Protein AF-A0A530RID2-F1 (afdb_monomer_lite)

pLDDT: mean 95.96, std 4.15, range [56.59, 98.88]

Structure (mmCIF, N/CA/C/O backbone):
data_AF-A0A530RID2-F1
#
_entry.id   AF-A0A530RID2-F1
#
loop_
_atom_site.group_PDB
_atom_site.id
_atom_site.type_symbol
_atom_site.label_atom_id
_atom_site.label_alt_id
_atom_site.label_comp_id
_atom_site.label_asym_id
_atom_site.label_entity_id
_atom_site.label_seq_id
_atom_site.pdbx_PDB_ins_code
_atom_site.Cartn_x
_atom_site.Cartn_y
_atom_site.Cartn_z
_atom_site.occupancy
_atom_site.B_iso_or_equiv
_atom_site.auth_seq_id
_atom_site.auth_comp_id
_atom_site.auth_asym_id
_atom_site.auth_atom_id
_atom_site.pdbx_PDB_model_num
ATOM 1 N N . MET A 1 1 ? 20.160 -13.492 -30.974 1.00 66.31 1 MET A N 1
ATOM 2 C CA . MET A 1 1 ? 19.594 -14.849 -31.200 1.00 66.31 1 MET A CA 1
ATOM 3 C C . MET A 1 1 ? 18.518 -15.283 -30.183 1.00 66.31 1 MET A C 1
ATOM 5 O O . MET A 1 1 ? 17.908 -16.328 -30.404 1.00 66.31 1 MET A O 1
ATOM 9 N N . ILE A 1 2 ? 18.220 -14.486 -29.144 1.00 89.12 2 ILE A N 1
ATOM 10 C CA . ILE A 1 2 ? 17.270 -14.797 -28.049 1.00 89.12 2 ILE A CA 1
ATOM 11 C C . ILE A 1 2 ? 15.986 -13.941 -28.092 1.00 89.12 2 ILE A C 1
ATOM 13 O O . ILE A 1 2 ? 15.503 -13.470 -27.070 1.00 89.12 2 ILE A O 1
ATOM 17 N N . ARG A 1 3 ? 15.465 -13.673 -29.292 1.00 94.38 3 ARG A N 1
ATOM 18 C CA . ARG A 1 3 ? 14.212 -12.927 -29.492 1.00 94.38 3 ARG A CA 1
ATOM 19 C C . ARG A 1 3 ? 13.135 -13.886 -29.992 1.00 94.38 3 ARG A C 1
ATOM 21 O O . ARG A 1 3 ? 13.456 -14.786 -30.769 1.00 94.38 3 ARG A O 1
ATOM 28 N N . MET A 1 4 ? 11.891 -13.646 -29.601 1.00 96.50 4 MET A N 1
ATOM 29 C CA . MET A 1 4 ? 10.695 -14.293 -30.139 1.00 96.50 4 MET A CA 1
ATOM 30 C C . MET A 1 4 ? 9.709 -13.241 -30.655 1.00 96.50 4 MET A C 1
ATOM 32 O O . MET A 1 4 ? 9.834 -12.057 -30.339 1.00 96.50 4 MET A O 1
ATOM 36 N N . GLN A 1 5 ? 8.743 -13.691 -31.449 1.00 97.50 5 GLN A N 1
ATOM 37 C CA . GLN A 1 5 ? 7.574 -12.906 -31.830 1.00 97.50 5 GLN A CA 1
ATOM 38 C C . GLN A 1 5 ? 6.354 -13.454 -31.089 1.00 97.50 5 GLN A C 1
ATOM 40 O O . GLN A 1 5 ? 6.178 -14.672 -31.033 1.00 97.50 5 GLN A O 1
ATOM 45 N N . VAL A 1 6 ? 5.542 -12.565 -30.528 1.00 97.75 6 VAL A N 1
ATOM 46 C CA . VAL A 1 6 ? 4.316 -12.889 -29.799 1.00 97.75 6 VAL A CA 1
ATOM 47 C C . VAL A 1 6 ? 3.167 -12.133 -30.449 1.00 97.75 6 VAL A C 1
ATOM 49 O O . VAL A 1 6 ? 3.126 -10.902 -30.415 1.00 97.75 6 VAL A O 1
ATOM 52 N N . GLU A 1 7 ? 2.230 -12.875 -31.031 1.00 96.94 7 GLU A N 1
ATOM 53 C CA . GLU A 1 7 ? 0.984 -12.303 -31.525 1.00 96.94 7 GLU A CA 1
ATOM 54 C C . GLU A 1 7 ? 0.029 -12.104 -30.345 1.00 96.94 7 GLU A C 1
ATOM 56 O O . GLU A 1 7 ? -0.244 -13.043 -29.603 1.00 96.94 7 GLU A O 1
ATOM 61 N N . SER A 1 8 ? -0.472 -10.883 -30.173 1.00 96.38 8 SER A N 1
ATOM 62 C CA . SER A 1 8 ? -1.440 -10.538 -29.132 1.00 96.38 8 SER A CA 1
ATOM 63 C C . SER A 1 8 ? -2.444 -9.540 -29.691 1.00 96.38 8 SER A C 1
ATOM 65 O O . SER A 1 8 ? -2.079 -8.426 -30.073 1.00 96.38 8 SER A O 1
ATOM 67 N N . HIS A 1 9 ? -3.724 -9.912 -29.704 1.00 93.12 9 HIS A N 1
ATOM 68 C CA . HIS A 1 9 ? -4.828 -9.050 -30.147 1.00 93.12 9 HIS A CA 1
ATOM 69 C C . HIS A 1 9 ? -4.588 -8.403 -31.538 1.00 93.12 9 HIS A C 1
ATOM 71 O O . HIS A 1 9 ? -4.855 -7.217 -31.755 1.00 93.12 9 HIS A O 1
ATOM 77 N N . GLY A 1 10 ? -4.044 -9.178 -32.486 1.00 90.88 10 GLY A N 1
ATOM 78 C CA . GLY A 1 10 ? -3.754 -8.735 -33.857 1.00 90.88 10 GLY A CA 1
ATOM 79 C C . GLY A 1 10 ? -2.515 -7.843 -34.008 1.00 90.88 10 GLY A C 1
ATOM 80 O O . GLY A 1 10 ? -2.280 -7.301 -35.087 1.00 90.88 10 GLY A O 1
ATOM 81 N N . ARG A 1 11 ? -1.719 -7.673 -32.946 1.00 94.31 11 ARG A N 1
ATOM 82 C CA . ARG A 1 11 ? -0.433 -6.964 -32.970 1.00 94.31 11 ARG A CA 1
ATOM 83 C C . ARG A 1 11 ? 0.700 -7.970 -32.814 1.00 94.31 11 ARG A C 1
ATOM 85 O O . ARG A 1 11 ? 0.614 -8.859 -31.971 1.00 94.31 11 ARG A O 1
ATOM 92 N N . GLN A 1 12 ? 1.760 -7.810 -33.603 1.00 96.69 12 GLN A N 1
ATOM 93 C CA . GLN A 1 12 ? 2.993 -8.571 -33.422 1.00 96.69 12 GLN A CA 1
ATOM 94 C C . GLN A 1 12 ? 3.948 -7.824 -32.501 1.00 96.69 12 GLN A C 1
ATOM 96 O O . GLN A 1 12 ? 4.256 -6.657 -32.745 1.00 96.69 12 GLN A O 1
ATOM 101 N N . LEU A 1 13 ? 4.407 -8.503 -31.454 1.00 97.88 13 LEU A N 1
ATOM 102 C CA . LEU A 1 13 ? 5.286 -7.946 -30.434 1.00 97.88 13 LEU A CA 1
ATOM 103 C C . LEU A 1 13 ? 6.594 -8.733 -30.390 1.00 97.88 13 LEU A C 1
ATOM 105 O O . LEU A 1 13 ? 6.603 -9.963 -30.408 1.00 97.88 13 LEU A O 1
ATOM 109 N N . THR A 1 14 ? 7.716 -8.028 -30.276 1.00 97.62 14 THR A N 1
ATOM 110 C CA . THR A 1 14 ? 9.016 -8.660 -30.032 1.00 97.62 14 THR A CA 1
ATOM 111 C C . THR A 1 14 ? 9.233 -8.836 -28.534 1.00 97.62 14 THR A C 1
ATOM 113 O O . THR A 1 14 ? 9.027 -7.905 -27.765 1.00 97.62 14 THR A O 1
ATOM 116 N N . ALA A 1 15 ? 9.683 -10.013 -28.108 1.00 97.62 15 ALA A N 1
ATOM 117 C CA . ALA A 1 15 ? 9.985 -10.299 -26.705 1.00 97.62 15 ALA A CA 1
ATOM 118 C C . ALA A 1 15 ? 11.289 -11.100 -26.567 1.00 97.62 15 ALA A C 1
ATOM 120 O O . ALA A 1 15 ? 11.759 -11.720 -27.526 1.00 97.62 15 ALA A O 1
ATOM 121 N N . ILE A 1 16 ? 11.887 -11.103 -25.372 1.00 97.06 16 ILE A N 1
ATOM 122 C CA . ILE A 1 16 ? 13.055 -11.947 -25.070 1.00 97.06 16 ILE A CA 1
ATOM 123 C C . ILE A 1 16 ? 12.621 -13.396 -24.830 1.00 97.06 16 ILE A C 1
ATOM 125 O O . ILE A 1 16 ? 11.732 -13.660 -24.021 1.00 97.06 16 ILE A O 1
ATOM 129 N N . ASP A 1 17 ? 13.302 -14.329 -25.496 1.00 96.56 17 ASP A N 1
ATOM 130 C CA . ASP A 1 17 ? 13.143 -15.775 -25.340 1.00 96.56 17 ASP A CA 1
ATOM 131 C C . ASP A 1 17 ? 14.116 -16.342 -24.303 1.00 96.56 17 ASP A C 1
ATOM 133 O O . ASP A 1 17 ? 15.202 -16.841 -24.617 1.00 96.56 17 ASP A O 1
ATOM 137 N N . MET A 1 18 ? 13.710 -16.244 -23.036 1.00 95.44 18 MET A N 1
ATOM 138 C CA . MET A 1 18 ? 14.495 -16.726 -21.898 1.00 95.44 18 MET A CA 1
ATOM 139 C C . MET A 1 18 ? 14.590 -18.254 -21.840 1.00 95.44 18 MET A C 1
ATOM 141 O O . MET A 1 18 ? 15.606 -18.783 -21.384 1.00 95.44 18 MET A O 1
ATOM 145 N N . ARG A 1 19 ? 13.575 -18.977 -22.335 1.00 94.38 19 ARG A N 1
ATOM 146 C CA . ARG A 1 19 ? 13.597 -20.447 -22.418 1.00 94.38 19 ARG A CA 1
ATOM 147 C C . ARG A 1 19 ? 14.654 -20.916 -23.399 1.00 94.38 19 ARG A C 1
ATOM 149 O O . ARG A 1 19 ? 15.429 -21.811 -23.075 1.00 94.38 19 ARG A O 1
ATOM 156 N N . LYS A 1 20 ? 14.745 -20.277 -24.564 1.00 93.75 20 LYS A N 1
ATOM 157 C CA . LYS A 1 20 ? 15.833 -20.531 -25.511 1.00 93.75 20 LYS A CA 1
ATOM 158 C C . LYS A 1 20 ? 17.197 -20.161 -24.930 1.00 93.75 20 LYS A C 1
ATOM 160 O O . LYS A 1 20 ? 18.178 -20.826 -25.247 1.00 93.75 20 LYS A O 1
ATOM 165 N N . ALA A 1 21 ? 17.262 -19.135 -24.081 1.00 91.25 21 ALA A N 1
ATOM 166 C CA . ALA A 1 21 ? 18.508 -18.686 -23.466 1.00 91.25 21 ALA A CA 1
ATOM 167 C C . ALA A 1 21 ? 19.035 -19.644 -22.373 1.00 91.25 21 ALA A C 1
ATOM 169 O O . ALA A 1 21 ? 20.217 -19.973 -22.379 1.00 91.25 21 ALA A O 1
ATOM 170 N N . LEU A 1 22 ? 18.184 -20.126 -21.453 1.00 93.00 22 LEU A N 1
ATOM 171 C CA . LEU A 1 22 ? 18.590 -20.997 -20.329 1.00 93.00 22 LEU A CA 1
ATOM 172 C C . LEU A 1 22 ? 18.280 -22.495 -20.518 1.00 93.00 22 LEU A C 1
ATOM 174 O O . LEU A 1 22 ? 18.710 -23.324 -19.707 1.00 93.00 22 LEU A O 1
ATOM 178 N N . GLY A 1 23 ? 17.540 -22.871 -21.562 1.00 92.25 23 GLY A N 1
ATOM 179 C CA . GLY A 1 23 ? 17.112 -24.246 -21.812 1.00 92.25 23 GLY A CA 1
ATOM 180 C C . GLY A 1 23 ? 16.254 -24.810 -20.675 1.00 92.25 23 GLY A C 1
ATOM 181 O O . GLY A 1 23 ? 15.478 -24.101 -20.036 1.00 92.25 23 GLY A O 1
ATOM 182 N N . SER A 1 24 ? 16.430 -26.097 -20.367 1.00 89.19 24 SER A N 1
ATOM 183 C CA . SER A 1 24 ? 15.666 -26.796 -19.319 1.00 89.19 24 SER A CA 1
ATOM 184 C C . SER A 1 24 ? 15.864 -26.235 -17.905 1.00 89.19 24 SER A C 1
ATOM 186 O O . SER A 1 24 ? 15.058 -26.505 -17.017 1.00 89.19 24 SER A O 1
ATOM 188 N N . LYS A 1 25 ? 16.917 -25.438 -17.673 1.00 92.69 25 LYS A N 1
ATOM 189 C CA . LYS A 1 25 ? 17.169 -24.790 -16.378 1.00 92.69 25 LYS A CA 1
ATOM 190 C C . LYS A 1 25 ? 16.179 -23.661 -16.085 1.00 92.69 25 LYS A C 1
ATOM 192 O O . LYS A 1 25 ? 15.970 -23.354 -14.915 1.00 92.69 25 LYS A O 1
ATOM 197 N N . PHE A 1 26 ? 15.581 -23.064 -17.119 1.00 95.56 26 PHE A N 1
ATOM 198 C CA . PHE A 1 26 ? 14.707 -21.898 -16.999 1.00 95.56 26 PHE A CA 1
ATOM 199 C C . PHE A 1 26 ? 13.538 -22.124 -16.031 1.00 95.56 26 PHE A C 1
ATOM 201 O O . PHE A 1 26 ? 13.317 -21.308 -15.143 1.00 95.56 26 PHE A O 1
ATOM 208 N N . GLU A 1 27 ? 12.835 -23.256 -16.137 1.00 94.81 27 GLU A N 1
ATOM 209 C CA . GLU A 1 27 ? 11.631 -23.504 -15.326 1.00 94.81 27 GLU A CA 1
ATOM 210 C C . GLU A 1 27 ? 11.929 -23.694 -13.830 1.00 94.81 27 GLU A C 1
ATOM 212 O O . GLU A 1 27 ? 11.035 -23.586 -12.995 1.00 94.81 27 GLU A O 1
ATOM 217 N N . ARG A 1 28 ? 13.197 -23.927 -13.467 1.00 96.44 28 ARG A N 1
ATOM 218 C CA . ARG A 1 28 ? 13.638 -23.987 -12.067 1.00 96.44 28 ARG A CA 1
ATOM 219 C C . ARG A 1 28 ? 13.955 -22.611 -11.486 1.00 96.44 28 ARG A C 1
ATOM 221 O O . ARG A 1 28 ? 14.192 -22.523 -10.287 1.00 96.44 28 ARG A O 1
ATOM 228 N N . LEU A 1 29 ? 14.017 -21.562 -12.301 1.00 97.50 29 LEU A N 1
ATOM 229 C CA . LEU A 1 29 ? 14.333 -20.215 -11.841 1.00 97.50 29 LEU A CA 1
ATOM 230 C C . LEU A 1 29 ? 13.098 -19.586 -11.169 1.00 97.50 29 LEU A C 1
ATOM 232 O O . LEU A 1 29 ? 12.010 -19.672 -11.753 1.00 97.50 29 LEU A O 1
ATOM 236 N N . PRO A 1 30 ? 13.235 -18.954 -9.985 1.00 98.44 30 PRO A N 1
ATOM 237 C CA . PRO A 1 30 ? 12.182 -18.122 -9.407 1.00 98.44 30 PRO A CA 1
ATOM 238 C C . PRO A 1 30 ? 11.683 -17.091 -10.412 1.00 98.44 30 PRO A C 1
ATOM 240 O O . PRO A 1 30 ? 12.482 -16.526 -11.165 1.00 98.44 30 PRO A O 1
ATOM 243 N N . PHE A 1 31 ? 10.382 -16.828 -10.428 1.00 98.62 31 PHE A N 1
ATOM 244 C CA . PHE A 1 31 ? 9.774 -15.885 -11.367 1.00 98.62 31 PHE A CA 1
ATOM 245 C C . PHE A 1 31 ? 10.379 -14.485 -11.263 1.00 98.62 31 PHE A C 1
ATOM 247 O O . PHE A 1 31 ? 10.638 -13.854 -12.287 1.00 98.62 31 PHE A O 1
ATOM 254 N N . VAL A 1 32 ? 10.702 -14.026 -10.055 1.00 98.31 32 VAL A N 1
ATOM 255 C CA . VAL A 1 32 ? 11.358 -12.734 -9.849 1.00 98.31 32 VAL A CA 1
ATOM 256 C C . VAL A 1 32 ? 12.733 -12.670 -10.524 1.00 98.31 32 VAL A C 1
ATOM 258 O O . VAL A 1 32 ? 13.089 -11.659 -11.128 1.00 98.31 32 VAL A O 1
ATOM 261 N N . LEU A 1 33 ? 13.482 -13.777 -10.528 1.00 98.44 33 LEU A N 1
ATOM 262 C CA . LEU A 1 33 ? 14.752 -13.864 -11.249 1.00 98.44 33 LEU A CA 1
ATOM 263 C C . LEU A 1 33 ? 14.553 -14.026 -12.760 1.00 98.44 33 LEU A C 1
ATOM 265 O O . LEU A 1 33 ? 15.425 -13.604 -13.515 1.00 98.44 33 LEU A O 1
ATOM 269 N N . ARG A 1 34 ? 13.416 -14.564 -13.227 1.00 98.38 34 ARG A N 1
ATOM 270 C CA . ARG A 1 34 ? 13.047 -14.527 -14.656 1.00 98.38 34 ARG A CA 1
ATOM 271 C C . ARG A 1 34 ? 12.847 -13.080 -15.116 1.00 98.38 34 ARG A C 1
ATOM 273 O O . ARG A 1 34 ? 13.359 -12.710 -16.164 1.00 98.38 34 ARG A O 1
ATOM 280 N N . VAL A 1 35 ? 12.189 -12.237 -14.316 1.00 98.62 35 VAL A N 1
ATOM 281 C CA . VAL A 1 35 ? 12.037 -10.802 -14.631 1.00 98.62 35 VAL A CA 1
ATOM 282 C C . VAL A 1 35 ? 13.397 -10.092 -14.672 1.00 98.62 35 VAL A C 1
ATOM 284 O O . VAL A 1 35 ? 13.669 -9.346 -15.611 1.00 98.62 35 VAL A O 1
ATOM 287 N N . LEU A 1 36 ? 14.291 -10.358 -13.711 1.00 98.25 36 LEU A N 1
ATOM 288 C CA . LEU A 1 36 ? 15.649 -9.793 -13.734 1.00 98.25 36 LEU A CA 1
ATOM 289 C C . LEU A 1 36 ? 16.476 -10.292 -14.928 1.00 98.25 36 LEU A C 1
ATOM 291 O O . LEU A 1 36 ? 17.233 -9.514 -15.511 1.00 98.25 36 LEU A O 1
ATOM 295 N N . LEU A 1 37 ? 16.326 -11.562 -15.311 1.00 97.75 37 LEU A N 1
ATOM 296 C CA . LEU A 1 37 ? 16.981 -12.134 -16.485 1.00 97.75 37 LEU A CA 1
ATOM 297 C C . LEU A 1 37 ? 16.497 -11.463 -17.774 1.00 97.75 37 LEU A C 1
ATOM 299 O O . LEU A 1 37 ? 17.330 -11.071 -18.587 1.00 97.75 37 LEU A O 1
ATOM 303 N N . GLU A 1 38 ? 15.181 -11.293 -17.949 1.00 98.00 38 GLU A N 1
ATOM 304 C CA . GLU A 1 38 ? 14.601 -10.545 -19.075 1.00 98.00 38 GLU A CA 1
ATOM 305 C C . GLU A 1 38 ? 15.222 -9.152 -19.163 1.00 98.00 38 GLU A C 1
ATOM 307 O O . GLU A 1 38 ? 15.749 -8.774 -20.212 1.00 98.00 38 GLU A O 1
ATOM 312 N N . ASN A 1 39 ? 15.219 -8.434 -18.036 1.00 97.62 39 ASN A N 1
ATOM 313 C CA . ASN A 1 39 ? 15.701 -7.066 -17.959 1.00 97.62 39 ASN A CA 1
ATOM 314 C C . ASN A 1 39 ? 17.173 -6.973 -18.380 1.00 97.62 39 ASN A C 1
ATOM 316 O O . ASN A 1 39 ? 17.536 -6.117 -19.186 1.00 97.62 39 ASN A O 1
ATOM 320 N N . ASN A 1 40 ? 18.009 -7.889 -17.891 1.00 97.25 40 ASN A N 1
ATOM 321 C CA . ASN A 1 40 ? 19.435 -7.909 -18.192 1.00 97.25 40 ASN A CA 1
ATOM 322 C C . ASN A 1 40 ? 19.718 -8.297 -19.648 1.00 97.25 40 ASN A C 1
ATOM 324 O O . ASN A 1 40 ? 20.469 -7.597 -20.326 1.00 97.25 40 ASN A O 1
ATOM 328 N N . LEU A 1 41 ? 19.083 -9.356 -20.158 1.00 96.44 41 LEU A N 1
ATOM 329 C CA . LEU A 1 41 ? 19.266 -9.810 -21.542 1.00 96.44 41 LEU A CA 1
ATOM 330 C C . LEU A 1 41 ? 18.794 -8.772 -22.568 1.00 96.44 41 LEU A C 1
ATOM 332 O O . LEU A 1 41 ? 19.369 -8.670 -23.653 1.00 96.44 41 LEU A O 1
ATOM 336 N N . ARG A 1 42 ? 17.755 -7.996 -22.241 1.00 95.31 42 ARG A N 1
ATOM 337 C CA . ARG A 1 42 ? 17.240 -6.931 -23.109 1.00 95.31 42 ARG A CA 1
ATOM 338 C C . ARG A 1 42 ? 18.156 -5.707 -23.169 1.00 95.31 42 ARG A C 1
ATOM 340 O O . ARG A 1 42 ? 18.212 -5.064 -24.216 1.00 95.31 42 ARG A O 1
ATOM 347 N N . HIS A 1 43 ? 18.841 -5.369 -22.077 1.00 94.81 43 HIS A N 1
ATOM 348 C CA . HIS A 1 43 ? 19.684 -4.169 -22.000 1.00 94.81 43 HIS A CA 1
ATOM 349 C C . HIS A 1 43 ? 21.166 -4.431 -22.287 1.00 94.81 43 HIS A C 1
ATOM 351 O O . HIS A 1 43 ? 21.878 -3.497 -22.637 1.00 94.81 43 HIS A O 1
ATOM 357 N N . GLN A 1 44 ? 21.630 -5.679 -22.181 1.00 93.12 44 GLN A N 1
ATOM 358 C CA . GLN A 1 44 ? 23.043 -6.037 -22.337 1.00 93.12 44 GLN A CA 1
ATOM 359 C C . GLN A 1 44 ? 23.226 -7.203 -23.325 1.00 93.12 44 GLN A C 1
ATOM 361 O O . GLN A 1 44 ? 23.666 -8.289 -22.936 1.00 93.12 44 GLN A O 1
ATOM 366 N N . PRO A 1 45 ? 22.885 -7.018 -24.616 1.00 89.38 45 PRO A N 1
ATOM 367 C CA . PRO A 1 45 ? 22.979 -8.089 -25.609 1.00 89.38 45 PRO A CA 1
ATOM 368 C C . PRO A 1 45 ? 24.403 -8.651 -25.749 1.00 89.38 45 PRO A C 1
ATOM 370 O O . PRO A 1 45 ? 24.557 -9.854 -25.973 1.00 89.38 45 PRO A O 1
ATOM 373 N N . ASP A 1 46 ? 25.422 -7.814 -25.544 1.00 93.19 46 ASP A N 1
ATOM 374 C CA . ASP A 1 46 ? 26.837 -8.181 -25.665 1.00 93.19 46 ASP A CA 1
ATOM 375 C C . ASP A 1 46 ? 27.365 -8.984 -24.460 1.00 93.19 46 ASP A C 1
ATOM 377 O O . ASP A 1 46 ? 28.397 -9.641 -24.566 1.00 93.19 46 ASP A O 1
ATOM 381 N N . GLU A 1 47 ? 26.636 -9.016 -23.335 1.00 93.62 47 GLU A N 1
ATOM 382 C CA . GLU A 1 47 ? 27.007 -9.773 -22.125 1.00 93.62 47 GLU A CA 1
ATOM 383 C C . GLU A 1 47 ? 26.172 -11.049 -21.918 1.00 93.62 47 GLU A C 1
ATOM 385 O O . GLU A 1 47 ? 26.197 -11.656 -20.846 1.00 93.62 47 GLU A O 1
ATOM 390 N N . THR A 1 48 ? 25.429 -11.487 -22.941 1.00 93.81 48 THR A N 1
ATOM 391 C CA . THR A 1 48 ? 24.476 -12.607 -22.837 1.00 93.81 48 THR A CA 1
ATOM 392 C C . THR A 1 48 ? 25.087 -13.861 -22.191 1.00 93.81 48 THR A C 1
ATOM 394 O O . THR A 1 48 ? 24.481 -14.438 -21.292 1.00 93.81 48 THR A O 1
ATOM 397 N N . GLU A 1 49 ? 26.279 -14.293 -22.613 1.00 94.44 49 GLU A N 1
ATOM 398 C CA . GLU A 1 49 ? 26.911 -15.519 -22.095 1.00 94.44 49 GLU A CA 1
ATOM 399 C C . GLU A 1 49 ? 27.260 -15.407 -20.603 1.00 94.44 49 GLU A C 1
ATOM 401 O O . GLU A 1 49 ? 26.874 -16.271 -19.811 1.00 94.44 49 GLU A O 1
ATOM 406 N N . ARG A 1 50 ? 27.886 -14.291 -20.204 1.00 95.25 50 ARG A N 1
ATOM 407 C CA . ARG A 1 50 ? 28.211 -13.980 -18.804 1.00 95.25 50 ARG A CA 1
ATOM 408 C C . ARG A 1 50 ? 26.954 -13.948 -17.936 1.00 95.25 50 ARG A C 1
ATOM 410 O O . ARG A 1 50 ? 26.935 -14.531 -16.854 1.00 95.25 50 ARG A O 1
ATOM 417 N N . LEU A 1 51 ? 25.893 -13.289 -18.405 1.00 95.31 51 LEU A N 1
ATOM 418 C CA . LEU A 1 51 ? 24.622 -13.213 -17.684 1.00 95.31 51 LEU A CA 1
ATOM 419 C C . LEU A 1 51 ? 24.030 -14.612 -17.470 1.00 95.31 51 LEU A C 1
ATOM 421 O O . LEU A 1 51 ? 23.692 -14.978 -16.346 1.00 95.31 51 LEU A O 1
ATOM 425 N N . LEU A 1 52 ? 23.959 -15.440 -18.514 1.00 95.62 52 LEU A N 1
ATOM 426 C CA . LEU A 1 52 ? 23.420 -16.799 -18.401 1.00 95.62 52 LEU A CA 1
ATOM 427 C C . LEU A 1 52 ? 24.242 -17.687 -17.458 1.00 95.62 52 LEU A C 1
ATOM 429 O O . LEU A 1 52 ? 23.668 -18.544 -16.773 1.00 95.62 52 LEU A O 1
ATOM 433 N N . GLU A 1 53 ? 25.557 -17.475 -17.380 1.00 95.44 53 GLU A N 1
ATOM 434 C CA . GLU A 1 53 ? 26.420 -18.139 -16.404 1.00 95.44 53 GLU A CA 1
ATOM 435 C C . GLU A 1 53 ? 26.095 -17.711 -14.966 1.00 95.44 53 GLU A C 1
ATOM 437 O O . GLU A 1 53 ? 25.910 -18.585 -14.114 1.00 95.44 53 GLU A O 1
ATOM 442 N N . ILE A 1 54 ? 25.918 -16.408 -14.708 1.00 96.25 54 ILE A N 1
ATOM 443 C CA . ILE A 1 54 ? 25.536 -15.871 -13.388 1.00 96.25 54 ILE A CA 1
ATOM 444 C C . ILE A 1 54 ? 24.222 -16.499 -12.898 1.00 96.25 54 ILE A C 1
ATOM 446 O O . ILE A 1 54 ? 24.166 -17.048 -11.794 1.00 96.25 54 ILE A O 1
ATOM 450 N N . PHE A 1 55 ? 23.169 -16.487 -13.723 1.00 96.81 55 PHE A N 1
ATOM 451 C CA . PHE A 1 55 ? 21.873 -17.072 -13.351 1.00 96.81 55 PHE A CA 1
ATOM 452 C C . PHE A 1 55 ? 21.943 -18.605 -13.226 1.00 96.81 55 PHE A C 1
ATOM 454 O O . PHE A 1 55 ? 21.339 -19.191 -12.324 1.00 96.81 55 PHE A O 1
ATOM 461 N N . SER A 1 56 ? 22.732 -19.277 -14.072 1.00 95.69 56 SER A N 1
ATOM 462 C CA . SER A 1 56 ? 22.987 -20.719 -13.946 1.00 95.69 56 SER A CA 1
ATOM 463 C C . SER A 1 56 ? 23.739 -21.072 -12.662 1.00 95.69 56 SER A C 1
ATOM 465 O O . SER A 1 56 ? 23.501 -22.132 -12.080 1.00 95.69 56 SER A O 1
ATOM 467 N N . GLN A 1 57 ? 24.663 -20.220 -12.218 1.00 95.19 57 GLN A N 1
ATOM 468 C CA . GLN A 1 57 ? 25.382 -20.395 -10.963 1.00 95.19 57 GLN A CA 1
ATOM 469 C C . GLN A 1 57 ? 24.451 -20.194 -9.769 1.00 95.19 57 GLN A C 1
ATOM 471 O O . GLN A 1 57 ? 24.436 -21.053 -8.886 1.00 95.19 57 GLN A O 1
ATOM 476 N N . TRP A 1 58 ? 23.619 -19.150 -9.786 1.00 97.44 58 TRP A N 1
ATOM 477 C CA . TRP A 1 58 ? 22.595 -18.943 -8.762 1.00 97.44 58 TRP A CA 1
ATOM 478 C C . TRP A 1 58 ? 21.672 -20.166 -8.648 1.00 97.44 58 TRP A C 1
ATOM 480 O O . TRP A 1 58 ? 21.448 -20.678 -7.555 1.00 97.44 58 TRP A O 1
ATOM 490 N N . LEU A 1 59 ? 21.239 -20.747 -9.773 1.00 96.19 59 LEU A N 1
ATOM 491 C CA . LEU A 1 59 ? 20.440 -21.982 -9.794 1.00 96.19 59 LEU A CA 1
ATOM 492 C C . LEU A 1 59 ? 21.143 -23.217 -9.211 1.00 96.19 59 LEU A C 1
ATOM 494 O O . LEU A 1 59 ? 20.464 -24.172 -8.832 1.00 96.19 59 LEU A O 1
ATOM 498 N N . ARG A 1 60 ? 22.479 -23.238 -9.158 1.00 94.44 60 ARG A N 1
ATOM 499 C CA . ARG A 1 60 ? 23.241 -24.321 -8.515 1.00 94.44 60 ARG A CA 1
ATOM 500 C C . ARG A 1 60 ? 23.417 -24.082 -7.021 1.00 94.44 60 ARG A C 1
ATOM 502 O O . ARG A 1 60 ? 23.287 -25.029 -6.255 1.00 94.44 60 ARG A O 1
ATOM 509 N N . LEU A 1 61 ? 23.721 -22.845 -6.628 1.00 95.25 61 LEU A N 1
ATOM 510 C CA . LEU A 1 61 ? 24.153 -22.509 -5.267 1.00 95.25 61 LEU A CA 1
ATOM 511 C C . LEU A 1 61 ? 23.010 -21.995 -4.388 1.00 95.25 61 LEU A C 1
ATOM 513 O O . LEU A 1 61 ? 22.920 -22.362 -3.230 1.00 95.25 61 LEU A O 1
ATOM 517 N N . GLY A 1 62 ? 22.041 -21.280 -4.960 1.00 94.19 62 GLY A N 1
ATOM 518 C CA . GLY A 1 62 ? 20.936 -20.635 -4.228 1.00 94.19 62 GLY A CA 1
ATOM 519 C C . GLY A 1 62 ? 21.273 -19.209 -3.808 1.00 94.19 62 GLY A C 1
ATOM 520 O O . GLY A 1 62 ? 20.442 -18.515 -3.246 1.00 94.19 62 GLY A O 1
ATOM 521 N N . GLU A 1 63 ? 22.477 -18.760 -4.127 1.00 93.19 63 GLU A N 1
ATOM 522 C CA . GLU A 1 63 ? 23.000 -17.438 -3.841 1.00 93.19 63 GLU A CA 1
ATOM 523 C C . GLU A 1 63 ? 24.014 -17.066 -4.926 1.00 93.19 63 GLU A C 1
ATOM 525 O O . GLU A 1 63 ? 24.488 -17.924 -5.682 1.00 93.19 63 GLU A O 1
ATOM 530 N N . SER A 1 64 ? 24.361 -15.784 -5.010 1.00 93.25 64 SER A N 1
ATOM 531 C CA . SER A 1 64 ? 25.505 -15.334 -5.796 1.00 93.25 64 SER A CA 1
ATOM 532 C C . SER A 1 64 ? 26.033 -13.987 -5.283 1.00 93.25 64 SER A C 1
ATOM 534 O O . SER A 1 64 ? 25.336 -13.223 -4.610 1.00 93.25 64 SER A O 1
ATOM 536 N N . GLN A 1 65 ? 27.318 -13.746 -5.541 1.00 92.69 65 GLN A N 1
ATOM 537 C CA . GLN A 1 65 ? 28.014 -12.487 -5.247 1.00 92.69 65 GLN A CA 1
ATOM 538 C C . GLN A 1 65 ? 28.074 -11.567 -6.471 1.00 92.69 65 GLN A C 1
ATOM 540 O O . GLN A 1 65 ? 28.620 -10.473 -6.387 1.00 92.69 65 GLN A O 1
ATOM 545 N N . ALA A 1 66 ? 27.564 -12.019 -7.619 1.00 95.25 66 ALA A N 1
ATOM 546 C CA . ALA A 1 66 ? 27.590 -11.237 -8.840 1.00 95.25 66 ALA A CA 1
ATOM 547 C C . ALA A 1 66 ? 26.666 -10.022 -8.724 1.00 95.25 66 ALA A C 1
ATOM 549 O O . ALA A 1 66 ? 25.537 -10.126 -8.234 1.00 95.25 66 ALA A O 1
ATOM 550 N N . GLU A 1 67 ? 27.145 -8.895 -9.236 1.00 95.56 67 GLU A N 1
ATOM 551 C CA . GLU A 1 67 ? 26.348 -7.692 -9.429 1.00 95.56 67 GLU A CA 1
ATOM 552 C C . GLU A 1 67 ? 25.835 -7.627 -10.865 1.00 95.56 67 GLU A C 1
ATOM 554 O O . GLU A 1 67 ? 26.553 -7.949 -11.817 1.00 95.56 67 GLU A O 1
ATOM 559 N N . ILE A 1 68 ? 24.579 -7.219 -11.003 1.00 96.06 68 ILE A N 1
ATOM 560 C CA . ILE A 1 68 ? 23.886 -7.017 -12.269 1.00 96.06 68 ILE A CA 1
ATOM 561 C C . ILE A 1 68 ? 23.226 -5.632 -12.261 1.00 96.06 68 ILE A C 1
ATOM 563 O O . ILE A 1 68 ? 22.701 -5.212 -11.226 1.00 96.06 68 ILE A O 1
ATOM 567 N N . PRO A 1 69 ? 23.225 -4.906 -13.387 1.00 97.00 69 PRO A N 1
ATOM 568 C CA . PRO A 1 69 ? 22.437 -3.694 -13.501 1.00 97.00 69 PRO A CA 1
ATOM 569 C C . PRO A 1 69 ? 20.952 -4.043 -13.657 1.00 97.00 69 PRO A C 1
ATOM 571 O O . PRO A 1 69 ? 20.569 -4.984 -14.358 1.00 97.00 69 PRO A O 1
ATOM 574 N N . PHE A 1 70 ? 20.096 -3.246 -13.036 1.00 97.56 70 PHE A N 1
ATOM 575 C CA . PHE A 1 70 ? 18.653 -3.285 -13.203 1.00 97.56 70 PHE A CA 1
ATOM 576 C C . PHE A 1 70 ? 18.160 -1.954 -13.759 1.00 97.56 70 PHE A C 1
ATOM 578 O O . PHE A 1 70 ? 18.374 -0.898 -13.166 1.00 97.56 70 PHE A O 1
ATOM 585 N N . HIS A 1 71 ? 17.482 -2.019 -14.901 1.00 97.25 71 HIS A N 1
ATOM 586 C CA . HIS A 1 71 ? 16.927 -0.860 -15.590 1.00 97.25 71 HIS A CA 1
ATOM 587 C C . HIS A 1 71 ? 15.403 -0.849 -15.393 1.00 97.25 71 HIS A C 1
ATOM 589 O O . HIS A 1 71 ? 14.703 -1.567 -16.118 1.00 97.25 71 HIS A O 1
ATOM 595 N N . PRO A 1 72 ? 14.860 -0.112 -14.407 1.00 96.81 72 PRO A N 1
ATOM 596 C CA . PRO A 1 72 ? 13.414 -0.022 -14.225 1.00 96.81 72 PRO A CA 1
ATOM 597 C C . PRO A 1 72 ? 12.754 0.686 -15.415 1.00 96.81 72 PRO A C 1
ATOM 599 O O . PRO A 1 72 ? 13.328 1.607 -15.994 1.00 96.81 72 PRO A O 1
ATOM 602 N N . GLY A 1 73 ? 11.531 0.279 -15.763 1.00 95.94 73 GLY A N 1
ATOM 603 C CA . GLY A 1 73 ? 10.772 0.907 -16.851 1.00 95.94 73 GLY A CA 1
ATOM 604 C C . GLY A 1 73 ? 10.177 2.269 -16.479 1.00 95.94 73 GLY A C 1
ATOM 605 O O . GLY A 1 73 ? 9.940 3.106 -17.350 1.00 95.94 73 GLY A O 1
ATOM 606 N N . ARG A 1 74 ? 9.933 2.504 -15.185 1.00 97.44 74 ARG A N 1
ATOM 607 C CA . ARG A 1 74 ? 9.349 3.747 -14.659 1.00 97.44 74 ARG A CA 1
ATOM 608 C C . ARG A 1 74 ? 9.738 4.006 -13.205 1.00 97.44 74 ARG A C 1
ATOM 610 O O . ARG A 1 74 ? 10.216 3.111 -12.508 1.00 97.44 74 ARG A O 1
ATOM 617 N N . LEU A 1 75 ? 9.487 5.230 -12.754 1.00 97.75 75 LEU A N 1
ATOM 618 C CA . LEU A 1 75 ? 9.731 5.701 -11.395 1.00 97.75 75 LEU A CA 1
ATOM 619 C C . LEU A 1 75 ? 8.426 6.212 -10.771 1.00 97.75 75 LEU A C 1
ATOM 621 O O . LEU A 1 75 ? 7.654 6.913 -11.425 1.00 97.75 75 LEU A O 1
ATOM 625 N N . LEU A 1 76 ? 8.193 5.881 -9.500 1.00 97.94 76 LEU A N 1
ATOM 626 C CA . LEU A 1 76 ? 7.046 6.366 -8.730 1.00 97.94 76 LEU A CA 1
ATOM 627 C C . LEU A 1 76 ? 7.507 7.122 -7.478 1.00 97.94 76 LEU A C 1
ATOM 629 O O . LEU A 1 76 ? 8.294 6.609 -6.690 1.00 97.94 76 LEU A O 1
ATOM 633 N N . MET A 1 77 ? 6.988 8.322 -7.253 1.00 97.19 77 MET A N 1
ATOM 634 C CA . MET A 1 77 ? 7.342 9.152 -6.101 1.00 97.19 77 MET A CA 1
ATOM 635 C C . MET A 1 77 ? 6.098 9.668 -5.378 1.00 97.19 77 MET A C 1
ATOM 637 O O . MET A 1 77 ? 4.983 9.607 -5.898 1.00 97.19 77 MET A O 1
ATOM 641 N N . HIS A 1 78 ? 6.299 10.217 -4.184 1.00 95.50 78 HIS A N 1
ATOM 642 C CA . HIS A 1 78 ? 5.282 10.972 -3.455 1.00 95.50 78 HIS A CA 1
ATOM 643 C C . HIS A 1 78 ? 5.798 12.360 -3.074 1.00 95.50 78 HIS A C 1
ATOM 645 O O . HIS A 1 78 ? 6.999 12.625 -3.101 1.00 95.50 78 HIS A O 1
ATOM 651 N N . ASP A 1 79 ? 4.897 13.262 -2.709 1.00 94.56 79 ASP A N 1
ATOM 652 C CA . ASP A 1 79 ? 5.170 14.689 -2.537 1.00 94.56 79 ASP A CA 1
ATOM 653 C C . ASP A 1 79 ? 6.233 15.036 -1.484 1.00 94.56 79 ASP A C 1
ATOM 655 O O . ASP A 1 79 ? 6.870 16.082 -1.590 1.00 94.56 79 ASP A O 1
ATOM 659 N N . THR A 1 80 ? 6.454 14.214 -0.457 1.00 92.31 80 THR A N 1
ATOM 660 C CA . THR A 1 80 ? 7.481 14.512 0.562 1.00 92.31 80 THR A CA 1
ATOM 661 C C . THR A 1 80 ? 8.891 14.115 0.132 1.00 92.31 80 THR A C 1
ATOM 663 O O . THR A 1 80 ? 9.840 14.785 0.523 1.00 92.31 80 THR A O 1
ATOM 666 N N . THR A 1 81 ? 9.047 13.082 -0.699 1.00 92.94 81 THR A N 1
ATOM 667 C CA . THR A 1 81 ? 10.354 12.675 -1.252 1.00 92.94 81 THR A CA 1
ATOM 668 C C . THR A 1 81 ? 10.632 13.289 -2.621 1.00 92.94 81 THR A C 1
ATOM 670 O O . THR A 1 81 ? 11.787 13.429 -3.004 1.00 92.94 81 THR A O 1
ATOM 673 N N . CYS A 1 82 ? 9.595 13.709 -3.346 1.00 94.31 82 CYS A N 1
ATOM 674 C CA . CYS A 1 82 ? 9.728 14.375 -4.636 1.00 94.31 82 CYS A CA 1
ATOM 675 C C . CYS A 1 82 ? 10.208 15.824 -4.508 1.00 94.31 82 CYS A C 1
ATOM 677 O O . CYS A 1 82 ? 11.019 16.253 -5.317 1.00 94.31 82 CYS A O 1
ATOM 679 N N . VAL A 1 83 ? 9.755 16.577 -3.498 1.00 95.06 83 VAL A N 1
ATOM 680 C CA . VAL A 1 83 ? 10.181 17.976 -3.302 1.00 95.06 83 VAL A CA 1
ATOM 681 C C . VAL A 1 83 ? 11.708 18.142 -3.255 1.00 95.06 83 VAL A C 1
ATOM 683 O O . VAL A 1 83 ? 12.200 18.927 -4.062 1.00 95.06 83 VAL A O 1
ATOM 686 N N . PRO A 1 84 ? 12.475 17.421 -2.409 1.00 94.44 84 PRO A N 1
ATOM 687 C CA . PRO A 1 84 ? 13.934 17.552 -2.411 1.00 94.44 84 PRO A CA 1
ATOM 688 C C . PRO A 1 84 ? 14.559 17.150 -3.755 1.00 94.44 84 PRO A C 1
ATOM 690 O O . PRO A 1 84 ? 15.374 17.898 -4.280 1.00 94.44 84 PRO A O 1
ATOM 693 N N . ALA A 1 85 ? 14.089 16.071 -4.388 1.00 93.62 85 ALA A N 1
ATOM 694 C CA . ALA A 1 85 ? 14.579 15.681 -5.711 1.00 93.62 85 ALA A CA 1
ATOM 695 C C . ALA A 1 85 ? 14.326 16.763 -6.779 1.00 93.62 85 ALA A C 1
ATOM 697 O O . ALA A 1 85 ? 15.161 17.020 -7.641 1.00 93.62 85 ALA A O 1
ATOM 698 N N . LEU A 1 86 ? 13.177 17.445 -6.734 1.00 94.69 86 LEU A N 1
ATOM 699 C CA . LEU A 1 86 ? 12.884 18.558 -7.641 1.00 94.69 86 LEU A CA 1
ATOM 700 C C . LEU A 1 86 ? 13.757 19.786 -7.367 1.00 94.69 86 LEU A C 1
ATOM 702 O O . LEU A 1 86 ? 14.083 20.500 -8.315 1.00 94.69 86 LEU A O 1
ATOM 706 N N . VAL A 1 87 ? 14.129 20.028 -6.106 1.00 95.69 87 VAL A N 1
ATOM 707 C CA . VAL A 1 87 ? 15.099 21.068 -5.731 1.00 95.69 87 VAL A CA 1
ATOM 708 C C . VAL A 1 87 ? 16.467 20.747 -6.332 1.00 95.69 87 VAL A C 1
ATOM 710 O O . VAL A 1 87 ? 17.040 21.609 -6.997 1.00 95.69 87 VAL A O 1
ATOM 713 N N . ASP A 1 88 ? 16.936 19.505 -6.205 1.00 94.75 88 ASP A N 1
ATOM 714 C CA . ASP A 1 88 ? 18.212 19.063 -6.781 1.00 94.75 88 ASP A CA 1
ATOM 715 C C . ASP A 1 88 ? 18.210 19.200 -8.312 1.00 94.75 88 ASP A C 1
ATOM 717 O O . ASP A 1 88 ? 19.147 19.738 -8.906 1.00 94.75 88 ASP A O 1
ATOM 721 N N . ILE A 1 89 ? 17.112 18.822 -8.973 1.00 93.62 89 ILE A N 1
ATOM 722 C CA . ILE A 1 89 ? 16.952 18.983 -10.427 1.00 93.62 89 ILE A CA 1
ATOM 723 C C . ILE A 1 89 ? 16.928 20.458 -10.840 1.00 93.62 89 ILE A C 1
ATOM 725 O O . ILE A 1 89 ? 17.534 20.821 -11.852 1.00 93.62 89 ILE A O 1
ATOM 729 N N . ALA A 1 90 ? 16.243 21.319 -10.086 1.00 95.62 90 ALA A N 1
ATOM 730 C CA . ALA A 1 90 ? 16.231 22.754 -10.348 1.00 95.62 90 ALA A CA 1
ATOM 731 C C . ALA A 1 90 ? 17.641 23.356 -10.221 1.00 95.62 90 ALA A C 1
ATOM 733 O O . ALA A 1 90 ? 18.070 24.080 -11.119 1.00 95.62 90 ALA A O 1
ATOM 734 N N . ALA A 1 91 ? 18.390 22.983 -9.181 1.00 96.50 91 ALA A N 1
ATOM 735 C CA . ALA A 1 91 ? 19.766 23.430 -8.974 1.00 96.50 91 ALA A CA 1
ATOM 736 C C . ALA A 1 91 ? 20.722 22.914 -10.067 1.00 96.50 91 ALA A C 1
ATOM 738 O O . ALA A 1 91 ? 21.534 23.673 -10.595 1.00 96.50 91 ALA A O 1
ATOM 739 N N . MET A 1 92 ? 20.595 21.648 -10.484 1.00 95.25 92 MET A N 1
ATOM 740 C CA . MET A 1 92 ? 21.377 21.103 -11.603 1.00 95.25 92 MET A CA 1
ATOM 741 C C . MET A 1 92 ? 21.105 21.850 -12.914 1.00 95.25 92 MET A C 1
ATOM 743 O O . MET A 1 92 ? 22.022 22.084 -13.703 1.00 95.25 92 MET A O 1
ATOM 747 N N . ARG A 1 93 ? 19.855 22.263 -13.154 1.00 96.38 93 ARG A N 1
ATOM 748 C CA . ARG A 1 93 ? 19.505 23.098 -14.310 1.00 96.38 93 ARG A CA 1
ATOM 749 C C . ARG A 1 93 ? 20.144 24.479 -14.240 1.00 96.38 93 ARG A C 1
ATOM 751 O O . ARG A 1 93 ? 20.612 24.970 -15.266 1.00 96.38 93 ARG A O 1
ATOM 758 N N . ASP A 1 94 ? 20.205 25.088 -13.064 1.00 97.38 94 ASP A N 1
ATOM 759 C CA . ASP A 1 94 ? 20.904 26.362 -12.897 1.00 97.38 94 ASP A CA 1
ATOM 760 C C . ASP A 1 94 ? 22.393 26.222 -13.207 1.00 97.38 94 ASP A C 1
ATOM 762 O O . ASP A 1 94 ? 22.908 26.993 -14.015 1.00 97.38 94 ASP A O 1
ATOM 766 N N . ALA A 1 95 ? 23.045 25.176 -12.693 1.00 97.38 95 ALA A N 1
ATOM 767 C CA . ALA A 1 95 ? 24.452 24.898 -12.974 1.00 97.38 95 ALA A CA 1
ATOM 768 C C . ALA A 1 95 ? 24.729 24.698 -14.479 1.00 97.38 95 ALA A C 1
ATOM 770 O O . ALA A 1 95 ? 25.719 25.210 -15.005 1.00 97.38 95 ALA A O 1
ATOM 771 N N . ILE A 1 96 ? 23.842 24.002 -15.205 1.00 97.06 96 ILE A N 1
ATOM 772 C CA . ILE A 1 96 ? 23.942 23.859 -16.669 1.00 97.06 96 ILE A CA 1
ATOM 773 C C . ILE A 1 96 ? 23.855 25.227 -17.355 1.00 97.06 96 ILE A C 1
ATOM 775 O O . ILE A 1 96 ? 24.659 25.520 -18.240 1.00 97.06 96 ILE A O 1
ATOM 779 N N . ALA A 1 97 ? 22.901 26.067 -16.950 1.00 97.19 97 ALA A N 1
ATOM 780 C CA . ALA A 1 97 ? 22.714 27.391 -17.534 1.00 97.19 97 ALA A CA 1
ATOM 781 C C . ALA A 1 97 ? 23.891 28.336 -17.237 1.00 97.19 97 ALA A C 1
ATOM 783 O O . ALA A 1 97 ? 24.319 29.080 -18.118 1.00 97.19 97 ALA A O 1
ATOM 784 N N . GLU A 1 98 ? 24.442 28.292 -16.023 1.00 97.38 98 GLU A N 1
ATOM 785 C CA . GLU A 1 98 ? 25.633 29.051 -15.617 1.00 97.38 98 GLU A CA 1
ATOM 786 C C . GLU A 1 98 ? 26.879 28.637 -16.406 1.00 97.38 98 GLU A C 1
ATOM 788 O O . GLU A 1 98 ? 27.695 29.485 -16.767 1.00 97.38 98 GLU A O 1
ATOM 793 N N . ALA A 1 99 ? 26.987 27.353 -16.757 1.00 97.56 99 ALA A N 1
ATOM 794 C CA . ALA A 1 99 ? 28.014 26.837 -17.658 1.00 97.56 99 ALA A CA 1
ATOM 795 C C . ALA A 1 99 ? 27.755 27.160 -19.149 1.00 97.56 99 ALA A C 1
ATOM 797 O O . ALA A 1 99 ? 28.529 26.741 -20.011 1.00 97.56 99 ALA A O 1
ATOM 798 N N . GLY A 1 100 ? 26.684 27.894 -19.476 1.00 97.38 100 GLY A N 1
ATOM 799 C CA . GLY A 1 100 ? 26.315 28.277 -20.844 1.00 97.38 100 GLY A CA 1
ATOM 800 C C . GLY A 1 100 ? 25.569 27.199 -21.640 1.00 97.38 100 GLY A C 1
ATOM 801 O O . GLY A 1 100 ? 25.412 27.341 -22.853 1.00 97.38 100 GLY A O 1
ATOM 802 N N . GLY A 1 101 ? 25.125 26.121 -20.988 1.00 97.25 101 GLY A N 1
ATOM 803 C CA . GLY A 1 101 ? 24.316 25.061 -21.587 1.00 97.25 101 GLY A CA 1
ATOM 804 C C . GLY A 1 101 ? 22.811 25.346 -21.551 1.00 97.25 101 GLY A C 1
ATOM 805 O O . GLY A 1 101 ? 22.342 26.266 -20.882 1.00 97.25 101 GLY A O 1
ATOM 806 N N . ASP A 1 102 ? 22.034 24.523 -22.258 1.00 96.12 102 ASP A N 1
ATOM 807 C CA . ASP A 1 102 ? 20.570 24.578 -22.204 1.00 96.12 102 ASP A CA 1
ATOM 808 C C . ASP A 1 102 ? 20.034 23.730 -21.029 1.00 96.12 102 ASP A C 1
ATOM 810 O O . ASP A 1 102 ? 20.113 22.496 -21.085 1.00 96.12 102 ASP A O 1
ATOM 814 N N . PRO A 1 103 ? 19.452 24.344 -19.976 1.00 94.94 103 PRO A N 1
ATOM 815 C CA . PRO A 1 103 ? 18.898 23.612 -18.835 1.00 94.94 103 PRO A CA 1
ATOM 816 C C . PRO A 1 103 ? 17.751 22.666 -19.213 1.00 94.94 103 PRO A C 1
ATOM 818 O O . PRO A 1 103 ? 17.482 21.707 -18.489 1.00 94.94 103 PRO A O 1
ATOM 821 N N . ALA A 1 104 ? 17.060 22.904 -20.333 1.00 92.44 104 ALA A N 1
ATOM 822 C CA . ALA A 1 104 ? 15.955 22.056 -20.769 1.00 92.44 104 ALA A CA 1
ATOM 823 C C . ALA A 1 104 ? 16.410 20.652 -21.206 1.00 92.44 104 ALA A C 1
ATOM 825 O O . ALA A 1 104 ? 15.585 19.738 -21.239 1.00 92.44 104 ALA A O 1
ATOM 826 N N . LEU A 1 105 ? 17.706 20.460 -21.488 1.00 91.00 105 LEU A N 1
ATOM 827 C CA . LEU A 1 105 ? 18.276 19.157 -21.841 1.00 91.00 105 LEU A CA 1
ATOM 828 C C . LEU A 1 105 ? 18.311 18.176 -20.662 1.00 91.00 105 LEU A C 1
ATOM 830 O O . LEU A 1 105 ? 18.330 16.965 -20.883 1.00 91.00 105 LEU A O 1
ATOM 834 N N . LEU A 1 106 ? 18.294 18.670 -19.419 1.00 91.38 106 LEU A N 1
ATOM 835 C CA . LEU A 1 106 ? 18.164 17.814 -18.243 1.00 91.38 106 LEU A CA 1
ATOM 836 C C . LEU A 1 106 ? 16.691 17.435 -18.059 1.00 91.38 106 LEU A C 1
ATOM 838 O O . LEU A 1 106 ? 15.907 18.199 -17.487 1.00 91.38 106 LEU A O 1
ATOM 842 N N . ALA A 1 107 ? 16.311 16.267 -18.571 1.00 89.69 107 ALA A N 1
ATOM 843 C CA . ALA A 1 107 ? 14.959 15.725 -18.487 1.00 89.69 107 ALA A CA 1
ATOM 844 C C . ALA A 1 107 ? 14.977 14.221 -18.148 1.00 89.69 107 ALA A C 1
ATOM 846 O O . ALA A 1 107 ? 15.948 13.534 -18.486 1.00 89.69 107 ALA A O 1
ATOM 847 N N . PRO A 1 108 ? 13.916 13.703 -17.501 1.00 93.44 108 PRO A N 1
ATOM 848 C CA . PRO A 1 108 ? 13.769 12.277 -17.238 1.00 93.44 108 PRO A CA 1
ATOM 849 C C . PRO A 1 108 ? 13.894 11.409 -18.500 1.00 93.44 108 PRO A C 1
ATOM 851 O O . PRO A 1 108 ? 13.329 11.726 -19.547 1.00 93.44 108 PRO A O 1
ATOM 854 N N . ARG A 1 109 ? 14.604 10.282 -18.387 1.00 92.88 109 ARG A N 1
ATOM 855 C CA . ARG A 1 109 ? 14.706 9.234 -19.420 1.00 92.88 109 ARG A CA 1
ATOM 856 C C . ARG A 1 109 ? 13.699 8.100 -19.240 1.00 92.88 109 ARG A C 1
ATOM 858 O O . ARG A 1 109 ? 13.472 7.341 -20.178 1.00 92.88 109 ARG A O 1
ATOM 865 N N . VAL A 1 110 ? 13.095 7.999 -18.060 1.00 92.62 110 VAL A N 1
ATOM 866 C CA . VAL A 1 110 ? 11.990 7.085 -17.743 1.00 92.62 110 VAL A CA 1
ATOM 867 C C . VAL A 1 110 ? 10.757 7.894 -17.353 1.00 92.62 110 VAL A C 1
ATOM 869 O O . VAL A 1 110 ? 10.879 9.049 -16.939 1.00 92.62 110 VAL A O 1
ATOM 872 N N . SER A 1 111 ? 9.562 7.313 -17.475 1.00 94.62 111 SER A N 1
ATOM 873 C CA . SER A 1 111 ? 8.351 7.988 -16.999 1.00 94.62 111 SER A CA 1
ATOM 874 C C . SER A 1 111 ? 8.376 8.106 -15.477 1.00 94.62 111 SER A C 1
ATOM 876 O O . SER A 1 111 ? 8.616 7.109 -14.789 1.00 94.62 111 SER A O 1
ATOM 878 N N . VAL A 1 112 ? 8.089 9.301 -14.966 1.00 97.12 112 VAL A N 1
ATOM 879 C CA . VAL A 1 112 ? 8.033 9.590 -13.532 1.00 97.12 112 VAL A CA 1
ATOM 880 C C . VAL A 1 112 ? 6.617 10.001 -13.164 1.00 97.12 112 VAL A C 1
ATOM 882 O O . VAL A 1 112 ? 6.120 11.017 -13.648 1.00 97.12 112 VAL A O 1
ATOM 885 N N . ASP A 1 113 ? 5.982 9.244 -12.278 1.00 97.81 113 ASP A N 1
ATOM 886 C CA . ASP A 1 113 ? 4.704 9.614 -11.676 1.00 97.81 113 ASP A CA 1
ATOM 887 C C . ASP A 1 113 ? 4.926 10.032 -10.219 1.00 97.81 113 ASP A C 1
ATOM 889 O O . ASP A 1 113 ? 5.599 9.343 -9.456 1.00 97.81 113 ASP A O 1
ATOM 893 N N . VAL A 1 114 ? 4.347 11.161 -9.819 1.00 97.50 114 VAL A N 1
ATOM 894 C CA . VAL A 1 114 ? 4.421 11.705 -8.458 1.00 97.50 114 VAL A CA 1
ATOM 895 C C . VAL A 1 114 ? 3.011 11.812 -7.902 1.00 97.50 114 VAL A C 1
ATOM 897 O O . VAL A 1 114 ? 2.168 12.458 -8.516 1.00 97.50 114 VAL A O 1
ATOM 900 N N . SER A 1 115 ? 2.744 11.226 -6.740 1.00 96.88 115 SER A N 1
ATOM 901 C CA . SER A 1 115 ? 1.466 11.387 -6.039 1.00 96.88 115 SER A CA 1
ATOM 902 C C . SER A 1 115 ? 1.544 12.466 -4.965 1.00 96.88 115 SER A C 1
ATOM 904 O O . SER A 1 115 ? 2.527 12.529 -4.229 1.00 96.88 115 SER A O 1
ATOM 906 N N . VAL A 1 116 ? 0.497 13.282 -4.823 1.00 96.50 116 VAL A N 1
ATOM 907 C CA . VAL A 1 116 ? 0.342 14.184 -3.672 1.00 96.50 116 VAL A CA 1
ATOM 908 C C . VAL A 1 116 ? -0.627 13.570 -2.666 1.00 96.50 116 VAL A C 1
ATOM 910 O O . VAL A 1 116 ? -1.837 13.770 -2.742 1.00 96.50 116 VAL A O 1
ATOM 913 N N . ASP A 1 117 ? -0.084 12.785 -1.738 1.00 96.38 117 ASP A N 1
ATOM 914 C CA . ASP A 1 117 ? -0.846 11.946 -0.804 1.00 96.38 117 ASP A CA 1
ATOM 915 C C . ASP A 1 117 ? -0.300 11.949 0.637 1.00 96.38 117 ASP A C 1
ATOM 917 O O . ASP A 1 117 ? -0.986 11.479 1.549 1.00 96.38 117 ASP A O 1
ATOM 921 N N . HIS A 1 118 ? 0.888 12.512 0.883 1.00 96.31 118 HIS A N 1
ATOM 922 C CA . HIS A 1 118 ? 1.517 12.601 2.208 1.00 96.31 118 HIS A CA 1
ATOM 923 C C . HIS A 1 118 ? 1.284 13.944 2.917 1.00 96.31 118 HIS A C 1
ATOM 925 O O . HIS A 1 118 ? 1.772 14.142 4.031 1.00 96.31 118 HIS A O 1
ATOM 931 N N . SER A 1 119 ? 0.539 14.866 2.305 1.00 95.69 119 SER A N 1
ATOM 932 C CA . SER A 1 119 ? 0.324 16.222 2.829 1.00 95.69 119 SER A CA 1
ATOM 933 C C . SER A 1 119 ? -0.992 16.406 3.592 1.00 95.69 119 SER A C 1
ATOM 935 O O . SER A 1 119 ? -1.055 17.229 4.508 1.00 95.69 119 SER A O 1
ATOM 937 N N . ILE A 1 120 ? -2.037 15.644 3.256 1.00 96.31 120 ILE A N 1
ATOM 938 C CA . ILE A 1 120 ? -3.339 15.757 3.918 1.00 96.31 120 ILE A CA 1
ATOM 939 C C . ILE A 1 120 ? -3.289 15.233 5.360 1.00 96.31 120 ILE A C 1
ATOM 941 O O . ILE A 1 120 ? -2.773 14.145 5.640 1.00 96.31 120 ILE A O 1
ATOM 945 N N . GLY A 1 121 ? -3.851 16.018 6.281 1.00 97.00 121 GLY A N 1
ATOM 946 C CA . GLY A 1 121 ? -4.001 15.679 7.695 1.00 97.00 121 GLY A CA 1
ATOM 947 C C . GLY A 1 121 ? -5.459 15.533 8.114 1.00 97.00 121 GLY A C 1
ATOM 948 O O . GLY A 1 121 ? -6.359 16.114 7.514 1.00 97.00 121 GLY A O 1
ATOM 949 N N . VAL A 1 122 ? -5.698 14.742 9.162 1.00 98.25 122 VAL A N 1
ATOM 950 C CA . VAL A 1 122 ? -7.041 14.527 9.729 1.00 98.25 122 VAL A CA 1
ATOM 951 C C . VAL A 1 122 ? -7.355 15.603 10.779 1.00 98.25 122 VAL A C 1
ATOM 953 O O . VAL A 1 122 ? -7.501 15.320 11.973 1.00 98.25 122 VAL A O 1
ATOM 956 N N . ASP A 1 123 ? -7.411 16.865 10.343 1.00 97.50 123 ASP A N 1
ATOM 957 C CA . ASP A 1 123 ? -7.724 18.012 11.206 1.00 97.50 123 ASP A CA 1
ATOM 958 C C . ASP A 1 123 ? -9.197 18.006 11.663 1.00 97.50 123 ASP A C 1
ATOM 960 O O . ASP A 1 123 ? -9.500 18.350 12.805 1.00 97.50 123 ASP A O 1
ATOM 964 N N . ARG A 1 124 ? -10.111 17.562 10.793 1.00 97.56 124 ARG A N 1
ATOM 965 C CA . ARG A 1 124 ? -11.530 17.303 11.078 1.00 97.56 124 ARG A CA 1
ATOM 966 C C . ARG A 1 124 ? -11.872 15.847 10.770 1.00 97.56 124 ARG A C 1
ATOM 968 O O . ARG A 1 124 ? -11.332 15.255 9.835 1.00 97.56 124 ARG A O 1
ATOM 975 N N . PHE A 1 125 ? -12.761 15.271 11.571 1.00 97.38 125 PHE A N 1
ATOM 976 C CA . PHE A 1 125 ? -13.125 13.855 11.539 1.00 97.38 125 PHE A CA 1
ATOM 977 C C . PHE A 1 125 ? -14.567 13.661 12.018 1.00 97.38 125 PHE A C 1
ATOM 979 O O . PHE A 1 125 ? -15.156 14.587 12.571 1.00 97.38 125 PHE A O 1
ATOM 986 N N . GLY A 1 126 ? -15.143 12.473 11.810 1.00 94.75 126 GLY A N 1
ATOM 987 C CA . GLY A 1 126 ? -16.469 12.130 12.340 1.00 94.75 126 GLY A CA 1
ATOM 988 C C . GLY A 1 126 ? -17.665 12.865 11.717 1.00 94.75 126 GLY A C 1
ATOM 989 O O . GLY A 1 126 ? -18.801 12.556 12.067 1.00 94.75 126 GLY A O 1
ATOM 990 N N . THR A 1 127 ? -17.442 13.819 10.807 1.00 94.56 127 THR A N 1
ATOM 991 C CA . THR A 1 127 ? -18.486 14.670 10.219 1.00 94.56 127 THR A CA 1
ATOM 992 C C . THR A 1 127 ? -18.476 14.628 8.693 1.00 94.56 127 THR A C 1
ATOM 994 O O . THR A 1 127 ? -17.432 14.458 8.062 1.00 94.56 127 THR A O 1
ATOM 997 N N . ALA A 1 128 ? -19.641 14.866 8.084 1.00 91.94 128 ALA A N 1
ATOM 998 C CA . ALA A 1 128 ? -19.812 14.860 6.629 1.00 91.94 128 ALA A CA 1
ATOM 999 C C . ALA A 1 128 ? -18.990 15.943 5.895 1.00 91.94 128 ALA A C 1
ATOM 1001 O O . ALA A 1 128 ? -18.720 15.819 4.704 1.00 91.94 128 ALA A O 1
ATOM 1002 N N . ASP A 1 129 ? -18.582 17.016 6.580 1.00 95.00 129 ASP A N 1
ATOM 1003 C CA . ASP A 1 129 ? -17.784 18.102 6.001 1.00 95.00 129 ASP A CA 1
ATOM 1004 C C . ASP A 1 129 ? -16.264 17.945 6.212 1.00 95.00 129 ASP A C 1
ATOM 1006 O O . ASP A 1 129 ? -15.501 18.817 5.782 1.00 95.00 129 ASP A O 1
ATOM 1010 N N . ALA A 1 130 ? -15.816 16.846 6.836 1.00 97.31 130 ALA A N 1
ATOM 1011 C CA . ALA A 1 130 ? -14.412 16.589 7.160 1.00 97.31 130 ALA A CA 1
ATOM 1012 C C . ALA A 1 130 ? -13.492 16.629 5.930 1.00 97.31 130 ALA A C 1
ATOM 1014 O O . ALA A 1 130 ? -12.504 17.362 5.944 1.00 97.31 130 ALA A O 1
ATOM 1015 N N . LEU A 1 131 ? -13.842 15.925 4.845 1.00 95.88 131 LEU A N 1
ATOM 1016 C CA . LEU A 1 131 ? -13.069 15.925 3.595 1.00 95.88 131 LEU A CA 1
ATOM 1017 C C . LEU A 1 131 ? -12.812 17.345 3.074 1.00 95.88 131 LEU A C 1
ATOM 1019 O O . LEU A 1 131 ? -11.671 17.722 2.811 1.00 95.88 131 LEU A O 1
ATOM 1023 N N . ARG A 1 132 ? -13.873 18.152 2.950 1.00 94.25 132 ARG A N 1
ATOM 1024 C CA . ARG A 1 132 ? -13.779 19.523 2.428 1.00 94.25 132 ARG A CA 1
ATOM 1025 C C . ARG A 1 132 ? -12.871 20.387 3.300 1.00 94.25 132 ARG A C 1
ATOM 1027 O O . ARG A 1 132 ? -12.088 21.173 2.774 1.00 94.25 132 ARG A O 1
ATOM 1034 N N . PHE A 1 133 ? -12.992 20.252 4.620 1.00 96.31 133 PHE A N 1
ATOM 1035 C CA . PHE A 1 133 ? -12.173 20.998 5.569 1.00 96.31 133 PHE A CA 1
ATOM 1036 C C . PHE A 1 133 ? -10.692 20.612 5.470 1.00 96.31 133 PHE A C 1
ATOM 1038 O O . PHE A 1 133 ? -9.839 21.489 5.348 1.00 96.31 133 PHE A O 1
ATOM 1045 N N . ASN A 1 134 ? -10.392 19.312 5.471 1.00 97.44 134 ASN A N 1
ATOM 1046 C CA . ASN A 1 134 ? -9.018 18.810 5.463 1.00 97.44 134 ASN A CA 1
ATOM 1047 C C . ASN A 1 134 ? -8.288 19.151 4.157 1.00 97.44 134 ASN A C 1
ATOM 1049 O O . ASN A 1 134 ? -7.146 19.596 4.208 1.00 97.44 134 ASN A O 1
ATOM 1053 N N . VAL A 1 135 ? -8.954 19.039 3.000 1.00 93.81 135 VAL A N 1
ATOM 1054 C CA . VAL A 1 135 ? -8.378 19.431 1.697 1.00 93.81 135 VAL A CA 1
ATOM 1055 C C . VAL A 1 135 ? -8.083 20.933 1.643 1.00 93.81 135 VAL A C 1
ATOM 1057 O O . VAL A 1 135 ? -7.029 21.347 1.162 1.00 93.81 135 VAL A O 1
ATOM 1060 N N . ALA A 1 136 ? -8.981 21.775 2.165 1.00 92.31 136 ALA A N 1
ATOM 1061 C CA . ALA A 1 136 ? -8.730 23.215 2.229 1.00 92.31 136 ALA A CA 1
ATOM 1062 C C . ALA A 1 136 ? -7.513 23.536 3.115 1.00 92.31 136 ALA A C 1
ATOM 1064 O O . ALA A 1 136 ? -6.673 24.354 2.737 1.00 92.31 136 ALA A O 1
ATOM 1065 N N . LYS A 1 137 ? -7.390 22.854 4.261 1.00 95.19 137 LYS A N 1
ATOM 1066 C CA . LYS A 1 137 ? -6.266 23.030 5.188 1.00 95.19 137 LYS A CA 1
ATOM 1067 C C . LYS A 1 137 ? -4.942 22.523 4.614 1.00 95.19 137 LYS A C 1
ATOM 1069 O O . LYS A 1 137 ? -3.906 23.150 4.823 1.00 95.19 137 LYS A O 1
ATOM 1074 N N . GLU A 1 138 ? -4.968 21.413 3.882 1.00 95.19 138 GLU A N 1
ATOM 1075 C CA . GLU A 1 138 ? -3.813 20.880 3.159 1.00 95.19 138 GLU A CA 1
ATOM 1076 C C . GLU A 1 138 ? -3.257 21.914 2.173 1.00 95.19 138 GLU A C 1
ATOM 1078 O O . GLU A 1 138 ? -2.058 22.187 2.184 1.00 95.19 138 GLU A O 1
ATOM 1083 N N . LEU A 1 139 ? -4.119 22.527 1.363 1.00 91.19 139 LEU A N 1
ATOM 1084 C CA . LEU A 1 139 ? -3.702 23.522 0.376 1.00 91.19 139 LEU A CA 1
ATOM 1085 C C . LEU A 1 139 ? -3.191 24.812 1.008 1.00 91.19 139 LEU A C 1
ATOM 1087 O O . LEU A 1 139 ? -2.189 25.349 0.545 1.00 91.19 139 LEU A O 1
ATOM 1091 N N . GLU A 1 140 ? -3.843 25.284 2.073 1.00 91.69 140 GLU A N 1
ATOM 1092 C CA . GLU A 1 140 ? -3.375 26.436 2.854 1.00 91.69 140 GLU A CA 1
ATOM 1093 C C . GLU A 1 140 ? -1.938 26.220 3.347 1.00 91.69 140 GLU A C 1
ATOM 1095 O O . GLU A 1 140 ? -1.112 27.123 3.263 1.00 91.69 140 GLU A O 1
ATOM 1100 N N . ARG A 1 141 ? -1.629 25.010 3.830 1.00 94.62 141 ARG A N 1
ATOM 1101 C CA . ARG A 1 141 ? -0.306 24.677 4.366 1.00 94.62 141 ARG A CA 1
ATOM 1102 C C . ARG A 1 141 ? 0.732 24.449 3.267 1.00 94.62 141 ARG A C 1
ATOM 1104 O O . ARG A 1 141 ? 1.862 24.873 3.435 1.00 94.62 141 ARG A O 1
ATOM 1111 N N . ASN A 1 142 ? 0.380 23.803 2.155 1.00 95.31 142 ASN A N 1
ATOM 1112 C CA . ASN A 1 142 ? 1.365 23.227 1.226 1.00 95.31 142 ASN A CA 1
ATOM 1113 C C . ASN A 1 142 ? 1.486 23.943 -0.132 1.00 95.31 142 ASN A C 1
ATOM 1115 O O . ASN A 1 142 ? 2.150 23.427 -1.034 1.00 95.31 142 ASN A O 1
ATOM 1119 N N . ALA A 1 143 ? 0.876 25.120 -0.296 1.00 92.38 143 ALA A N 1
ATOM 1120 C CA . ALA A 1 143 ? 0.831 25.839 -1.572 1.00 92.38 143 ALA A CA 1
ATOM 1121 C C . ALA A 1 143 ? 2.212 26.046 -2.232 1.00 92.38 143 ALA A C 1
ATOM 1123 O O . ALA A 1 143 ? 2.334 25.888 -3.447 1.00 92.38 143 ALA A O 1
ATOM 1124 N N . GLU A 1 144 ? 3.258 26.349 -1.457 1.00 94.25 144 GLU A N 1
ATOM 1125 C CA . GLU A 1 144 ? 4.611 26.585 -1.984 1.00 94.25 144 GLU A CA 1
ATOM 1126 C C . GLU A 1 144 ? 5.268 25.306 -2.528 1.00 94.25 144 GLU A C 1
ATOM 1128 O O . GLU A 1 144 ? 5.733 25.279 -3.670 1.00 94.25 144 GLU A O 1
ATOM 1133 N N . ARG A 1 145 ? 5.186 24.195 -1.783 1.00 95.94 145 ARG A N 1
ATOM 1134 C CA . ARG A 1 145 ? 5.622 22.867 -2.256 1.00 95.94 145 ARG A CA 1
ATOM 1135 C C . ARG A 1 145 ? 4.883 22.461 -3.534 1.00 95.94 145 ARG A C 1
ATOM 1137 O O . ARG A 1 145 ? 5.467 21.906 -4.464 1.00 95.94 145 ARG A O 1
ATOM 1144 N N . TYR A 1 146 ? 3.587 22.758 -3.604 1.00 95.25 146 TYR A N 1
ATOM 1145 C CA . TYR A 1 146 ? 2.752 22.421 -4.757 1.00 95.25 146 TYR A CA 1
ATOM 1146 C C . TYR A 1 146 ? 3.087 23.268 -5.982 1.00 95.25 146 TYR A C 1
ATOM 1148 O O . TYR A 1 146 ? 3.075 22.756 -7.101 1.00 95.25 146 TYR A O 1
ATOM 1156 N N . ARG A 1 147 ? 3.461 24.535 -5.783 1.00 94.62 147 ARG A N 1
ATOM 1157 C CA . ARG A 1 147 ? 3.966 25.411 -6.843 1.00 94.62 147 ARG A CA 1
ATOM 1158 C C . ARG A 1 147 ? 5.233 24.847 -7.493 1.00 94.62 147 ARG A C 1
ATOM 1160 O O . ARG A 1 147 ? 5.315 24.858 -8.722 1.00 94.62 147 ARG A O 1
ATOM 1167 N N . LEU A 1 148 ? 6.175 24.315 -6.708 1.00 96.12 148 LEU A N 1
ATOM 1168 C CA . LEU A 1 148 ? 7.372 23.640 -7.233 1.00 96.12 148 LEU A CA 1
ATOM 1169 C C . LEU A 1 148 ? 7.002 22.401 -8.066 1.00 96.12 148 LEU A C 1
ATOM 1171 O O . LEU A 1 148 ? 7.443 22.259 -9.205 1.00 96.12 148 LEU A O 1
ATOM 1175 N N . MET A 1 149 ? 6.130 21.533 -7.549 1.00 96.00 149 MET A N 1
ATOM 1176 C CA . MET A 1 149 ? 5.678 20.336 -8.275 1.00 96.00 149 MET A CA 1
ATOM 1177 C C . MET A 1 149 ? 4.916 20.672 -9.571 1.00 96.00 149 MET A C 1
ATOM 1179 O O . MET A 1 149 ? 5.085 20.016 -10.606 1.00 96.00 149 MET A O 1
ATOM 1183 N N . LYS A 1 150 ? 4.102 21.732 -9.557 1.00 94.81 150 LYS A N 1
ATOM 1184 C CA . LYS A 1 150 ? 3.376 22.196 -10.745 1.00 94.81 150 LYS A CA 1
ATOM 1185 C C . LYS A 1 150 ? 4.321 22.783 -11.797 1.00 94.81 150 LYS A C 1
ATOM 1187 O O . LYS A 1 150 ? 4.155 22.491 -12.981 1.00 94.81 150 LYS A O 1
ATOM 1192 N N . TRP A 1 151 ? 5.350 23.525 -11.378 1.00 96.06 151 TRP A N 1
ATOM 1193 C CA . TRP A 1 151 ? 6.453 23.930 -12.258 1.00 96.06 151 TRP A CA 1
ATOM 1194 C C . TRP A 1 151 ? 7.135 22.717 -12.895 1.00 96.06 151 TRP A C 1
ATOM 1196 O O . TRP A 1 151 ? 7.266 22.671 -14.120 1.00 96.06 151 TRP A O 1
ATOM 1206 N N . ALA A 1 152 ? 7.491 21.711 -12.093 1.00 94.88 152 ALA A N 1
ATOM 1207 C CA . ALA A 1 152 ? 8.184 20.515 -12.559 1.00 94.88 152 ALA A CA 1
ATOM 1208 C C . ALA A 1 152 ? 7.407 19.781 -13.660 1.00 94.88 152 ALA A C 1
ATOM 1210 O O . ALA A 1 152 ? 7.988 19.435 -14.684 1.00 94.88 152 ALA A O 1
ATOM 1211 N N . THR A 1 153 ? 6.083 19.650 -13.519 1.00 92.06 153 THR A N 1
ATOM 1212 C CA . THR A 1 153 ? 5.218 19.025 -14.543 1.00 92.06 153 THR A CA 1
ATOM 1213 C C . THR A 1 153 ? 5.329 19.717 -15.910 1.00 92.06 153 THR A C 1
ATOM 1215 O O . THR A 1 153 ? 5.226 19.072 -16.952 1.00 92.06 153 THR A O 1
ATOM 1218 N N . LYS A 1 154 ? 5.550 21.040 -15.942 1.00 91.25 154 LYS A N 1
ATOM 1219 C CA . LYS A 1 154 ? 5.723 21.786 -17.199 1.00 91.25 154 LYS A CA 1
ATOM 1220 C C . LYS A 1 154 ? 7.174 21.791 -17.673 1.00 91.25 154 LYS A C 1
ATOM 1222 O O . LYS A 1 154 ? 7.426 21.786 -18.884 1.00 91.25 154 LYS A O 1
ATOM 1227 N N . ALA A 1 155 ? 8.115 21.884 -16.739 1.00 93.38 155 ALA A N 1
ATOM 1228 C CA . ALA A 1 155 ? 9.530 22.073 -17.021 1.00 93.38 155 ALA A CA 1
ATOM 1229 C C . ALA A 1 155 ? 10.251 20.762 -17.383 1.00 93.38 155 ALA A C 1
ATOM 1231 O O . ALA A 1 155 ? 11.258 20.825 -18.089 1.00 93.38 155 ALA A O 1
ATOM 1232 N N . LEU A 1 156 ? 9.753 19.607 -16.931 1.00 93.31 156 LEU A N 1
ATOM 1233 C CA . LEU A 1 156 ? 10.367 18.284 -17.088 1.00 93.31 156 LEU A CA 1
ATOM 1234 C C . LEU A 1 156 ? 9.445 17.354 -17.899 1.00 93.31 156 LEU A C 1
ATOM 1236 O O . LEU A 1 156 ? 8.555 16.717 -17.332 1.00 93.31 156 LEU A O 1
ATOM 1240 N N . PRO A 1 157 ? 9.637 17.247 -19.227 1.00 92.56 157 PRO A N 1
ATOM 1241 C CA . PRO A 1 157 ? 8.937 16.249 -20.030 1.00 92.56 157 PRO A CA 1
ATOM 1242 C C . PRO A 1 157 ? 9.158 14.839 -19.467 1.00 92.56 157 PRO A C 1
ATOM 1244 O O . PRO A 1 157 ? 10.281 14.478 -19.140 1.00 92.56 157 PRO A O 1
ATOM 1247 N N . GLY A 1 158 ? 8.091 14.047 -19.355 1.00 91.19 158 GLY A N 1
ATOM 1248 C CA . GLY A 1 158 ? 8.148 12.696 -18.778 1.00 91.19 158 GLY A CA 1
ATOM 1249 C C . GLY A 1 158 ? 7.840 12.620 -17.279 1.00 91.19 158 GLY A C 1
ATOM 1250 O O . GLY A 1 158 ? 7.603 11.518 -16.789 1.00 91.19 158 GLY A O 1
ATOM 1251 N N . LEU A 1 159 ? 7.759 13.758 -16.574 1.00 95.88 159 LEU A N 1
ATOM 1252 C CA . LEU A 1 159 ? 7.288 13.829 -15.188 1.00 95.88 159 LEU A CA 1
ATOM 1253 C C . LEU A 1 159 ? 5.814 14.250 -15.123 1.00 95.88 159 LEU A C 1
ATOM 1255 O O . LEU A 1 159 ? 5.409 15.258 -15.705 1.00 95.88 159 LEU A O 1
ATOM 1259 N N . ARG A 1 160 ? 5.009 13.492 -14.376 1.00 96.19 160 ARG A N 1
ATOM 1260 C CA . ARG A 1 160 ? 3.594 13.766 -14.116 1.00 96.19 160 ARG A CA 1
ATOM 1261 C C . ARG A 1 160 ? 3.339 13.844 -12.618 1.00 96.19 160 ARG A C 1
ATOM 1263 O O . ARG A 1 160 ? 3.642 12.906 -11.891 1.00 96.19 160 ARG A O 1
ATOM 1270 N N . VAL A 1 161 ? 2.705 14.927 -12.174 1.00 96.88 161 VAL A N 1
ATOM 1271 C CA . VAL A 1 161 ? 2.199 15.052 -10.802 1.00 96.88 161 VAL A CA 1
ATOM 1272 C C . VAL A 1 161 ? 0.695 14.796 -10.785 1.00 96.88 161 VAL A C 1
ATOM 1274 O O . VAL A 1 161 ? -0.069 15.484 -11.464 1.00 96.88 161 VAL A O 1
ATOM 1277 N N . HIS A 1 162 ? 0.277 13.813 -9.994 1.00 96.44 162 HIS A N 1
ATOM 1278 C CA . HIS A 1 162 ? -1.115 13.530 -9.666 1.00 96.44 162 HIS A CA 1
ATOM 1279 C C . HIS A 1 162 ? -1.531 14.441 -8.504 1.00 96.44 162 HIS A C 1
ATOM 1281 O O . HIS A 1 162 ? -0.946 14.347 -7.422 1.00 96.44 162 HIS A O 1
ATOM 1287 N N . PRO A 1 163 ? -2.487 15.365 -8.711 1.00 94.50 163 PRO A N 1
ATOM 1288 C CA . PRO A 1 163 ? -2.810 16.394 -7.726 1.00 94.50 163 PRO A CA 1
ATOM 1289 C C . PRO A 1 163 ? -3.424 15.826 -6.434 1.00 94.50 163 PRO A C 1
ATOM 1291 O O . PRO A 1 163 ? -3.877 14.676 -6.419 1.00 94.50 163 PRO A O 1
ATOM 1294 N N . PRO A 1 164 ? -3.506 16.640 -5.359 1.00 92.62 164 PRO A N 1
ATOM 1295 C CA . PRO A 1 164 ? -4.156 16.238 -4.115 1.00 92.62 164 PRO A CA 1
ATOM 1296 C C . PRO A 1 164 ? -5.558 15.674 -4.353 1.00 92.62 164 PRO A C 1
ATOM 1298 O O . PRO A 1 164 ? -6.339 16.236 -5.127 1.00 92.62 164 PRO A O 1
ATOM 1301 N N . GLY A 1 165 ? -5.893 14.584 -3.665 1.00 90.44 165 GLY A N 1
ATOM 1302 C CA . GLY A 1 165 ? -7.204 13.939 -3.766 1.00 90.44 165 GLY A CA 1
ATOM 1303 C C . GLY A 1 165 ? -7.323 12.855 -4.844 1.00 90.44 165 GLY A C 1
ATOM 1304 O O . GLY A 1 165 ? -8.361 12.201 -4.916 1.00 90.44 165 GLY A O 1
ATOM 1305 N N . THR A 1 166 ? -6.283 12.624 -5.652 1.00 92.31 166 THR A N 1
ATOM 1306 C CA . THR A 1 166 ? -6.266 11.562 -6.679 1.00 92.31 166 THR A CA 1
ATOM 1307 C C . THR A 1 166 ? -6.145 10.147 -6.121 1.00 92.31 166 THR A C 1
ATOM 1309 O O . THR A 1 166 ? -6.474 9.197 -6.825 1.00 92.31 166 THR A O 1
ATOM 1312 N N . GLY A 1 167 ? -5.732 9.993 -4.863 1.00 90.81 167 GLY A N 1
ATOM 1313 C CA . GLY A 1 167 ? -5.539 8.703 -4.206 1.00 90.81 167 GLY A CA 1
ATOM 1314 C C . GLY A 1 167 ? -4.129 8.550 -3.646 1.00 90.81 167 GLY A C 1
ATOM 1315 O O . GLY A 1 167 ? -3.289 9.434 -3.770 1.00 90.81 167 GLY A O 1
ATOM 1316 N N . ILE A 1 168 ? -3.875 7.409 -3.010 1.00 97.38 168 ILE A N 1
ATOM 1317 C CA . ILE A 1 168 ? -2.547 7.071 -2.473 1.00 97.38 168 ILE A CA 1
ATOM 1318 C C . ILE A 1 168 ? -1.682 6.496 -3.601 1.00 97.38 168 ILE A C 1
ATOM 1320 O O . ILE A 1 168 ? -2.183 5.685 -4.382 1.00 97.38 168 ILE A O 1
ATOM 1324 N N . MET A 1 169 ? -0.390 6.835 -3.654 1.00 97.69 169 MET A N 1
ATOM 1325 C CA . MET A 1 169 ? 0.542 6.503 -4.743 1.00 97.69 169 MET A CA 1
ATOM 1326 C C . MET A 1 169 ? 0.495 5.027 -5.158 1.00 97.69 169 MET A C 1
ATOM 1328 O O . MET A 1 169 ? 0.435 4.709 -6.344 1.00 97.69 169 MET A O 1
ATOM 1332 N N . HIS A 1 170 ? 0.458 4.113 -4.184 1.00 98.56 170 HIS A N 1
ATOM 1333 C CA . HIS A 1 170 ? 0.450 2.668 -4.429 1.00 98.56 170 HIS A CA 1
ATOM 1334 C C . HIS A 1 170 ? -0.884 2.194 -4.991 1.00 98.56 170 HIS A C 1
ATOM 1336 O O . HIS A 1 170 ? -0.914 1.297 -5.829 1.00 98.56 170 HIS A O 1
ATOM 1342 N N . THR A 1 171 ? -1.974 2.843 -4.587 1.00 98.06 171 THR A N 1
ATOM 1343 C CA . THR A 1 171 ? -3.313 2.598 -5.124 1.00 98.06 171 THR A CA 1
ATOM 1344 C C . THR A 1 171 ? -3.419 3.126 -6.545 1.00 98.06 171 THR A C 1
ATOM 1346 O O . THR A 1 171 ? -3.864 2.393 -7.414 1.00 98.06 171 THR A O 1
ATOM 1349 N N . ILE A 1 172 ? -2.941 4.345 -6.827 1.00 97.62 172 ILE A N 1
ATOM 1350 C CA . ILE A 1 172 ? -2.875 4.888 -8.196 1.00 97.62 172 ILE A CA 1
ATOM 1351 C C . ILE A 1 172 ? -2.024 3.966 -9.081 1.00 97.62 172 ILE A C 1
ATOM 1353 O O . ILE A 1 172 ? -2.399 3.650 -10.210 1.00 97.62 172 ILE A O 1
ATOM 1357 N N . ASN A 1 173 ? -0.900 3.470 -8.563 1.00 98.62 173 ASN A N 1
ATOM 1358 C CA . ASN A 1 173 ? -0.052 2.526 -9.277 1.00 98.62 173 ASN A CA 1
ATOM 1359 C C . ASN A 1 173 ? -0.802 1.226 -9.608 1.00 98.62 173 ASN A C 1
ATOM 1361 O O . ASN A 1 173 ? -0.883 0.829 -10.771 1.00 98.62 173 ASN A O 1
ATOM 1365 N N . LEU A 1 174 ? -1.400 0.601 -8.592 1.00 98.44 174 LEU A N 1
ATOM 1366 C CA . LEU A 1 174 ? -2.123 -0.659 -8.714 1.00 98.44 174 LEU A CA 1
ATOM 1367 C C . LEU A 1 174 ? -3.399 -0.521 -9.543 1.00 98.44 174 LEU A C 1
ATOM 1369 O O . LEU A 1 174 ? -3.742 -1.432 -10.285 1.00 98.44 174 LEU A O 1
ATOM 1373 N N . GLU A 1 175 ? -4.099 0.606 -9.463 1.00 98.12 175 GLU A N 1
ATOM 1374 C CA . GLU A 1 175 ? -5.404 0.843 -10.073 1.00 98.12 175 GLU A CA 1
ATOM 1375 C C . GLU A 1 175 ? -5.365 1.696 -11.339 1.00 98.12 175 GLU A C 1
ATOM 1377 O O . GLU A 1 175 ? -6.403 1.769 -11.976 1.00 98.12 175 GLU A O 1
ATOM 1382 N N . GLN A 1 176 ? -4.248 2.277 -11.777 1.00 96.69 176 GLN A N 1
ATOM 1383 C CA . GLN A 1 176 ? -4.213 3.029 -13.043 1.00 96.69 176 GLN A CA 1
ATOM 1384 C C . GLN A 1 176 ? -2.920 2.848 -13.841 1.00 96.69 176 GLN A C 1
ATOM 1386 O O . GLN A 1 176 ? -2.985 2.653 -15.054 1.00 96.69 176 GLN A O 1
ATOM 1391 N N . LEU A 1 177 ? -1.754 2.916 -13.192 1.00 97.62 177 LEU A N 1
ATOM 1392 C CA . LEU A 1 177 ? -0.477 3.047 -13.910 1.00 97.62 177 LEU A CA 1
ATOM 1393 C C . LEU A 1 177 ? 0.103 1.708 -14.373 1.00 97.62 177 LEU A C 1
ATOM 1395 O O . LEU A 1 177 ? 0.725 1.639 -15.430 1.00 97.62 177 LEU A O 1
ATOM 1399 N N . ALA A 1 178 ? -0.082 0.649 -13.585 1.00 98.38 178 ALA A N 1
ATOM 1400 C CA . ALA A 1 178 ? 0.523 -0.641 -13.871 1.00 98.38 178 ALA A CA 1
ATOM 1401 C C . ALA A 1 178 ? -0.040 -1.285 -15.140 1.00 98.38 178 ALA A C 1
ATOM 1403 O O . ALA A 1 178 ? -1.256 -1.409 -15.325 1.00 98.38 178 ALA A O 1
ATOM 1404 N N . THR A 1 179 ? 0.877 -1.754 -15.983 1.00 98.31 179 THR A N 1
ATOM 1405 C CA . THR A 1 179 ? 0.553 -2.460 -17.227 1.00 98.31 179 THR A CA 1
ATOM 1406 C C . THR A 1 179 ? 0.844 -3.953 -17.146 1.00 98.31 179 THR A C 1
ATOM 1408 O O . THR A 1 179 ? 0.295 -4.699 -17.951 1.00 98.31 179 THR A O 1
ATOM 1411 N N . VAL A 1 180 ? 1.650 -4.402 -16.172 1.00 98.75 180 VAL A N 1
ATOM 1412 C CA . VAL A 1 180 ? 2.171 -5.781 -16.020 1.00 98.75 180 VAL A CA 1
ATOM 1413 C C . VAL A 1 180 ? 3.095 -6.200 -17.170 1.00 98.75 180 VAL A C 1
ATOM 1415 O O . VAL A 1 180 ? 4.213 -6.641 -16.930 1.00 98.75 180 VAL A O 1
ATOM 1418 N N . VAL A 1 181 ? 2.671 -5.985 -18.415 1.00 98.62 181 VAL A N 1
ATOM 1419 C CA . VAL A 1 181 ? 3.488 -6.053 -19.626 1.00 98.62 181 VAL A CA 1
ATOM 1420 C C . VAL A 1 181 ? 3.370 -4.720 -20.370 1.00 98.62 181 VAL A C 1
ATOM 1422 O O . VAL A 1 181 ? 2.312 -4.384 -20.927 1.00 98.62 181 VAL A O 1
ATOM 1425 N N . ALA A 1 182 ? 4.466 -3.967 -20.386 1.00 97.62 182 ALA A N 1
ATOM 1426 C CA . ALA A 1 182 ? 4.605 -2.713 -21.110 1.00 97.62 182 ALA A CA 1
ATOM 1427 C C . ALA A 1 182 ? 4.956 -2.961 -22.586 1.00 97.62 182 ALA A C 1
ATOM 1429 O O . ALA A 1 182 ? 5.431 -4.035 -22.960 1.00 97.62 182 ALA A O 1
ATOM 1430 N N . VAL A 1 183 ? 4.702 -1.954 -23.425 1.00 97.00 183 VAL A N 1
ATOM 1431 C CA . VAL A 1 183 ? 5.164 -1.929 -24.818 1.00 97.00 183 VAL A CA 1
ATOM 1432 C C . VAL A 1 183 ? 6.134 -0.768 -24.975 1.00 97.00 183 VAL A C 1
ATOM 1434 O O . VAL A 1 183 ? 5.754 0.382 -24.764 1.00 97.00 183 VAL A O 1
ATOM 1437 N N . GLU A 1 184 ? 7.374 -1.075 -25.335 1.00 94.94 184 GLU A N 1
ATOM 1438 C CA . GLU A 1 184 ? 8.421 -0.100 -25.628 1.00 94.94 184 GLU A CA 1
ATOM 1439 C C . GLU A 1 184 ? 8.697 -0.072 -27.134 1.00 94.94 184 GLU A C 1
ATOM 1441 O O . GLU A 1 184 ? 8.820 -1.116 -27.769 1.00 94.94 184 GLU A O 1
ATOM 1446 N N . GLN A 1 185 ? 8.847 1.115 -27.714 1.00 93.00 185 GLN A N 1
ATOM 1447 C CA . GLN A 1 185 ? 9.300 1.264 -29.097 1.00 93.00 185 GLN A CA 1
ATOM 1448 C C . GLN A 1 185 ? 10.830 1.317 -29.136 1.00 93.00 185 GLN A C 1
ATOM 1450 O O . GLN A 1 185 ? 11.434 2.206 -28.537 1.00 93.00 185 GLN A O 1
ATOM 1455 N N . ARG A 1 186 ? 11.463 0.372 -29.842 1.00 90.44 186 ARG A N 1
ATOM 1456 C CA . ARG A 1 186 ? 12.921 0.332 -30.060 1.00 90.44 186 ARG A CA 1
ATOM 1457 C C . ARG A 1 186 ? 13.204 0.004 -31.519 1.00 90.44 186 ARG A C 1
ATOM 1459 O O . ARG A 1 186 ? 12.711 -1.004 -32.014 1.00 90.44 186 ARG A O 1
ATOM 1466 N N . ASP A 1 187 ? 13.975 0.844 -32.206 1.00 88.94 187 ASP A N 1
ATOM 1467 C CA . ASP A 1 187 ? 14.304 0.681 -33.633 1.00 88.94 187 ASP A CA 1
ATOM 1468 C C . ASP A 1 187 ? 13.066 0.477 -34.539 1.00 88.94 187 ASP A C 1
ATOM 1470 O O . ASP A 1 187 ? 13.086 -0.332 -35.465 1.00 88.94 187 ASP A O 1
ATOM 1474 N N . ASN A 1 188 ? 11.973 1.204 -34.262 1.00 91.50 188 ASN A N 1
ATOM 1475 C CA . ASN A 1 188 ? 10.653 1.066 -34.910 1.00 91.50 188 ASN A CA 1
ATOM 1476 C C . ASN A 1 188 ? 9.976 -0.307 -34.729 1.00 91.50 188 ASN A C 1
ATOM 1478 O O . ASN A 1 188 ? 9.100 -0.684 -35.511 1.00 91.50 188 ASN A O 1
ATOM 1482 N N . VAL A 1 189 ? 10.374 -1.063 -33.706 1.00 94.50 189 VAL A N 1
ATOM 1483 C CA . VAL A 1 189 ? 9.775 -2.344 -33.329 1.00 94.50 189 VAL A CA 1
ATOM 1484 C C . VAL A 1 189 ? 9.071 -2.195 -31.983 1.00 94.50 189 VAL A C 1
ATOM 1486 O O . VAL A 1 189 ? 9.647 -1.665 -31.032 1.00 94.50 189 VAL A O 1
ATOM 1489 N N . ASP A 1 190 ? 7.837 -2.698 -31.894 1.00 96.56 190 ASP A N 1
ATOM 1490 C CA . ASP A 1 190 ? 7.113 -2.844 -30.629 1.00 96.56 190 ASP A CA 1
ATOM 1491 C C . ASP A 1 190 ? 7.725 -4.007 -29.826 1.00 96.56 190 ASP A C 1
ATOM 1493 O O . ASP A 1 190 ? 7.665 -5.171 -30.236 1.00 96.56 190 ASP A O 1
ATOM 1497 N N . TRP A 1 191 ? 8.303 -3.696 -28.670 1.00 97.50 191 TRP A N 1
ATOM 1498 C CA . TRP A 1 191 ? 8.822 -4.665 -27.711 1.00 97.50 191 TRP A CA 1
ATOM 1499 C C . TRP A 1 191 ? 7.859 -4.844 -26.548 1.00 97.50 191 TRP A C 1
ATOM 1501 O O . TRP A 1 191 ? 7.538 -3.876 -25.868 1.00 97.50 191 TRP A O 1
ATOM 1511 N N . ALA A 1 192 ? 7.445 -6.079 -26.280 1.00 98.06 192 ALA A N 1
ATOM 1512 C CA . ALA A 1 192 ? 6.739 -6.421 -25.055 1.00 98.06 192 ALA A CA 1
ATOM 1513 C C . ALA A 1 192 ? 7.745 -6.754 -23.953 1.00 98.06 192 ALA A C 1
ATOM 1515 O O . ALA A 1 192 ? 8.603 -7.623 -24.127 1.00 98.06 192 ALA A O 1
ATOM 1516 N N . VAL A 1 193 ? 7.633 -6.058 -22.825 1.00 98.00 193 VAL A N 1
ATOM 1517 C CA . VAL A 1 193 ? 8.569 -6.175 -21.703 1.00 98.00 193 VAL A CA 1
ATOM 1518 C C . VAL A 1 193 ? 7.799 -6.237 -20.381 1.00 98.00 193 VAL A C 1
ATOM 1520 O O . VAL A 1 193 ? 6.736 -5.618 -20.279 1.00 98.00 193 VAL A O 1
ATOM 1523 N N . PRO A 1 194 ? 8.292 -6.947 -19.354 1.00 98.56 194 PRO A N 1
ATOM 1524 C CA . PRO A 1 194 ? 7.725 -6.874 -18.014 1.00 98.56 194 PRO A CA 1
ATOM 1525 C C . PRO A 1 194 ? 7.704 -5.427 -17.510 1.00 98.56 194 PRO A C 1
AT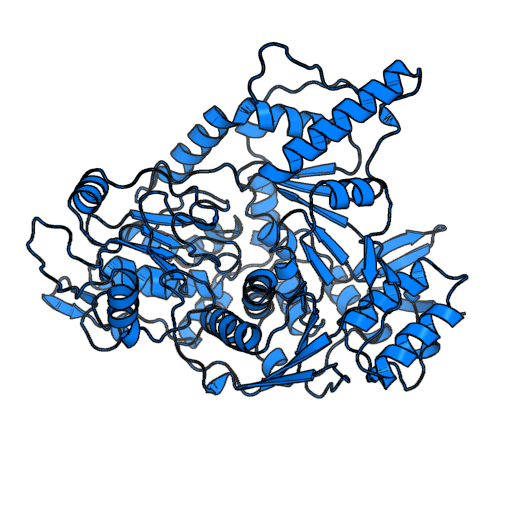OM 1527 O O . PRO A 1 194 ? 8.702 -4.712 -17.616 1.00 98.56 194 PRO A O 1
ATOM 1530 N N . ASP A 1 195 ? 6.571 -5.002 -16.955 1.00 98.62 195 ASP A N 1
ATOM 1531 C CA . ASP A 1 195 ? 6.479 -3.747 -16.209 1.00 98.62 195 ASP A CA 1
ATOM 1532 C C . ASP A 1 195 ? 7.305 -3.891 -14.926 1.00 98.62 195 ASP A C 1
ATOM 1534 O O . ASP A 1 195 ? 7.112 -4.825 -14.139 1.00 98.62 195 ASP A O 1
ATOM 1538 N N . THR A 1 196 ? 8.247 -2.976 -14.733 1.00 98.44 196 THR A N 1
ATOM 1539 C CA . THR A 1 196 ? 9.092 -2.911 -13.546 1.00 98.44 196 THR A CA 1
ATOM 1540 C C . THR A 1 196 ? 9.262 -1.463 -13.118 1.00 98.44 196 THR A C 1
ATOM 1542 O O . THR A 1 196 ? 9.338 -0.557 -13.955 1.00 98.44 196 THR A O 1
ATOM 1545 N N . LEU A 1 197 ? 9.337 -1.227 -11.810 1.00 98.06 197 LEU A N 1
ATOM 1546 C CA . LEU A 1 197 ? 9.592 0.113 -11.293 1.00 98.06 197 LEU A CA 1
ATOM 1547 C C . LEU A 1 197 ? 10.396 0.107 -10.003 1.00 98.06 197 LEU A C 1
ATOM 1549 O O . LEU A 1 197 ? 10.440 -0.876 -9.272 1.00 98.06 197 LEU A O 1
ATOM 1553 N N . ILE A 1 198 ? 10.962 1.262 -9.697 1.00 97.88 198 ILE A N 1
ATOM 1554 C CA . ILE A 1 198 ? 11.360 1.613 -8.338 1.00 97.88 198 ILE A CA 1
ATOM 1555 C C . ILE A 1 198 ? 10.504 2.785 -7.870 1.00 97.88 198 ILE A C 1
ATOM 1557 O O . ILE A 1 198 ? 9.913 3.501 -8.687 1.00 97.88 198 ILE A O 1
ATOM 1561 N N . GLY A 1 199 ? 10.433 2.995 -6.562 1.00 97.75 199 GLY A N 1
ATOM 1562 C CA . GLY A 1 199 ? 9.771 4.176 -6.035 1.00 97.75 199 GLY A CA 1
ATOM 1563 C C . GLY A 1 199 ? 10.403 4.718 -4.771 1.00 97.75 199 GLY A C 1
ATOM 1564 O O . GLY A 1 199 ? 11.072 3.993 -4.046 1.00 97.75 199 GLY A O 1
ATOM 1565 N N . THR A 1 200 ? 10.183 5.996 -4.485 1.00 97.06 200 THR A N 1
ATOM 1566 C CA . THR A 1 200 ? 10.748 6.657 -3.295 1.00 97.06 200 THR A CA 1
ATOM 1567 C C . THR A 1 200 ? 9.943 6.415 -2.015 1.00 97.06 200 THR A C 1
ATOM 1569 O O . THR A 1 200 ? 10.116 7.130 -1.034 1.00 97.06 200 THR A O 1
ATOM 1572 N N . ASP A 1 201 ? 9.085 5.390 -2.002 1.00 97.69 201 ASP A N 1
ATOM 1573 C CA . ASP A 1 201 ? 8.410 4.889 -0.804 1.00 97.69 201 ASP A CA 1
ATOM 1574 C C . ASP A 1 201 ? 8.716 3.405 -0.589 1.00 97.69 201 ASP A C 1
ATOM 1576 O O . ASP A 1 201 ? 8.735 2.603 -1.530 1.00 97.69 201 ASP A O 1
ATOM 1580 N N . SER A 1 202 ? 8.895 3.015 0.674 1.00 96.69 202 SER A N 1
ATOM 1581 C CA . SER A 1 202 ? 9.242 1.640 1.029 1.00 96.69 202 SER A CA 1
ATOM 1582 C C . SER A 1 202 ? 8.182 0.618 0.617 1.00 96.69 202 SER A C 1
ATOM 1584 O O . SER A 1 202 ? 8.549 -0.511 0.330 1.00 96.69 202 SER A O 1
ATOM 1586 N N . HIS A 1 203 ? 6.896 0.983 0.562 1.00 98.38 203 HIS A N 1
ATOM 1587 C CA . HIS A 1 203 ? 5.781 0.075 0.250 1.00 98.38 203 HIS A CA 1
ATOM 1588 C C . HIS A 1 203 ? 5.448 0.006 -1.245 1.00 98.38 203 HIS A C 1
ATOM 1590 O O . HIS A 1 203 ? 4.460 -0.625 -1.625 1.00 98.38 203 HIS A O 1
ATOM 1596 N N . THR A 1 204 ? 6.318 0.559 -2.102 1.00 98.69 204 THR A N 1
ATOM 1597 C CA . THR A 1 204 ? 6.310 0.306 -3.552 1.00 98.69 204 THR A CA 1
ATOM 1598 C C . THR A 1 204 ? 6.149 -1.188 -3.894 1.00 98.69 204 THR A C 1
ATOM 1600 O O . THR A 1 204 ? 5.460 -1.484 -4.876 1.00 98.69 204 THR A O 1
ATOM 1603 N N . PRO A 1 205 ? 6.646 -2.151 -3.078 1.00 98.69 205 PRO A N 1
ATOM 1604 C CA . PRO A 1 205 ? 6.369 -3.560 -3.277 1.00 98.69 205 PRO A CA 1
ATOM 1605 C C . PRO A 1 205 ? 4.898 -3.987 -3.357 1.00 98.69 205 PRO A C 1
ATOM 1607 O O . PRO A 1 205 ? 4.632 -5.089 -3.826 1.00 98.69 205 PRO A O 1
ATOM 1610 N N . MET A 1 206 ? 3.932 -3.156 -2.960 1.00 98.88 206 MET A N 1
ATOM 1611 C CA . MET A 1 206 ? 2.503 -3.464 -3.091 1.00 98.88 206 MET A CA 1
ATOM 1612 C C . MET A 1 206 ? 2.110 -3.923 -4.505 1.00 98.88 206 MET A C 1
ATOM 1614 O O . MET A 1 206 ? 1.284 -4.822 -4.661 1.00 98.88 206 MET A O 1
ATOM 1618 N N . ILE A 1 207 ? 2.731 -3.351 -5.540 1.00 98.88 207 ILE A N 1
ATOM 1619 C CA . ILE A 1 207 ? 2.427 -3.680 -6.938 1.00 98.88 207 ILE A CA 1
ATOM 1620 C C . ILE A 1 207 ? 2.867 -5.092 -7.349 1.00 98.88 207 ILE A C 1
ATOM 1622 O O . ILE A 1 207 ? 2.309 -5.670 -8.285 1.00 98.88 207 ILE A O 1
ATOM 1626 N N . ASN A 1 208 ? 3.794 -5.705 -6.608 1.00 98.88 208 ASN A N 1
ATOM 1627 C CA . ASN A 1 208 ? 4.212 -7.075 -6.883 1.00 98.88 208 ASN A CA 1
ATOM 1628 C C . ASN A 1 208 ? 3.086 -8.095 -6.663 1.00 98.88 208 ASN A C 1
ATOM 1630 O O . ASN A 1 208 ? 3.201 -9.220 -7.142 1.00 98.88 208 ASN A O 1
ATOM 1634 N N . GLY A 1 209 ? 1.991 -7.718 -5.987 1.00 98.75 209 GLY A N 1
ATOM 1635 C CA . GLY A 1 209 ? 0.800 -8.558 -5.834 1.00 98.75 209 GLY A CA 1
ATOM 1636 C C . GLY A 1 209 ? 0.132 -8.949 -7.160 1.00 98.75 209 GLY A C 1
ATOM 1637 O O . GLY A 1 209 ? -0.612 -9.928 -7.202 1.00 98.75 209 GLY A O 1
ATOM 1638 N N . ILE A 1 210 ? 0.421 -8.215 -8.242 1.00 98.75 210 ILE A N 1
ATOM 1639 C CA . ILE A 1 210 ? -0.076 -8.491 -9.597 1.00 98.75 210 ILE A CA 1
ATOM 1640 C C . ILE A 1 210 ? 1.047 -8.798 -10.606 1.00 98.75 210 ILE A C 1
ATOM 1642 O O . ILE A 1 210 ? 0.809 -8.759 -11.811 1.00 98.75 210 ILE A O 1
ATOM 1646 N N . GLY A 1 211 ? 2.258 -9.116 -10.135 1.00 98.56 211 GLY A N 1
ATOM 1647 C CA . GLY A 1 211 ? 3.371 -9.568 -10.981 1.00 98.56 211 GLY A CA 1
ATOM 1648 C C . GLY A 1 211 ? 4.242 -8.476 -11.607 1.00 98.56 211 GLY A C 1
ATOM 1649 O O . GLY A 1 211 ? 5.028 -8.773 -12.502 1.00 98.56 211 GLY A O 1
ATOM 1650 N N . VAL A 1 212 ? 4.141 -7.231 -11.136 1.00 98.88 212 VAL A N 1
ATOM 1651 C CA . VAL A 1 212 ? 5.049 -6.129 -11.509 1.00 98.88 212 VAL A CA 1
ATOM 1652 C C . VAL A 1 212 ? 6.201 -6.088 -10.514 1.00 98.88 212 VAL A C 1
ATOM 1654 O O . VAL A 1 212 ? 5.953 -5.854 -9.335 1.00 98.88 212 VAL A O 1
ATOM 1657 N N . LEU A 1 213 ? 7.444 -6.282 -10.964 1.00 98.75 213 LEU A N 1
ATOM 1658 C CA . LEU A 1 213 ? 8.595 -6.272 -10.057 1.00 98.75 213 LEU A CA 1
ATOM 1659 C C . LEU A 1 213 ? 8.938 -4.844 -9.613 1.00 98.75 213 LEU A C 1
ATOM 1661 O O . LEU A 1 213 ? 9.305 -4.008 -10.443 1.00 98.75 213 LEU A O 1
ATOM 1665 N N . ALA A 1 214 ? 8.862 -4.592 -8.305 1.00 98.44 214 ALA A N 1
ATOM 1666 C CA . ALA A 1 214 ? 9.196 -3.302 -7.725 1.00 98.44 214 ALA A CA 1
ATOM 1667 C C . ALA A 1 214 ? 9.634 -3.318 -6.259 1.00 98.44 214 ALA A C 1
ATOM 1669 O O . ALA A 1 214 ? 9.241 -4.194 -5.482 1.00 98.44 214 ALA A O 1
ATOM 1670 N N . TRP A 1 215 ? 10.393 -2.288 -5.878 1.00 98.12 215 TRP A N 1
ATOM 1671 C CA . TRP A 1 215 ? 10.782 -2.003 -4.496 1.00 98.12 215 TRP A CA 1
ATOM 1672 C C . TRP A 1 215 ? 11.035 -0.513 -4.243 1.00 98.12 215 TRP A C 1
ATOM 1674 O O . TRP A 1 215 ? 11.057 0.305 -5.166 1.00 98.12 215 TRP A O 1
ATOM 1684 N N . GLY A 1 216 ? 11.163 -0.172 -2.960 1.00 97.12 216 GLY A N 1
ATOM 1685 C CA . GLY A 1 216 ? 11.462 1.180 -2.505 1.00 97.12 216 GLY A CA 1
ATOM 1686 C C . GLY A 1 216 ? 12.959 1.495 -2.530 1.00 97.12 216 GLY A C 1
ATOM 1687 O O . GLY A 1 216 ? 13.767 0.651 -2.150 1.00 97.12 216 GLY A O 1
ATOM 1688 N N . VAL A 1 217 ? 13.312 2.717 -2.922 1.00 95.62 217 VAL A N 1
ATOM 1689 C CA . VAL A 1 217 ? 14.681 3.254 -2.977 1.00 95.62 217 VAL A CA 1
ATOM 1690 C C . VAL A 1 217 ? 14.762 4.630 -2.306 1.00 95.62 217 VAL A C 1
ATOM 1692 O O . VAL A 1 217 ? 13.741 5.255 -2.013 1.00 95.62 217 VAL A O 1
ATOM 1695 N N . GLY A 1 218 ? 15.979 5.121 -2.064 1.00 91.81 218 GLY A N 1
ATOM 1696 C CA . GLY A 1 218 ? 16.203 6.501 -1.617 1.00 91.81 218 GLY A CA 1
ATOM 1697 C C . GLY A 1 218 ? 16.041 7.531 -2.745 1.00 91.81 218 GLY A C 1
ATOM 1698 O O . GLY A 1 218 ? 16.086 7.182 -3.923 1.00 91.81 218 GLY A O 1
ATOM 1699 N N . GLY A 1 219 ? 15.902 8.815 -2.386 1.00 88.50 219 GLY A N 1
ATOM 1700 C CA . GLY A 1 219 ? 15.748 9.920 -3.350 1.00 88.50 219 GLY A CA 1
ATOM 1701 C C . GLY A 1 219 ? 16.895 10.015 -4.364 1.00 88.50 219 GLY A C 1
ATOM 1702 O O . GLY A 1 219 ? 16.645 9.995 -5.562 1.00 88.50 219 GLY A O 1
ATOM 1703 N N . LEU A 1 220 ? 18.146 9.966 -3.895 1.00 88.62 220 LEU A N 1
ATOM 1704 C CA . LEU A 1 220 ? 19.336 10.032 -4.759 1.00 88.62 220 LEU A CA 1
ATOM 1705 C C . LEU A 1 220 ? 19.412 8.879 -5.774 1.00 88.62 220 LEU A C 1
ATOM 1707 O O . LEU A 1 220 ? 19.805 9.065 -6.925 1.00 88.62 220 LEU A O 1
ATOM 1711 N N . GLU A 1 221 ? 19.028 7.671 -5.359 1.00 92.50 221 GLU A N 1
ATOM 1712 C CA . GLU A 1 221 ? 18.995 6.515 -6.257 1.00 92.50 221 GLU A CA 1
ATOM 1713 C C . GLU A 1 221 ? 17.891 6.690 -7.309 1.00 92.50 221 GLU A C 1
ATOM 1715 O O . GLU A 1 221 ? 18.146 6.519 -8.503 1.00 92.50 221 GLU A O 1
ATOM 1720 N N . ALA A 1 222 ? 16.702 7.136 -6.889 1.00 93.56 222 ALA A N 1
ATOM 1721 C CA . ALA A 1 222 ? 15.608 7.481 -7.792 1.00 93.56 222 ALA A CA 1
ATOM 1722 C C . ALA A 1 222 ? 15.989 8.577 -8.803 1.00 93.56 222 ALA A C 1
ATOM 1724 O O . ALA A 1 222 ? 15.636 8.460 -9.973 1.00 93.56 222 ALA A O 1
ATOM 1725 N N . GLU A 1 223 ? 16.733 9.605 -8.395 1.00 92.75 223 GLU A N 1
ATOM 1726 C CA . GLU A 1 223 ? 17.234 10.658 -9.288 1.00 92.75 223 GLU A CA 1
ATOM 1727 C C . GLU A 1 223 ? 18.219 10.119 -10.325 1.00 92.75 223 GLU A C 1
ATOM 1729 O O . GLU A 1 223 ? 18.099 10.425 -11.511 1.00 92.75 223 GLU A O 1
ATOM 1734 N N . SER A 1 224 ? 19.163 9.264 -9.923 1.00 93.19 224 SER A N 1
ATOM 1735 C CA . SER A 1 224 ? 20.103 8.667 -10.881 1.00 93.19 224 SER A CA 1
ATOM 1736 C C . SER A 1 224 ? 19.375 7.845 -11.953 1.00 93.19 224 SER A C 1
ATOM 1738 O O . SER A 1 224 ? 19.656 7.965 -13.150 1.00 93.19 224 SER A O 1
ATOM 1740 N N . VAL A 1 225 ? 18.360 7.086 -11.536 1.00 94.50 225 VAL A N 1
ATOM 1741 C CA . VAL A 1 225 ? 17.492 6.304 -12.419 1.00 94.50 225 VAL A CA 1
ATOM 1742 C C . VAL A 1 225 ? 16.622 7.194 -13.293 1.00 94.50 225 VAL A C 1
ATOM 1744 O O . VAL A 1 225 ? 16.446 6.901 -14.477 1.00 94.50 225 VAL A O 1
ATOM 1747 N N . MET A 1 226 ? 16.126 8.310 -12.754 1.00 93.75 226 MET A N 1
ATOM 1748 C CA . MET A 1 226 ? 15.379 9.307 -13.517 1.00 93.75 226 MET A CA 1
ATOM 1749 C C . MET A 1 226 ? 16.168 9.749 -14.753 1.00 93.75 226 MET A C 1
ATOM 1751 O O . MET A 1 226 ? 15.578 9.917 -15.818 1.00 93.75 226 MET A O 1
ATOM 1755 N N . PHE A 1 227 ? 17.495 9.851 -14.651 1.00 91.38 227 PHE A N 1
ATOM 1756 C CA . PHE A 1 227 ? 18.385 10.226 -15.753 1.00 91.38 227 PHE A CA 1
ATOM 1757 C C . PHE A 1 227 ? 18.998 9.043 -16.523 1.00 91.38 227 PHE A C 1
ATOM 1759 O O . PHE A 1 227 ? 19.861 9.239 -17.381 1.00 91.38 227 PHE A O 1
ATOM 1766 N N . GLY A 1 228 ? 18.486 7.828 -16.308 1.00 89.44 228 GLY A N 1
ATOM 1767 C CA . GLY A 1 228 ? 18.785 6.634 -17.100 1.00 89.44 228 GLY A CA 1
ATOM 1768 C C . GLY A 1 228 ? 19.952 5.787 -16.601 1.00 89.44 228 GLY A C 1
ATOM 1769 O O . GLY A 1 228 ? 20.411 4.921 -17.344 1.00 89.44 228 GLY A O 1
ATOM 1770 N N . MET A 1 229 ? 20.434 6.017 -15.378 1.00 94.44 229 MET A N 1
ATOM 1771 C CA . MET A 1 229 ? 21.388 5.108 -14.741 1.00 94.44 229 MET A CA 1
ATOM 1772 C C . MET A 1 229 ? 20.664 3.843 -14.251 1.00 94.44 229 MET A C 1
ATOM 1774 O O . MET A 1 229 ? 19.540 3.942 -13.756 1.00 94.44 229 MET A O 1
ATOM 1778 N N . PRO A 1 230 ? 21.266 2.648 -14.364 1.00 95.75 230 PRO A N 1
ATOM 1779 C CA . PRO A 1 230 ? 20.713 1.458 -13.733 1.00 95.75 230 PRO A CA 1
ATOM 1780 C C . PRO A 1 230 ? 20.899 1.486 -12.215 1.00 95.75 230 PRO A C 1
ATOM 1782 O O . PRO A 1 230 ? 21.853 2.067 -11.698 1.00 95.75 230 PRO A O 1
ATOM 1785 N N . VAL A 1 231 ? 20.041 0.749 -11.514 1.00 95.81 231 VAL A N 1
ATOM 1786 C CA . VAL A 1 231 ? 20.293 0.336 -10.131 1.00 95.81 231 VAL A CA 1
ATOM 1787 C C . VAL A 1 231 ? 21.250 -0.850 -10.153 1.00 95.81 231 VAL A C 1
ATOM 1789 O O . VAL A 1 231 ? 20.973 -1.854 -10.810 1.00 95.81 231 VAL A O 1
ATOM 1792 N N . MET A 1 232 ? 22.366 -0.766 -9.434 1.00 95.00 232 MET A N 1
ATOM 1793 C CA . MET A 1 232 ? 23.282 -1.899 -9.296 1.00 95.00 232 MET A CA 1
ATOM 1794 C C . MET A 1 232 ? 22.791 -2.825 -8.189 1.00 95.00 232 MET A C 1
ATOM 1796 O O . MET A 1 232 ? 22.651 -2.419 -7.038 1.00 95.00 232 MET A O 1
ATOM 1800 N N . LEU A 1 233 ? 22.523 -4.081 -8.541 1.00 94.06 233 LEU A N 1
ATOM 1801 C CA . LEU A 1 233 ? 22.012 -5.084 -7.617 1.00 94.06 233 LEU A CA 1
ATOM 1802 C C . LEU A 1 233 ? 22.983 -6.249 -7.533 1.00 94.06 233 LEU A C 1
ATOM 1804 O O . LEU A 1 233 ? 23.262 -6.904 -8.537 1.00 94.06 233 LEU A O 1
ATOM 1808 N N . ARG A 1 234 ? 23.402 -6.607 -6.321 1.00 94.12 234 ARG A N 1
ATOM 1809 C CA . ARG A 1 234 ? 23.837 -7.982 -6.080 1.00 94.12 234 ARG A CA 1
ATOM 1810 C C . ARG A 1 234 ? 22.633 -8.895 -6.295 1.00 94.12 234 ARG A C 1
ATOM 1812 O O . ARG A 1 234 ? 21.570 -8.644 -5.727 1.00 94.12 234 ARG A O 1
ATOM 1819 N N . ILE A 1 235 ? 22.789 -9.939 -7.110 1.00 94.50 235 ILE A N 1
ATOM 1820 C CA . ILE A 1 235 ? 21.681 -10.854 -7.397 1.00 94.50 235 ILE A CA 1
ATOM 1821 C C . ILE A 1 235 ? 21.138 -11.435 -6.075 1.00 94.50 235 ILE A C 1
ATOM 1823 O O . ILE A 1 235 ? 21.902 -12.011 -5.291 1.00 94.50 235 ILE A O 1
ATOM 1827 N N . PRO A 1 236 ? 19.843 -11.244 -5.780 1.00 93.50 236 PRO A N 1
ATOM 1828 C CA . PRO A 1 236 ? 19.328 -11.511 -4.448 1.00 93.50 236 PRO A CA 1
ATOM 1829 C C . PRO A 1 236 ? 19.199 -13.015 -4.196 1.00 93.50 236 PRO A C 1
ATOM 1831 O O . PRO A 1 236 ? 18.915 -13.807 -5.098 1.00 93.50 236 PRO A O 1
ATOM 1834 N N . GLU A 1 237 ? 19.360 -13.415 -2.938 1.00 97.81 237 GLU A N 1
ATOM 1835 C CA . GLU A 1 237 ? 18.746 -14.651 -2.451 1.00 97.81 237 GLU A CA 1
ATOM 1836 C C . GLU A 1 237 ? 17.219 -14.531 -2.566 1.00 97.81 237 GLU A C 1
ATOM 1838 O O . GLU A 1 237 ? 16.662 -13.447 -2.363 1.00 97.81 237 GLU A O 1
ATOM 1843 N N . VAL A 1 238 ? 16.536 -15.637 -2.865 1.00 98.56 238 VAL A N 1
ATOM 1844 C CA . VAL A 1 238 ? 15.076 -15.670 -3.008 1.00 98.56 238 VAL A CA 1
ATOM 1845 C C . VAL A 1 238 ? 14.503 -16.711 -2.063 1.00 98.56 238 VAL A C 1
ATOM 1847 O O . VAL A 1 238 ? 14.763 -17.902 -2.217 1.00 98.56 238 VAL A O 1
ATOM 1850 N N . ILE A 1 239 ? 13.706 -16.258 -1.101 1.00 98.69 239 ILE A N 1
ATOM 1851 C CA . ILE A 1 239 ? 12.996 -17.114 -0.151 1.00 98.69 239 ILE A CA 1
ATOM 1852 C C . ILE A 1 239 ? 11.620 -17.459 -0.718 1.00 98.69 239 ILE A C 1
ATOM 1854 O O . ILE A 1 239 ? 10.819 -16.566 -1.004 1.00 98.69 239 ILE A O 1
ATOM 1858 N N . GLY A 1 240 ? 11.347 -18.752 -0.872 1.00 98.69 240 GLY A N 1
ATOM 1859 C CA . GLY A 1 240 ? 10.059 -19.257 -1.330 1.00 98.69 240 GLY A CA 1
ATOM 1860 C C . GLY A 1 240 ? 9.059 -19.355 -0.182 1.00 98.69 240 GLY A C 1
ATOM 1861 O O . GLY A 1 240 ? 9.283 -20.070 0.793 1.00 98.69 240 GLY A O 1
ATOM 1862 N N . VAL A 1 241 ? 7.915 -18.686 -0.297 1.00 98.81 241 VAL A N 1
ATOM 1863 C CA . VAL A 1 241 ? 6.803 -18.836 0.649 1.00 98.81 241 VAL A CA 1
ATOM 1864 C C . VAL A 1 241 ? 5.716 -19.678 -0.002 1.00 98.81 241 VAL A C 1
ATOM 1866 O O . VAL A 1 241 ? 4.922 -19.192 -0.810 1.00 98.81 241 VAL A O 1
ATOM 1869 N N . ARG A 1 242 ? 5.680 -20.963 0.357 1.00 98.81 242 ARG A N 1
ATOM 1870 C CA . ARG A 1 242 ? 4.685 -21.909 -0.145 1.00 98.81 242 ARG A CA 1
ATOM 1871 C C . ARG A 1 242 ? 3.360 -21.694 0.577 1.00 98.81 242 ARG A C 1
ATOM 1873 O O . ARG A 1 242 ? 3.239 -21.982 1.768 1.00 98.81 242 ARG A O 1
ATOM 1880 N N . LEU A 1 243 ? 2.348 -21.234 -0.145 1.00 98.81 243 LEU A N 1
ATOM 1881 C CA . LEU A 1 243 ? 0.982 -21.116 0.354 1.00 98.81 243 LEU A CA 1
ATOM 1882 C C . LEU A 1 243 ? 0.194 -22.382 0.013 1.00 98.81 243 LEU A C 1
ATOM 1884 O O . LEU A 1 243 ? 0.157 -22.821 -1.140 1.00 98.81 243 LEU A O 1
ATOM 1888 N N . VAL A 1 244 ? -0.462 -22.964 1.015 1.00 98.62 244 VAL A N 1
ATOM 1889 C CA . VAL A 1 244 ? -1.354 -24.124 0.861 1.00 98.62 244 VAL A CA 1
ATOM 1890 C C . VAL A 1 244 ? -2.710 -23.856 1.508 1.00 98.62 244 VAL A C 1
ATOM 1892 O O . VAL A 1 244 ? -2.853 -22.948 2.324 1.00 98.62 244 VAL A O 1
ATOM 1895 N N . GLY A 1 245 ? -3.717 -24.647 1.140 1.00 98.06 245 GLY A N 1
ATOM 1896 C CA . GLY A 1 245 ? -5.078 -24.464 1.639 1.00 98.06 245 GLY A CA 1
ATOM 1897 C C . GLY A 1 245 ? -5.728 -23.182 1.111 1.00 98.06 245 GLY A C 1
ATOM 1898 O O . GLY A 1 245 ? -5.386 -22.688 0.037 1.00 98.06 245 GLY A O 1
ATOM 1899 N N . ARG A 1 246 ? -6.701 -22.661 1.862 1.00 97.56 246 ARG A N 1
ATOM 1900 C CA . ARG A 1 246 ? -7.401 -21.406 1.557 1.00 97.56 246 ARG A CA 1
ATOM 1901 C C . ARG A 1 246 ? -7.826 -20.694 2.836 1.00 97.56 246 ARG A C 1
ATOM 1903 O O . ARG A 1 246 ? -8.091 -21.366 3.838 1.00 97.56 246 ARG A O 1
ATOM 1910 N N . LEU A 1 247 ? -7.930 -19.366 2.778 1.00 95.94 247 LEU A N 1
ATOM 1911 C CA . LEU A 1 247 ? -8.457 -18.567 3.887 1.00 95.94 247 LEU A CA 1
ATOM 1912 C C . LEU A 1 247 ? -9.867 -19.049 4.255 1.00 95.94 247 LEU A C 1
ATOM 1914 O O . LEU A 1 247 ? -10.692 -19.302 3.373 1.00 95.94 247 LEU A O 1
ATOM 1918 N N . GLN A 1 248 ? -10.108 -19.232 5.554 1.00 93.31 248 GLN A N 1
ATOM 1919 C CA . GLN A 1 248 ? -11.399 -19.670 6.087 1.00 93.31 248 GLN A CA 1
ATOM 1920 C C . GLN A 1 248 ? -12.356 -18.489 6.270 1.00 93.31 248 GLN A C 1
ATOM 1922 O O . GLN A 1 248 ? -11.933 -17.333 6.311 1.00 93.31 248 GLN A O 1
ATOM 1927 N N . GLY A 1 249 ? -13.648 -18.796 6.422 1.00 87.81 249 GLY A N 1
ATOM 1928 C CA . GLY A 1 249 ? -14.675 -17.794 6.693 1.00 87.81 249 GLY A CA 1
ATOM 1929 C C . GLY A 1 249 ? -14.313 -16.925 7.900 1.00 87.81 249 GLY A C 1
ATOM 1930 O O . GLY A 1 249 ? -13.923 -17.430 8.951 1.00 87.81 249 GLY A O 1
ATOM 1931 N N . GLY A 1 250 ? -14.422 -15.610 7.722 1.00 87.94 250 GLY A N 1
ATOM 1932 C CA . GLY A 1 250 ? -14.093 -14.611 8.735 1.00 87.94 250 GLY A CA 1
ATOM 1933 C C . GLY A 1 250 ? -12.639 -14.126 8.727 1.00 87.94 250 GLY A C 1
ATOM 1934 O O . GLY A 1 250 ? -12.405 -13.035 9.237 1.00 87.94 250 GLY A O 1
ATOM 1935 N N . THR A 1 251 ? -11.702 -14.855 8.112 1.00 94.94 251 THR A N 1
ATOM 1936 C CA . THR A 1 251 ? -10.297 -14.437 7.952 1.00 94.94 251 THR A CA 1
ATOM 1937 C C . THR A 1 251 ? -10.122 -13.606 6.678 1.00 94.94 251 THR A C 1
ATOM 1939 O O . THR A 1 251 ? -10.639 -13.964 5.618 1.00 94.94 251 THR A O 1
ATOM 1942 N N . LEU A 1 252 ? -9.376 -12.506 6.764 1.00 96.50 252 LEU A N 1
ATOM 1943 C CA . LEU A 1 252 ? -9.175 -11.537 5.684 1.00 96.50 252 LEU A CA 1
ATOM 1944 C C . LEU A 1 252 ? -7.707 -11.476 5.232 1.00 96.50 252 LEU A C 1
ATOM 1946 O O . LEU A 1 252 ? -6.806 -11.989 5.897 1.00 96.50 252 LEU A O 1
ATOM 1950 N N . SER A 1 253 ? -7.441 -10.812 4.106 1.00 97.44 253 SER A N 1
ATOM 1951 C CA . SER A 1 253 ? -6.077 -10.612 3.593 1.00 97.44 253 SER A CA 1
ATOM 1952 C C . SER A 1 253 ? -5.169 -9.851 4.557 1.00 97.44 253 SER A C 1
ATOM 1954 O O . SER A 1 253 ? -3.972 -10.130 4.603 1.00 97.44 253 SER A O 1
ATOM 1956 N N . THR A 1 254 ? -5.720 -8.966 5.395 1.00 98.50 254 THR A N 1
ATOM 1957 C CA . THR A 1 254 ? -4.960 -8.329 6.479 1.00 98.50 254 THR A CA 1
ATOM 1958 C C . THR A 1 254 ? -4.385 -9.366 7.443 1.00 98.50 254 THR A C 1
ATOM 1960 O O . THR A 1 254 ? -3.216 -9.278 7.802 1.00 98.50 254 THR A O 1
ATOM 1963 N N . ASP A 1 255 ? -5.162 -10.386 7.820 1.00 98.31 255 ASP A N 1
ATOM 1964 C CA . ASP A 1 255 ? -4.710 -11.433 8.743 1.00 98.31 255 ASP A CA 1
ATOM 1965 C C . ASP A 1 255 ? -3.587 -12.270 8.124 1.00 98.31 255 ASP A C 1
ATOM 1967 O O . ASP A 1 255 ? -2.611 -12.609 8.794 1.00 98.31 255 ASP A O 1
ATOM 1971 N N . LEU A 1 256 ? -3.684 -12.551 6.819 1.00 98.62 256 LEU A N 1
ATOM 1972 C CA . LEU A 1 256 ? -2.603 -13.181 6.065 1.00 98.62 256 LEU A CA 1
ATOM 1973 C C . LEU A 1 256 ? -1.346 -12.308 6.049 1.00 98.62 256 LEU A C 1
ATOM 1975 O O . LEU A 1 256 ? -0.259 -12.818 6.309 1.00 98.62 256 LEU A O 1
ATOM 1979 N N . ALA A 1 257 ? -1.471 -11.009 5.782 1.00 98.75 257 ALA A N 1
ATOM 1980 C CA . ALA A 1 257 ? -0.330 -10.101 5.726 1.00 98.75 257 ALA A CA 1
ATOM 1981 C C . ALA A 1 257 ? 0.366 -9.963 7.092 1.00 98.75 257 ALA A C 1
ATOM 1983 O O . ALA A 1 257 ? 1.594 -10.054 7.167 1.00 98.75 257 ALA A O 1
ATOM 1984 N N . LEU A 1 258 ? -0.397 -9.862 8.187 1.00 98.81 258 LEU A N 1
ATOM 1985 C CA . LEU A 1 258 ? 0.150 -9.903 9.548 1.00 98.81 258 LEU A CA 1
ATOM 1986 C C . LEU A 1 258 ? 0.817 -11.253 9.839 1.00 98.81 258 LEU A C 1
ATOM 1988 O O . LEU A 1 258 ? 1.870 -11.309 10.481 1.00 98.81 258 LEU A O 1
ATOM 1992 N N . ALA A 1 259 ? 0.246 -12.353 9.336 1.00 98.69 259 ALA A N 1
ATOM 1993 C CA . ALA A 1 259 ? 0.807 -13.675 9.551 1.00 98.69 259 ALA A CA 1
ATOM 1994 C C . ALA A 1 259 ? 2.119 -13.927 8.813 1.00 98.69 259 ALA A C 1
ATOM 1996 O O . ALA A 1 259 ? 3.074 -14.442 9.398 1.00 98.69 259 ALA A O 1
ATOM 1997 N N . VAL A 1 260 ? 2.175 -13.509 7.555 1.00 98.69 260 VAL A N 1
ATOM 1998 C CA . VAL A 1 260 ? 3.392 -13.470 6.748 1.00 98.69 260 VAL A CA 1
ATOM 1999 C C . VAL A 1 260 ? 4.437 -12.586 7.424 1.00 98.69 260 VAL A C 1
ATOM 2001 O O . VAL A 1 260 ? 5.589 -12.999 7.540 1.00 98.69 260 VAL A O 1
ATOM 2004 N N . THR A 1 261 ? 4.028 -11.424 7.944 1.00 98.75 261 THR A N 1
ATOM 2005 C CA . THR A 1 261 ? 4.936 -10.476 8.598 1.00 98.75 261 THR A CA 1
ATOM 2006 C C . THR A 1 261 ? 5.628 -11.077 9.820 1.00 98.75 261 THR A C 1
ATOM 2008 O O . THR A 1 261 ? 6.856 -11.047 9.906 1.00 98.75 261 THR A O 1
ATOM 2011 N N . GLU A 1 262 ? 4.864 -11.682 10.734 1.00 98.62 262 GLU A N 1
ATOM 2012 C CA . GLU A 1 262 ? 5.404 -12.381 11.910 1.00 98.62 262 GLU A CA 1
ATOM 2013 C C . GLU A 1 262 ? 6.384 -13.495 11.499 1.00 98.62 262 GLU A C 1
ATOM 2015 O O . GLU A 1 262 ? 7.528 -13.535 11.964 1.00 98.62 262 GLU A O 1
ATOM 2020 N N . ARG A 1 263 ? 5.957 -14.386 10.592 1.00 98.50 263 ARG A N 1
ATOM 2021 C CA . ARG A 1 263 ? 6.733 -15.578 10.222 1.00 98.50 263 ARG A CA 1
ATOM 2022 C C . ARG A 1 263 ? 8.028 -15.224 9.501 1.00 98.50 263 ARG A C 1
ATOM 2024 O O . ARG A 1 263 ? 9.079 -15.743 9.866 1.00 98.50 263 ARG A O 1
ATOM 2031 N N . LEU A 1 264 ? 7.983 -14.321 8.521 1.00 98.44 264 LEU A N 1
ATOM 2032 C CA . LEU A 1 264 ? 9.172 -13.911 7.770 1.00 98.44 264 LEU A CA 1
ATOM 2033 C C . LEU A 1 264 ? 10.145 -13.086 8.618 1.00 98.44 264 LEU A C 1
ATOM 2035 O O . LEU A 1 264 ? 11.358 -13.191 8.424 1.00 98.44 264 LEU A O 1
ATOM 2039 N N . ARG A 1 265 ? 9.653 -12.322 9.605 1.00 97.31 265 ARG A N 1
ATOM 2040 C CA . ARG A 1 265 ? 10.542 -11.697 10.593 1.00 97.31 265 ARG A CA 1
ATOM 2041 C C . ARG A 1 265 ? 11.250 -12.696 11.474 1.00 97.31 265 ARG A C 1
ATOM 2043 O O . ARG A 1 265 ? 12.448 -12.533 11.683 1.00 97.31 265 ARG A O 1
ATOM 2050 N N . SER A 1 266 ? 10.548 -13.721 11.942 1.00 97.19 266 SER A N 1
ATOM 2051 C CA . SER A 1 266 ? 11.191 -14.802 12.685 1.00 97.19 266 SER A CA 1
ATOM 2052 C C . SER A 1 266 ? 12.176 -15.595 11.820 1.00 97.19 266 SER A C 1
ATOM 2054 O O . SER A 1 266 ? 13.161 -16.100 12.347 1.00 97.19 266 SER A O 1
ATOM 2056 N N . PHE A 1 267 ? 11.913 -15.710 10.516 1.00 97.38 267 PHE A N 1
ATOM 2057 C CA . PHE A 1 267 ? 12.752 -16.449 9.573 1.00 97.38 267 PHE A CA 1
ATOM 2058 C C . PHE A 1 267 ? 14.040 -15.698 9.190 1.00 97.38 267 PHE A C 1
ATOM 2060 O O . PHE A 1 267 ? 15.077 -16.319 8.992 1.00 97.38 267 PHE A O 1
ATOM 2067 N N . GLY A 1 268 ? 13.997 -14.362 9.119 1.00 96.44 268 GLY A N 1
ATOM 2068 C CA . GLY A 1 268 ? 15.172 -13.530 8.840 1.00 96.44 268 GLY A CA 1
ATOM 2069 C C . GLY A 1 268 ? 15.442 -13.323 7.347 1.00 96.44 268 GLY A C 1
ATOM 2070 O O . GLY A 1 268 ? 16.429 -13.809 6.801 1.00 96.44 268 GLY A O 1
ATOM 2071 N N . VAL A 1 269 ? 14.588 -12.540 6.684 1.00 96.62 269 VAL A N 1
ATOM 2072 C CA . VAL A 1 269 ? 14.675 -12.267 5.231 1.00 96.62 269 VAL A CA 1
ATOM 2073 C C . VAL A 1 269 ? 15.253 -10.892 4.871 1.00 96.62 269 VAL A C 1
ATOM 2075 O O . VAL A 1 269 ? 15.035 -10.392 3.770 1.00 96.62 269 VAL A O 1
ATOM 2078 N N . ALA A 1 270 ? 15.990 -10.268 5.794 1.00 93.88 270 ALA A N 1
ATOM 2079 C CA . ALA A 1 270 ? 16.585 -8.947 5.592 1.00 93.88 270 ALA A CA 1
ATOM 2080 C C . ALA A 1 270 ? 17.482 -8.907 4.341 1.00 93.88 270 ALA A C 1
ATOM 2082 O O . ALA A 1 270 ? 18.420 -9.692 4.231 1.00 93.88 270 ALA A O 1
ATOM 2083 N N . GLY A 1 271 ? 17.190 -7.993 3.409 1.00 88.31 271 GLY A N 1
ATOM 2084 C CA . GLY A 1 271 ? 17.954 -7.827 2.162 1.00 88.31 271 GLY A CA 1
ATOM 2085 C C . GLY A 1 271 ? 17.741 -8.932 1.119 1.00 88.31 271 GLY A C 1
ATOM 2086 O O . GLY A 1 271 ? 18.387 -8.911 0.073 1.00 88.31 271 GLY A O 1
ATOM 2087 N N . LYS A 1 272 ? 16.838 -9.885 1.379 1.00 96.69 272 LYS A N 1
ATOM 2088 C CA . LYS A 1 272 ? 16.477 -10.963 0.451 1.00 96.69 272 LYS A CA 1
ATOM 2089 C C . LYS A 1 272 ? 15.212 -10.606 -0.320 1.00 96.69 272 LYS A C 1
ATOM 2091 O O . LYS A 1 272 ? 14.441 -9.728 0.076 1.00 96.69 272 LYS A O 1
ATOM 2096 N N . PHE A 1 273 ? 14.983 -11.301 -1.424 1.00 98.50 273 PHE A N 1
ATOM 2097 C CA . PHE A 1 273 ? 13.699 -11.279 -2.115 1.00 98.50 273 PHE A CA 1
ATOM 2098 C C . PHE A 1 273 ? 12.811 -12.390 -1.557 1.00 98.50 273 PHE A C 1
ATOM 2100 O O . PHE A 1 273 ? 13.297 -13.450 -1.163 1.00 98.50 273 PHE A O 1
ATOM 2107 N N . VAL A 1 274 ? 11.504 -12.153 -1.529 1.00 98.88 274 VAL A N 1
ATOM 2108 C CA . VAL A 1 274 ? 10.501 -13.166 -1.194 1.00 98.88 274 VAL A CA 1
ATOM 2109 C C . VAL A 1 274 ? 9.635 -13.406 -2.421 1.00 98.88 274 VAL A C 1
ATOM 2111 O O . VAL A 1 274 ? 9.212 -12.454 -3.072 1.00 98.88 274 VAL A O 1
ATOM 2114 N N . GLU A 1 275 ? 9.354 -14.668 -2.732 1.00 98.88 275 GLU A N 1
ATOM 2115 C CA . GLU A 1 275 ? 8.423 -15.062 -3.790 1.00 98.88 275 GLU A CA 1
ATOM 2116 C C . GLU A 1 275 ? 7.375 -16.023 -3.227 1.00 98.88 275 GLU A C 1
ATOM 2118 O O . GLU A 1 275 ? 7.703 -17.010 -2.567 1.00 98.88 275 GLU A O 1
ATOM 2123 N N . PHE A 1 276 ? 6.101 -15.730 -3.478 1.00 98.88 276 PHE A N 1
ATOM 2124 C CA . PHE A 1 276 ? 4.983 -16.556 -3.036 1.00 98.88 276 PHE A CA 1
ATOM 2125 C C . PHE A 1 276 ? 4.604 -17.558 -4.126 1.00 98.88 276 PHE A C 1
ATOM 2127 O O . PHE A 1 276 ? 4.420 -17.187 -5.285 1.00 98.88 276 PHE A O 1
ATOM 2134 N N . PHE A 1 277 ? 4.448 -18.827 -3.747 1.00 98.75 277 PHE A N 1
ATOM 2135 C CA . PHE A 1 277 ? 4.149 -19.915 -4.680 1.00 98.75 277 PHE A CA 1
ATOM 2136 C C . PHE A 1 277 ? 3.263 -20.997 -4.051 1.00 98.75 277 PHE A C 1
ATOM 2138 O O . PHE A 1 277 ? 2.917 -20.944 -2.870 1.00 98.75 277 PHE A O 1
ATOM 2145 N N . GLY A 1 278 ? 2.897 -22.005 -4.843 1.00 98.38 278 GLY A N 1
ATOM 2146 C CA . GLY A 1 278 ? 2.049 -23.115 -4.418 1.00 98.38 278 GLY A CA 1
ATOM 2147 C C . GLY A 1 278 ? 0.546 -22.857 -4.587 1.00 98.38 278 GLY A C 1
ATOM 2148 O O . GLY A 1 278 ? 0.118 -21.750 -4.923 1.00 98.38 278 GLY A O 1
ATOM 2149 N N . PRO A 1 279 ? -0.286 -23.885 -4.346 1.00 98.25 279 PRO A N 1
ATOM 2150 C CA . PRO A 1 279 ? -1.697 -23.878 -4.731 1.00 98.25 279 PRO A CA 1
ATOM 2151 C C . PRO A 1 279 ? -2.541 -22.835 -3.990 1.00 98.25 279 PRO A C 1
ATOM 2153 O O . PRO A 1 279 ? -3.566 -22.392 -4.506 1.00 98.25 279 PRO A O 1
ATOM 2156 N N . GLY A 1 280 ? -2.117 -22.409 -2.796 1.00 98.38 280 GLY A N 1
ATOM 2157 C CA . GLY A 1 280 ? -2.796 -21.365 -2.033 1.00 98.38 280 GLY A CA 1
ATOM 2158 C C . GLY A 1 280 ? -2.777 -20.004 -2.735 1.00 98.38 280 GLY A C 1
ATOM 2159 O O . GLY A 1 280 ? -3.737 -19.249 -2.589 1.00 98.38 280 GLY A O 1
ATOM 2160 N N . VAL A 1 281 ? -1.757 -19.707 -3.554 1.00 98.50 281 VAL A N 1
ATOM 2161 C CA . VAL A 1 281 ? -1.653 -18.443 -4.312 1.00 98.50 281 VAL A CA 1
ATOM 2162 C C . VAL A 1 281 ? -2.844 -18.256 -5.251 1.00 98.50 281 VAL A C 1
ATOM 2164 O O . VAL A 1 281 ? -3.434 -17.175 -5.301 1.00 98.50 281 VAL A O 1
ATOM 2167 N N . SER A 1 282 ? -3.261 -19.316 -5.946 1.00 97.81 282 SER A N 1
ATOM 2168 C CA . SER A 1 282 ? -4.389 -19.274 -6.885 1.00 97.81 282 SER A CA 1
ATOM 2169 C C . SER A 1 282 ? -5.743 -19.049 -6.200 1.00 97.81 282 SER A C 1
ATOM 2171 O O . SER A 1 282 ? -6.725 -18.750 -6.877 1.00 97.81 282 SER A O 1
ATOM 2173 N N . THR A 1 283 ? -5.809 -19.167 -4.867 1.00 97.69 283 THR A N 1
ATOM 2174 C CA . THR A 1 283 ? -7.020 -18.883 -4.077 1.00 97.69 283 THR A CA 1
ATOM 2175 C C . THR A 1 283 ? -7.151 -17.420 -3.651 1.00 97.69 283 THR A C 1
ATOM 2177 O O . THR A 1 283 ? -8.217 -17.032 -3.178 1.00 97.69 283 THR A O 1
ATOM 2180 N N . LEU A 1 284 ? -6.088 -16.625 -3.817 1.00 98.31 284 LEU A N 1
ATOM 2181 C CA . LEU A 1 284 ? -6.015 -15.218 -3.429 1.00 98.31 284 LEU A CA 1
ATOM 2182 C C . LEU A 1 284 ? -6.263 -14.317 -4.640 1.00 98.31 284 LEU A C 1
ATOM 2184 O O . LEU A 1 284 ? -5.651 -14.514 -5.694 1.00 98.31 284 LEU A O 1
ATOM 2188 N N . SER A 1 285 ? -7.108 -13.302 -4.475 1.00 97.94 285 SER A N 1
ATOM 2189 C CA . SER A 1 285 ? -7.319 -12.265 -5.488 1.00 97.94 285 SER A CA 1
ATOM 2190 C C . SER A 1 285 ? -6.082 -11.369 -5.647 1.00 97.94 285 SER A C 1
ATOM 2192 O O . SER A 1 285 ? -5.203 -11.341 -4.785 1.00 97.94 285 SER A O 1
ATOM 2194 N N . GLY A 1 286 ? -6.015 -10.584 -6.730 1.00 98.19 286 GLY A N 1
ATOM 2195 C CA . GLY A 1 286 ? -4.956 -9.576 -6.894 1.00 98.19 286 GLY A CA 1
ATOM 2196 C C . GLY A 1 286 ? -4.911 -8.558 -5.744 1.00 98.19 286 GLY A C 1
ATOM 2197 O O . GLY A 1 286 ? -3.827 -8.159 -5.326 1.00 98.19 286 GLY A O 1
ATOM 2198 N N . GLY A 1 287 ? -6.076 -8.210 -5.179 1.00 97.75 287 GLY A N 1
ATOM 2199 C CA . GLY A 1 287 ? -6.184 -7.357 -3.992 1.00 97.75 287 GLY A CA 1
ATOM 2200 C C . GLY A 1 287 ? -5.547 -8.003 -2.763 1.00 97.75 287 GLY A C 1
ATOM 2201 O O . GLY A 1 287 ? -4.654 -7.408 -2.164 1.00 97.75 287 GLY A O 1
ATOM 2202 N N . ASP A 1 288 ? -5.911 -9.255 -2.458 1.00 98.50 288 ASP A N 1
ATOM 2203 C CA . ASP A 1 288 ? -5.356 -10.002 -1.318 1.00 98.50 288 ASP A CA 1
ATOM 2204 C C . ASP A 1 288 ? -3.824 -10.075 -1.375 1.00 98.50 288 ASP A C 1
ATOM 2206 O O . ASP A 1 288 ? -3.132 -9.855 -0.379 1.00 98.50 288 ASP A O 1
ATOM 2210 N N . ARG A 1 289 ? -3.284 -10.357 -2.565 1.00 98.81 289 ARG A N 1
ATOM 2211 C CA . ARG A 1 289 ? -1.839 -10.432 -2.810 1.00 98.81 289 ARG A CA 1
ATOM 2212 C C . ARG A 1 289 ? -1.160 -9.084 -2.618 1.00 98.81 289 ARG A C 1
ATOM 2214 O O . ARG A 1 289 ? -0.078 -9.034 -2.041 1.00 98.81 289 ARG A O 1
ATOM 2221 N N . ALA A 1 290 ? -1.790 -7.998 -3.064 1.00 98.81 290 ALA A N 1
ATOM 2222 C CA . ALA A 1 290 ? -1.259 -6.651 -2.893 1.00 98.81 290 ALA A CA 1
ATOM 2223 C C . ALA A 1 290 ? -1.176 -6.249 -1.410 1.00 98.81 290 ALA A C 1
ATOM 2225 O O . ALA A 1 290 ? -0.191 -5.623 -1.019 1.00 98.81 290 ALA A O 1
ATOM 2226 N N . VAL A 1 291 ? -2.131 -6.671 -0.565 1.00 98.69 291 VAL A N 1
ATOM 2227 C CA . VAL A 1 291 ? -2.059 -6.472 0.899 1.00 98.69 291 VAL A CA 1
ATOM 2228 C C . VAL A 1 291 ? -0.802 -7.133 1.478 1.00 98.69 291 VAL A C 1
ATOM 2230 O O . VAL A 1 291 ? -0.064 -6.515 2.245 1.00 98.69 291 VAL A O 1
ATOM 2233 N N . VAL A 1 292 ? -0.516 -8.375 1.075 1.00 98.81 292 VAL A N 1
ATOM 2234 C CA . VAL A 1 292 ? 0.663 -9.129 1.537 1.00 98.81 292 VAL A CA 1
ATOM 2235 C C . VAL A 1 292 ? 1.968 -8.534 0.996 1.00 98.81 292 VAL A C 1
ATOM 2237 O O . VAL A 1 292 ? 2.939 -8.374 1.738 1.00 98.81 292 VAL A O 1
ATOM 2240 N N . ALA A 1 293 ? 1.998 -8.187 -0.290 1.00 98.81 293 ALA A N 1
ATOM 2241 C CA . ALA A 1 293 ? 3.167 -7.613 -0.950 1.00 98.81 293 ALA A CA 1
ATOM 2242 C C . ALA A 1 293 ? 3.518 -6.219 -0.400 1.00 98.81 293 ALA A C 1
ATOM 2244 O O . ALA A 1 293 ? 4.694 -5.888 -0.269 1.00 98.81 293 ALA A O 1
ATOM 2245 N N . ASN A 1 294 ? 2.514 -5.424 -0.006 1.00 98.75 294 ASN A N 1
ATOM 2246 C CA . ASN A 1 294 ? 2.698 -4.102 0.602 1.00 98.75 294 ASN A CA 1
ATOM 2247 C C . ASN A 1 294 ? 3.580 -4.156 1.855 1.00 98.75 294 ASN A C 1
ATOM 2249 O O . ASN A 1 294 ? 4.439 -3.296 2.020 1.00 98.75 294 ASN A O 1
ATOM 2253 N N . MET A 1 295 ? 3.400 -5.180 2.695 1.00 98.31 295 MET A N 1
ATOM 2254 C CA . MET A 1 295 ? 4.106 -5.331 3.972 1.00 98.31 295 MET A CA 1
ATOM 2255 C C . MET A 1 295 ? 5.558 -5.825 3.830 1.00 98.31 295 MET A C 1
ATOM 2257 O O . MET A 1 295 ? 6.187 -6.178 4.830 1.00 98.31 295 MET A O 1
ATOM 2261 N N . ALA A 1 296 ? 6.117 -5.863 2.613 1.00 98.44 296 ALA A N 1
ATOM 2262 C CA . ALA A 1 296 ? 7.495 -6.299 2.384 1.00 98.44 296 ALA A CA 1
ATOM 2263 C C . ALA A 1 296 ? 8.547 -5.610 3.253 1.00 98.44 296 ALA A C 1
ATOM 2265 O O . ALA A 1 296 ? 9.353 -6.328 3.847 1.00 98.44 296 ALA A O 1
ATOM 2266 N N . PRO A 1 297 ? 8.519 -4.282 3.447 1.00 97.75 297 PRO A N 1
ATOM 2267 C CA . PRO A 1 297 ? 9.436 -3.617 4.370 1.00 97.75 297 PRO A CA 1
ATOM 2268 C C . PRO A 1 297 ? 9.246 -4.062 5.821 1.00 97.75 297 PRO A C 1
ATOM 2270 O O . PRO A 1 297 ? 10.214 -4.150 6.579 1.00 97.75 297 PRO A O 1
ATOM 2273 N N . GLU A 1 298 ? 8.015 -4.380 6.219 1.00 97.69 298 GLU A N 1
ATOM 2274 C CA . GLU A 1 298 ? 7.670 -4.775 7.581 1.00 97.69 298 GLU A CA 1
ATOM 2275 C C . GLU A 1 298 ? 8.162 -6.181 7.920 1.00 97.69 298 GLU A C 1
ATOM 2277 O O . GLU A 1 298 ? 8.589 -6.374 9.058 1.00 97.69 298 GLU A O 1
ATOM 2282 N N . TYR A 1 299 ? 8.235 -7.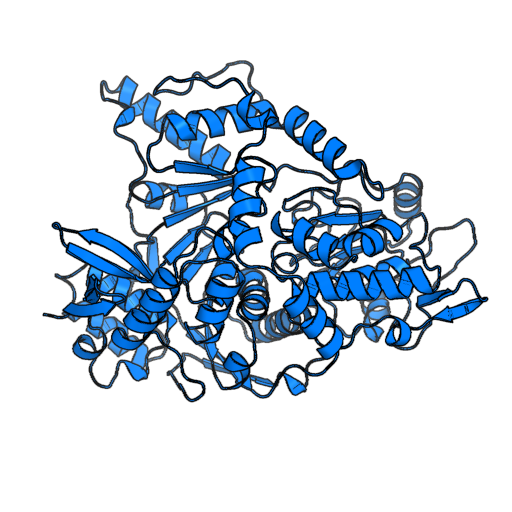112 6.957 1.00 97.44 299 TYR A N 1
ATOM 2283 C CA . TYR A 1 299 ? 9.012 -8.361 7.085 1.00 97.44 299 TYR A CA 1
ATOM 2284 C C . TYR A 1 299 ? 10.447 -8.298 6.546 1.00 97.44 299 TYR A C 1
ATOM 2286 O O . TYR A 1 299 ? 11.235 -9.217 6.772 1.00 97.44 299 TYR A O 1
ATOM 2294 N N . GLY A 1 300 ? 10.808 -7.155 5.959 1.00 95.69 300 GLY A N 1
ATOM 2295 C CA . GLY A 1 300 ? 12.129 -6.656 5.550 1.00 95.69 300 GLY A CA 1
ATOM 2296 C C . GLY A 1 300 ? 12.814 -7.421 4.455 1.00 95.69 300 GLY A C 1
ATOM 2297 O O . GLY A 1 300 ? 14.034 -7.335 4.336 1.00 95.69 300 GLY A O 1
ATOM 2298 N N . ALA A 1 301 ? 12.021 -8.101 3.646 1.00 97.44 301 ALA A N 1
ATOM 2299 C CA . ALA A 1 301 ? 12.453 -8.375 2.299 1.00 97.44 301 ALA A CA 1
ATOM 2300 C C . ALA A 1 301 ? 12.548 -7.049 1.532 1.00 97.44 301 ALA A C 1
ATOM 2302 O O . ALA A 1 301 ? 11.832 -6.088 1.826 1.00 97.44 301 ALA A O 1
ATOM 2303 N N . THR A 1 302 ? 13.391 -7.012 0.508 1.00 96.50 302 THR A N 1
ATOM 2304 C CA . THR A 1 302 ? 13.395 -5.899 -0.450 1.00 96.50 302 THR A CA 1
ATOM 2305 C C . THR A 1 302 ? 12.072 -5.852 -1.223 1.00 96.50 302 THR A C 1
ATOM 2307 O O . THR A 1 302 ? 11.560 -4.784 -1.546 1.00 96.50 302 THR A O 1
ATOM 2310 N N . THR A 1 303 ? 11.494 -7.025 -1.495 1.00 97.56 303 THR A N 1
ATOM 2311 C CA . THR A 1 303 ? 10.228 -7.199 -2.209 1.00 97.56 303 THR A CA 1
ATOM 2312 C C . THR A 1 303 ? 9.536 -8.504 -1.798 1.00 97.56 303 THR A C 1
ATOM 2314 O O . THR A 1 303 ? 10.201 -9.440 -1.345 1.00 97.56 303 THR A O 1
ATOM 2317 N N . GLY A 1 304 ? 8.213 -8.569 -1.972 1.00 98.31 304 GLY A N 1
ATOM 2318 C CA . GLY A 1 304 ? 7.400 -9.779 -1.841 1.00 98.31 304 GLY A CA 1
ATOM 2319 C C . GLY A 1 304 ? 6.580 -10.013 -3.105 1.00 98.31 304 GLY A C 1
ATOM 2320 O O . GLY A 1 304 ? 5.606 -9.304 -3.346 1.00 98.31 304 GLY A O 1
ATOM 2321 N N . PHE A 1 305 ? 6.984 -10.989 -3.917 1.00 98.88 305 PHE A N 1
ATOM 2322 C CA . PHE A 1 305 ? 6.539 -11.139 -5.299 1.00 98.88 305 PHE A CA 1
ATOM 2323 C C . PHE A 1 305 ? 5.488 -12.231 -5.495 1.00 98.88 305 PHE A C 1
ATOM 2325 O O . PHE A 1 305 ? 5.692 -13.374 -5.087 1.00 98.88 305 PHE A O 1
ATOM 2332 N N . PHE A 1 306 ? 4.384 -11.884 -6.164 1.00 98.88 306 PHE A N 1
ATOM 2333 C CA . PHE A 1 306 ? 3.397 -12.836 -6.666 1.00 98.88 306 PHE A CA 1
ATOM 2334 C C . PHE A 1 306 ? 3.480 -12.885 -8.196 1.00 98.88 306 PHE A C 1
ATOM 2336 O O . PHE A 1 306 ? 3.253 -11.862 -8.843 1.00 98.88 306 PHE A O 1
ATOM 2343 N N . PRO A 1 307 ? 3.784 -14.046 -8.794 1.00 98.75 307 PRO A N 1
ATOM 2344 C CA . PRO A 1 307 ? 3.818 -14.197 -10.246 1.00 98.75 307 PRO A CA 1
ATOM 2345 C C . PRO A 1 307 ? 2.484 -13.883 -10.946 1.00 98.75 307 PRO A C 1
ATOM 2347 O O . PRO A 1 307 ? 1.410 -13.956 -10.344 1.00 98.75 307 PRO A O 1
ATOM 2350 N N . VAL A 1 308 ? 2.555 -13.575 -12.246 1.00 98.81 308 VAL A N 1
ATOM 2351 C CA . VAL A 1 308 ? 1.380 -13.289 -13.086 1.00 98.81 308 VAL A CA 1
ATOM 2352 C C . VAL A 1 308 ? 0.559 -14.560 -13.299 1.00 98.81 308 VAL A C 1
ATOM 2354 O O . VAL A 1 308 ? 1.092 -15.568 -13.752 1.00 98.81 308 VAL A O 1
ATOM 2357 N N . ASP A 1 309 ? -0.747 -14.504 -13.038 1.00 98.75 309 ASP A N 1
ATOM 2358 C CA . ASP A 1 309 ? -1.679 -15.608 -13.299 1.00 98.75 309 ASP A CA 1
ATOM 2359 C C . ASP A 1 309 ? -3.086 -15.105 -13.692 1.00 98.75 309 ASP A C 1
ATOM 2361 O O . ASP A 1 309 ? -3.317 -13.919 -13.955 1.00 98.75 309 ASP A O 1
ATOM 2365 N N . ALA A 1 310 ? -4.071 -16.006 -13.692 1.00 98.62 310 ALA A N 1
ATOM 2366 C CA . ALA A 1 310 ? -5.464 -15.672 -13.978 1.00 98.62 310 ALA A CA 1
ATOM 2367 C C . ALA A 1 310 ? -6.066 -14.612 -13.029 1.00 98.62 310 ALA A C 1
ATOM 2369 O O . ALA A 1 310 ? -6.906 -13.818 -13.463 1.00 98.62 310 ALA A O 1
ATOM 2370 N N . ASN A 1 311 ? -5.640 -14.552 -11.761 1.00 98.56 311 ASN A N 1
ATOM 2371 C CA . ASN A 1 311 ? -6.118 -13.542 -10.814 1.00 98.56 311 ASN A CA 1
ATOM 2372 C C . ASN A 1 311 ? -5.508 -12.161 -11.091 1.00 98.56 311 ASN A C 1
ATOM 2374 O O . ASN A 1 311 ? -6.177 -11.156 -10.844 1.00 98.56 311 ASN A O 1
ATOM 2378 N N . THR A 1 312 ? -4.305 -12.087 -11.676 1.00 98.81 312 THR A N 1
ATOM 2379 C CA . THR A 1 312 ? -3.775 -10.831 -12.235 1.00 98.81 312 THR A CA 1
ATOM 2380 C C . THR A 1 312 ? -4.705 -10.297 -13.326 1.00 98.81 312 THR A C 1
ATOM 2382 O O . THR A 1 312 ? -5.114 -9.137 -13.278 1.00 98.81 312 THR A O 1
ATOM 2385 N N . LEU A 1 313 ? -5.123 -11.142 -14.276 1.00 98.75 313 LEU A N 1
ATOM 2386 C CA . LEU A 1 313 ? -6.049 -10.725 -15.339 1.00 98.75 313 LEU A CA 1
ATOM 2387 C C . LEU A 1 313 ? -7.426 -10.335 -14.792 1.00 98.75 313 LEU A C 1
ATOM 2389 O O . LEU A 1 313 ? -8.019 -9.354 -15.244 1.00 98.75 313 LEU A O 1
ATOM 2393 N N . ALA A 1 314 ? -7.937 -11.091 -13.816 1.00 98.31 314 ALA A N 1
ATOM 2394 C CA . ALA A 1 314 ? -9.194 -10.776 -13.145 1.00 98.31 314 ALA A CA 1
ATOM 2395 C C . ALA A 1 314 ? -9.135 -9.393 -12.481 1.00 98.31 314 ALA A C 1
ATOM 2397 O O . ALA A 1 314 ? -10.073 -8.611 -12.631 1.00 98.31 314 ALA A O 1
ATOM 2398 N N . TYR A 1 315 ? -8.016 -9.065 -11.829 1.00 98.56 315 TYR A N 1
ATOM 2399 C CA . TYR A 1 315 ? -7.798 -7.759 -11.218 1.00 98.56 315 TYR A CA 1
ATOM 2400 C C . TYR A 1 315 ? -7.769 -6.630 -12.257 1.00 98.56 315 TYR A C 1
ATOM 2402 O O . TYR A 1 315 ? -8.474 -5.632 -12.099 1.00 98.56 315 TYR A O 1
ATOM 2410 N N . LEU A 1 316 ? -7.024 -6.796 -13.359 1.00 98.69 316 LEU A N 1
ATOM 2411 C CA . LEU A 1 316 ? -6.987 -5.809 -14.447 1.00 98.69 316 LEU A CA 1
ATOM 2412 C C . LEU A 1 316 ? -8.402 -5.542 -14.996 1.00 98.69 316 LEU A C 1
ATOM 2414 O O . LEU A 1 316 ? -8.815 -4.389 -15.121 1.00 98.69 316 LEU A O 1
ATOM 2418 N N . ARG A 1 317 ? -9.193 -6.589 -15.253 1.00 97.81 317 ARG A N 1
ATOM 2419 C CA . ARG A 1 317 ? -10.578 -6.437 -15.735 1.00 97.81 317 ARG A CA 1
ATOM 2420 C C . ARG A 1 317 ? -11.494 -5.785 -14.694 1.00 97.81 317 ARG A C 1
ATOM 2422 O O . ARG A 1 317 ? -12.242 -4.867 -15.031 1.00 97.81 317 ARG A O 1
ATOM 2429 N N . GLN A 1 318 ? -11.417 -6.213 -13.429 1.00 97.31 318 GLN A N 1
ATOM 2430 C CA . GLN A 1 318 ? -12.211 -5.658 -12.322 1.00 97.31 318 GLN A CA 1
ATOM 2431 C C . GLN A 1 318 ? -12.026 -4.147 -12.187 1.00 97.31 318 GLN A C 1
ATOM 2433 O O . GLN A 1 318 ? -12.967 -3.434 -11.853 1.00 97.31 318 GLN A O 1
ATOM 2438 N N . THR A 1 319 ? -10.822 -3.669 -12.471 1.00 97.75 319 THR A N 1
ATOM 2439 C CA . THR A 1 319 ? -10.415 -2.276 -12.314 1.00 97.75 319 THR A CA 1
ATOM 2440 C C . THR A 1 319 ? -10.432 -1.503 -13.641 1.00 97.75 319 THR A C 1
ATOM 2442 O O . THR A 1 319 ? -9.762 -0.480 -13.791 1.00 97.75 319 THR A O 1
ATOM 2445 N N . GLY A 1 320 ? -11.192 -1.998 -14.625 1.00 97.38 320 GLY A N 1
ATOM 2446 C CA . GLY A 1 320 ? -11.526 -1.275 -15.853 1.00 97.38 320 GLY A CA 1
ATOM 2447 C C . GLY A 1 320 ? -10.435 -1.234 -16.917 1.00 97.38 320 GLY A C 1
ATOM 2448 O O . GLY A 1 320 ? -10.535 -0.426 -17.842 1.00 97.38 320 GLY A O 1
ATOM 2449 N N . ARG A 1 321 ? -9.392 -2.070 -16.823 1.00 97.56 321 ARG A N 1
ATOM 2450 C CA . ARG A 1 321 ? -8.398 -2.156 -17.902 1.00 97.56 321 ARG A CA 1
ATOM 2451 C C . ARG A 1 321 ? -9.026 -2.764 -19.139 1.00 97.56 321 ARG A C 1
ATOM 2453 O O . ARG A 1 321 ? -9.838 -3.680 -19.062 1.00 97.56 321 ARG A O 1
ATOM 2460 N N . ARG A 1 322 ? -8.583 -2.259 -20.289 1.00 96.06 322 ARG A N 1
ATOM 2461 C CA . ARG A 1 322 ? -9.012 -2.728 -21.608 1.00 96.06 322 ARG A CA 1
ATOM 2462 C C . ARG A 1 322 ? -8.638 -4.198 -21.798 1.00 96.06 322 ARG A C 1
ATOM 2464 O O . ARG A 1 322 ? -7.535 -4.598 -21.426 1.00 96.06 322 ARG A O 1
ATOM 2471 N N . ASP A 1 323 ? -9.503 -4.961 -22.461 1.00 95.50 323 ASP A N 1
ATOM 2472 C CA . ASP A 1 323 ? -9.241 -6.372 -22.771 1.00 95.50 323 ASP A CA 1
ATOM 2473 C C . ASP A 1 323 ? -7.977 -6.568 -23.624 1.00 95.50 323 ASP A C 1
ATOM 2475 O O . ASP A 1 323 ? -7.285 -7.564 -23.448 1.00 95.50 323 ASP A O 1
ATOM 2479 N N . GLU A 1 324 ? -7.605 -5.585 -24.456 1.00 97.25 324 GLU A N 1
ATOM 2480 C CA . GLU A 1 324 ? -6.322 -5.566 -25.184 1.00 97.25 324 GLU A CA 1
ATOM 2481 C C . GLU A 1 324 ? -5.120 -5.693 -24.230 1.00 97.25 324 GLU A C 1
ATOM 2483 O O . GLU A 1 324 ? -4.167 -6.414 -24.519 1.00 97.25 324 GLU A O 1
ATOM 2488 N N . LEU A 1 325 ? -5.160 -5.013 -23.077 1.00 98.00 325 LEU A N 1
ATOM 2489 C CA . LEU A 1 325 ? -4.098 -5.105 -22.077 1.00 98.00 325 LEU A CA 1
ATOM 2490 C C . LEU A 1 325 ? -4.090 -6.484 -21.416 1.00 98.00 325 LEU A C 1
ATOM 2492 O O . LEU A 1 325 ? -3.029 -7.083 -21.287 1.00 98.00 325 LEU A O 1
ATOM 2496 N N . ALA A 1 326 ? -5.257 -6.989 -21.011 1.00 98.00 326 ALA A N 1
ATOM 2497 C CA . ALA A 1 326 ? -5.359 -8.298 -20.370 1.00 98.00 326 ALA A CA 1
ATOM 2498 C C . ALA A 1 326 ? -4.890 -9.429 -21.304 1.00 98.00 326 ALA A C 1
ATOM 2500 O O . ALA A 1 326 ? -4.137 -10.293 -20.865 1.00 98.00 326 ALA A O 1
ATOM 2501 N N . ALA A 1 327 ? -5.270 -9.381 -22.586 1.00 98.19 327 ALA A N 1
ATOM 2502 C CA . ALA A 1 327 ? -4.800 -10.316 -23.608 1.00 98.19 327 ALA A CA 1
ATOM 2503 C C . ALA A 1 327 ? -3.275 -10.249 -23.762 1.00 98.19 327 ALA A C 1
ATOM 2505 O O . ALA A 1 327 ? -2.604 -11.267 -23.639 1.00 98.19 327 ALA A O 1
ATOM 2506 N N . ARG A 1 328 ? -2.707 -9.040 -23.891 1.00 98.56 328 ARG A N 1
ATOM 2507 C CA . ARG A 1 328 ? -1.249 -8.867 -23.975 1.00 98.56 328 ARG A CA 1
ATOM 2508 C C . ARG A 1 328 ? -0.517 -9.453 -22.776 1.00 98.56 328 ARG A C 1
ATOM 2510 O O . ARG A 1 328 ? 0.512 -10.099 -22.951 1.00 98.56 328 ARG A O 1
ATOM 2517 N N . VAL A 1 329 ? -1.019 -9.211 -21.568 1.00 98.81 329 VAL A N 1
ATOM 2518 C CA . VAL A 1 329 ? -0.424 -9.760 -20.345 1.00 98.81 329 VAL A CA 1
ATOM 2519 C C . VAL A 1 329 ? -0.456 -11.285 -20.375 1.00 98.81 329 VAL A C 1
ATOM 2521 O O . VAL A 1 329 ? 0.564 -11.905 -20.099 1.00 98.81 329 VAL A O 1
ATOM 2524 N N . GLU A 1 330 ? -1.585 -11.888 -20.748 1.00 98.69 330 GLU A N 1
ATOM 2525 C CA . GLU A 1 330 ? -1.725 -13.342 -20.847 1.00 98.69 330 GLU A CA 1
ATOM 2526 C C . GLU A 1 330 ? -0.775 -13.951 -21.888 1.00 98.69 330 GLU A C 1
ATOM 2528 O O . GLU A 1 330 ? 0.019 -14.838 -21.561 1.00 98.69 330 GLU A O 1
ATOM 2533 N N . ASP A 1 331 ? -0.828 -13.448 -23.121 1.00 98.62 331 ASP A N 1
ATOM 2534 C CA . ASP A 1 331 ? -0.091 -13.984 -24.265 1.00 98.62 331 ASP A CA 1
ATOM 2535 C C . ASP A 1 331 ? 1.424 -13.861 -24.049 1.00 98.62 331 ASP A C 1
ATOM 2537 O O . ASP A 1 331 ? 2.171 -14.836 -24.188 1.00 98.62 331 ASP A O 1
ATOM 2541 N N . VAL A 1 332 ? 1.889 -12.679 -23.629 1.00 98.56 332 VAL A N 1
ATOM 2542 C CA . VAL A 1 332 ? 3.318 -12.419 -23.415 1.00 98.56 332 VAL A CA 1
ATOM 2543 C C . VAL A 1 332 ? 3.834 -13.144 -22.177 1.00 98.56 332 VAL A C 1
ATOM 2545 O O . VAL A 1 332 ? 4.903 -13.753 -22.248 1.00 98.56 332 VAL A O 1
ATOM 2548 N N . ALA A 1 333 ? 3.097 -13.152 -21.059 1.00 98.62 333 ALA A N 1
ATOM 2549 C CA . ALA A 1 333 ? 3.550 -13.861 -19.862 1.00 98.62 333 ALA A CA 1
ATOM 2550 C C . ALA A 1 333 ? 3.666 -15.371 -20.114 1.00 98.62 333 ALA A C 1
ATOM 2552 O O . ALA A 1 333 ? 4.643 -15.988 -19.684 1.00 98.62 333 ALA A O 1
ATOM 2553 N N . LYS A 1 334 ? 2.735 -15.983 -20.860 1.00 98.38 334 LYS A N 1
ATOM 2554 C CA . LYS A 1 334 ? 2.837 -17.400 -21.250 1.00 98.38 334 LYS A CA 1
ATOM 2555 C C . LYS A 1 334 ? 4.033 -17.649 -22.168 1.00 98.38 334 LYS A C 1
ATOM 2557 O O . LYS A 1 334 ? 4.824 -18.565 -21.909 1.00 98.38 334 LYS A O 1
ATOM 2562 N N . ALA A 1 335 ? 4.208 -16.812 -23.192 1.00 97.75 335 ALA A N 1
ATOM 2563 C CA . ALA A 1 335 ? 5.305 -16.932 -24.149 1.00 97.75 335 ALA A CA 1
ATOM 2564 C C . ALA A 1 335 ? 6.680 -16.807 -23.466 1.00 97.75 335 ALA A C 1
ATOM 2566 O O . ALA A 1 335 ? 7.536 -17.680 -23.626 1.00 97.75 335 ALA A O 1
ATOM 2567 N N . GLN A 1 336 ? 6.862 -15.792 -22.616 1.00 97.00 336 GLN A N 1
ATOM 2568 C CA . GLN A 1 336 ? 8.105 -15.556 -21.873 1.00 97.00 336 GLN A CA 1
ATOM 2569 C C . GLN A 1 336 ? 8.308 -16.502 -20.681 1.00 97.00 336 GLN A C 1
ATOM 2571 O O . GLN A 1 336 ? 9.396 -16.531 -20.115 1.00 97.00 336 GLN A O 1
ATOM 2576 N N . GLY A 1 337 ? 7.297 -17.281 -20.289 1.00 97.12 337 GLY A N 1
ATOM 2577 C CA . GLY A 1 337 ? 7.375 -18.166 -19.124 1.00 97.12 337 GLY A CA 1
ATOM 2578 C C . GLY A 1 337 ? 7.333 -17.430 -17.785 1.00 97.12 337 GLY A C 1
ATOM 2579 O O . GLY A 1 337 ? 7.962 -17.856 -16.819 1.00 97.12 337 GLY A O 1
ATOM 2580 N N . LEU A 1 338 ? 6.599 -16.321 -17.750 1.00 98.44 338 LEU A N 1
ATOM 2581 C CA . LEU A 1 338 ? 6.263 -15.534 -16.562 1.00 98.44 338 LEU A CA 1
ATOM 2582 C C . LEU A 1 338 ? 4.855 -15.846 -16.025 1.00 98.44 338 LEU A C 1
ATOM 2584 O O . LEU A 1 338 ? 4.486 -15.347 -14.966 1.00 98.44 338 LEU A O 1
ATOM 2588 N N . TRP A 1 339 ? 4.083 -16.666 -16.744 1.00 98.62 339 TRP A N 1
ATOM 2589 C CA . TRP A 1 339 ? 2.775 -17.157 -16.315 1.00 98.62 339 TRP A CA 1
ATOM 2590 C C . TRP A 1 339 ? 2.911 -18.272 -15.274 1.00 98.62 339 TRP A C 1
ATOM 2592 O O . TRP A 1 339 ? 3.630 -19.249 -15.495 1.00 98.62 339 TRP A O 1
ATOM 2602 N N . PHE A 1 340 ? 2.223 -18.122 -14.148 1.00 98.56 340 PHE A N 1
ATOM 2603 C CA . PHE A 1 340 ? 2.266 -19.047 -13.026 1.00 98.56 340 PHE A CA 1
ATOM 2604 C C . PHE A 1 340 ? 1.133 -20.064 -13.055 1.00 98.56 340 PHE A C 1
ATOM 2606 O O . PHE A 1 340 ? -0.029 -19.728 -13.276 1.00 98.56 340 PHE A O 1
ATOM 2613 N N . GLU A 1 341 ? 1.501 -21.301 -12.739 1.00 96.75 341 GLU A N 1
ATOM 2614 C CA . GLU A 1 341 ? 0.595 -22.423 -12.531 1.00 96.75 341 GLU A CA 1
ATOM 2615 C C . GLU A 1 341 ? 0.730 -22.929 -11.090 1.00 96.75 341 GLU A C 1
ATOM 2617 O O . GLU A 1 341 ? 1.800 -22.854 -10.483 1.00 96.75 341 GLU A O 1
ATOM 2622 N N . ALA A 1 342 ? -0.359 -23.451 -10.525 1.00 94.88 342 ALA A N 1
ATOM 2623 C CA . ALA A 1 342 ? -0.436 -23.825 -9.108 1.00 94.88 342 ALA A CA 1
ATOM 2624 C C . ALA A 1 342 ? 0.557 -24.929 -8.685 1.00 94.88 342 ALA A C 1
ATOM 2626 O O . ALA A 1 342 ? 0.874 -25.056 -7.498 1.00 94.88 342 ALA A O 1
ATOM 2627 N N . ASP A 1 343 ? 1.027 -25.733 -9.640 1.00 95.06 343 ASP A N 1
ATOM 2628 C CA . ASP A 1 343 ? 2.014 -26.798 -9.464 1.00 95.06 343 ASP A CA 1
ATOM 2629 C C . ASP A 1 343 ? 3.457 -26.349 -9.756 1.00 95.06 343 ASP A C 1
ATOM 2631 O O . ASP A 1 343 ? 4.387 -27.148 -9.603 1.00 95.06 343 ASP A O 1
ATOM 2635 N N . ALA A 1 344 ? 3.669 -25.075 -10.110 1.00 95.38 344 ALA A N 1
ATOM 2636 C CA . ALA A 1 344 ? 4.998 -24.519 -10.306 1.00 95.38 344 ALA A CA 1
ATOM 2637 C C . ALA A 1 344 ? 5.856 -24.717 -9.047 1.00 95.38 344 ALA A C 1
ATOM 2639 O O . ALA A 1 344 ? 5.445 -24.424 -7.920 1.00 95.38 344 ALA A O 1
ATOM 2640 N N . ASN A 1 345 ? 7.079 -25.205 -9.256 1.00 95.38 345 ASN A N 1
ATOM 2641 C CA . ASN A 1 345 ? 8.017 -25.508 -8.181 1.00 95.38 345 ASN A CA 1
ATOM 2642 C C . ASN A 1 345 ? 9.438 -25.023 -8.524 1.00 95.38 345 ASN A C 1
ATOM 2644 O O . ASN A 1 345 ? 10.316 -25.847 -8.814 1.00 95.38 345 ASN A O 1
ATOM 2648 N N . PRO A 1 346 ? 9.672 -23.694 -8.556 1.00 97.00 346 PRO A N 1
ATOM 2649 C CA . PRO A 1 346 ? 11.010 -23.141 -8.726 1.00 97.00 346 PRO A CA 1
ATOM 2650 C C . PRO A 1 346 ? 11.946 -23.576 -7.595 1.00 97.00 346 PRO A C 1
ATOM 2652 O O . PRO A 1 346 ? 11.513 -23.982 -6.522 1.00 97.00 346 PRO A O 1
ATOM 2655 N N . ARG A 1 347 ? 13.255 -23.477 -7.830 1.00 97.38 347 ARG A N 1
ATOM 2656 C CA . ARG A 1 347 ? 14.267 -23.660 -6.790 1.00 97.38 347 ARG A CA 1
ATOM 2657 C C . ARG A 1 347 ? 14.510 -22.328 -6.091 1.00 97.38 347 ARG A C 1
ATOM 2659 O O . ARG A 1 347 ? 15.041 -21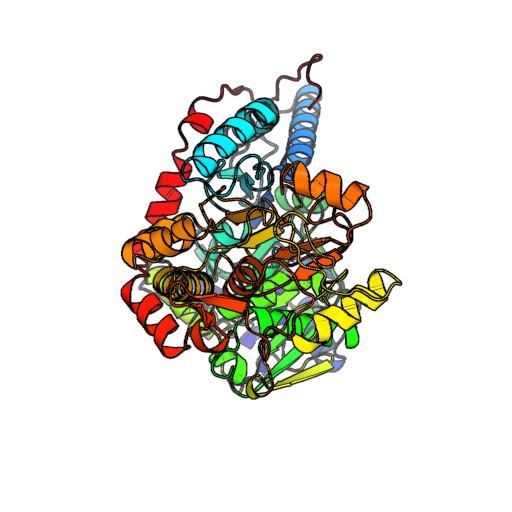.408 -6.713 1.00 97.38 347 ARG A O 1
ATOM 2666 N N . TYR A 1 348 ? 14.223 -22.279 -4.800 1.00 98.31 348 TYR A N 1
ATOM 2667 C CA . TYR A 1 348 ? 14.520 -21.139 -3.938 1.00 98.31 348 TYR A CA 1
ATOM 2668 C C . TYR A 1 348 ? 15.839 -21.324 -3.176 1.00 98.31 348 TYR A C 1
ATOM 2670 O O . TYR A 1 348 ? 16.444 -22.399 -3.199 1.00 98.31 348 TYR A O 1
ATOM 2678 N N . THR A 1 349 ? 16.312 -20.251 -2.543 1.00 98.12 349 THR A N 1
ATOM 2679 C CA . THR A 1 349 ? 17.441 -20.293 -1.605 1.00 98.12 349 THR A CA 1
ATOM 2680 C C . THR A 1 349 ? 17.064 -21.081 -0.354 1.00 98.12 349 THR A C 1
ATOM 2682 O O . THR A 1 349 ? 17.820 -21.941 0.087 1.00 98.12 349 THR A O 1
ATOM 2685 N N . ASP A 1 350 ? 15.882 -20.788 0.181 1.00 97.62 350 ASP A N 1
ATOM 2686 C CA . ASP A 1 350 ? 15.251 -21.488 1.294 1.00 97.62 350 ASP A CA 1
ATOM 2687 C C . ASP A 1 350 ? 13.728 -21.322 1.178 1.00 97.62 350 ASP A C 1
ATOM 2689 O O . ASP A 1 350 ? 13.248 -20.490 0.398 1.00 97.62 350 ASP A O 1
ATOM 2693 N N . GLU A 1 351 ? 12.965 -22.109 1.929 1.00 97.25 351 GLU A N 1
ATOM 2694 C CA . GLU A 1 351 ? 11.513 -22.176 1.812 1.00 97.25 351 GLU A CA 1
ATOM 2695 C C . GLU A 1 351 ? 10.811 -22.256 3.170 1.00 97.25 351 GLU A C 1
ATOM 2697 O O . GLU A 1 351 ? 11.257 -22.925 4.101 1.00 97.25 351 GLU A O 1
ATOM 2702 N N . LEU A 1 352 ? 9.635 -21.636 3.264 1.00 97.94 352 LEU A N 1
ATOM 2703 C CA . LEU A 1 352 ? 8.715 -21.832 4.382 1.00 97.94 352 LEU A CA 1
ATOM 2704 C C . LEU A 1 352 ? 7.295 -22.062 3.874 1.00 97.94 352 LEU A C 1
ATOM 2706 O O . LEU A 1 352 ? 6.897 -21.541 2.834 1.00 97.94 352 LEU A O 1
ATOM 2710 N N . THR A 1 353 ? 6.507 -22.827 4.628 1.00 98.62 353 THR A N 1
ATOM 2711 C CA . THR A 1 353 ? 5.112 -23.127 4.277 1.00 98.62 353 THR A CA 1
ATOM 2712 C C . THR A 1 353 ? 4.135 -22.407 5.205 1.00 98.62 353 THR A C 1
ATOM 2714 O O . THR A 1 353 ? 4.293 -22.404 6.429 1.00 98.62 353 THR A O 1
ATOM 2717 N N . ILE A 1 354 ? 3.087 -21.823 4.623 1.00 98.62 354 ILE A N 1
ATOM 2718 C CA . ILE A 1 354 ? 1.951 -21.243 5.343 1.00 98.62 354 ILE A CA 1
ATOM 2719 C C . ILE A 1 354 ? 0.674 -21.938 4.880 1.00 98.62 354 ILE A C 1
ATOM 2721 O O . ILE A 1 354 ? 0.290 -21.860 3.713 1.00 98.62 354 ILE A O 1
ATOM 2725 N N . ASP A 1 355 ? -0.001 -22.595 5.821 1.00 98.62 355 ASP A N 1
ATOM 2726 C CA . ASP A 1 355 ? -1.343 -23.125 5.608 1.00 98.62 355 ASP A CA 1
ATOM 2727 C C . ASP A 1 355 ? -2.386 -22.045 5.903 1.00 98.62 355 ASP A C 1
ATOM 2729 O O . ASP A 1 355 ? -2.631 -21.682 7.058 1.00 98.62 355 ASP A O 1
ATOM 2733 N N . LEU A 1 356 ? -3.011 -21.549 4.837 1.00 98.69 356 LEU A N 1
ATOM 2734 C CA . LEU A 1 356 ? -4.026 -20.502 4.881 1.00 98.69 356 LEU A CA 1
ATOM 2735 C C . LEU A 1 356 ? -5.261 -20.917 5.698 1.00 98.69 356 LEU A C 1
ATOM 2737 O O . LEU A 1 356 ? -5.948 -20.052 6.240 1.00 98.69 356 LEU A O 1
ATOM 2741 N N . SER A 1 357 ? -5.539 -22.220 5.831 1.00 98.00 357 SER A N 1
ATOM 2742 C CA . SER A 1 357 ? -6.697 -22.721 6.583 1.00 98.00 357 SER A CA 1
ATOM 2743 C C . SER A 1 357 ? -6.547 -22.576 8.103 1.00 98.00 357 SER A C 1
ATOM 2745 O O . SER A 1 357 ? -7.535 -22.549 8.845 1.00 98.00 357 SER A O 1
ATOM 2747 N N . THR A 1 358 ? -5.308 -22.428 8.576 1.00 97.31 358 THR A N 1
ATOM 2748 C CA . THR A 1 358 ? -4.980 -22.259 9.999 1.00 97.31 358 THR A CA 1
ATOM 2749 C C . THR A 1 358 ? -5.105 -20.813 10.469 1.00 97.31 358 THR A C 1
ATOM 2751 O O . THR A 1 358 ? -5.155 -20.562 11.670 1.00 97.31 358 THR A O 1
ATOM 2754 N N . LEU A 1 359 ? -5.192 -19.858 9.540 1.00 97.44 359 LEU A N 1
ATOM 2755 C CA . LEU A 1 359 ? -5.230 -18.439 9.867 1.00 97.44 359 LEU A CA 1
ATOM 2756 C C . LEU A 1 359 ? -6.590 -18.033 10.442 1.00 97.44 359 LEU A C 1
ATOM 2758 O O . LEU A 1 359 ? -7.641 -18.557 10.057 1.00 97.44 359 LEU A O 1
ATOM 2762 N N . ARG A 1 360 ? -6.556 -17.090 11.380 1.00 95.06 360 ARG A N 1
ATOM 2763 C CA . ARG A 1 360 ? -7.708 -16.540 12.102 1.00 95.06 360 ARG A CA 1
ATOM 2764 C C . ARG A 1 360 ? -7.589 -15.014 12.159 1.00 95.06 360 ARG A C 1
ATOM 2766 O O . ARG A 1 360 ? -6.468 -14.519 12.016 1.00 95.06 360 ARG A O 1
ATOM 2773 N N . PRO A 1 361 ? -8.697 -14.288 12.399 1.00 95.62 361 PRO A N 1
ATOM 2774 C CA . PRO A 1 361 ? -8.655 -12.857 12.674 1.00 95.62 361 PRO A CA 1
ATOM 2775 C C . PRO A 1 361 ? -7.622 -12.510 13.747 1.00 95.62 361 PRO A C 1
ATOM 2777 O O . PRO A 1 361 ? -7.589 -13.131 14.811 1.00 95.62 361 PRO A O 1
ATOM 2780 N N . SER A 1 362 ? -6.772 -11.527 13.468 1.00 97.38 362 SER A N 1
ATOM 2781 C CA . SER A 1 362 ? -5.659 -11.155 14.343 1.00 97.38 362 SER A CA 1
ATOM 2782 C C . SER A 1 362 ? -5.379 -9.654 14.316 1.00 97.38 362 SER A C 1
ATOM 2784 O O . SER A 1 362 ? -5.895 -8.909 13.482 1.00 97.38 362 SER A O 1
ATOM 2786 N N . LEU A 1 363 ? -4.560 -9.210 15.266 1.00 98.44 363 LEU A N 1
ATOM 2787 C CA . LEU A 1 363 ? -3.991 -7.869 15.313 1.00 98.44 363 LEU A CA 1
ATOM 2788 C C . LEU A 1 363 ? -2.468 -7.966 15.361 1.00 98.44 363 LEU A C 1
ATOM 2790 O O . LEU A 1 363 ? -1.923 -9.035 15.634 1.00 98.44 363 LEU A O 1
ATOM 2794 N N . ALA A 1 364 ? -1.778 -6.847 15.155 1.00 98.75 364 ALA A N 1
ATOM 2795 C CA . ALA A 1 364 ? -0.358 -6.742 15.478 1.00 98.75 364 ALA A CA 1
ATOM 2796 C C . ALA A 1 364 ? -0.045 -5.497 16.307 1.00 98.75 364 ALA A C 1
ATOM 2798 O O . ALA A 1 364 ? -0.467 -4.397 15.952 1.00 98.75 364 ALA A O 1
ATOM 2799 N N . GLY A 1 365 ? 0.704 -5.654 17.401 1.00 98.50 365 GLY A N 1
ATOM 2800 C CA . GLY A 1 365 ? 1.106 -4.552 18.273 1.00 98.50 365 GLY A CA 1
ATOM 2801 C C . GLY A 1 365 ? 1.462 -4.968 19.704 1.00 98.50 365 GLY A C 1
ATOM 2802 O O . GLY A 1 365 ? 1.657 -6.149 19.973 1.00 98.50 365 GLY A O 1
ATOM 2803 N N . PRO A 1 366 ? 1.583 -4.009 20.642 1.00 98.25 366 PRO A N 1
ATOM 2804 C CA . PRO A 1 366 ? 1.235 -2.591 20.499 1.00 98.25 366 PRO A CA 1
ATOM 2805 C C . PRO A 1 366 ? 2.303 -1.704 19.836 1.00 98.25 366 PRO A C 1
ATOM 2807 O O . PRO A 1 366 ? 2.060 -0.517 19.656 1.00 98.25 366 PRO A O 1
ATOM 2810 N N . ARG A 1 367 ? 3.507 -2.210 19.531 1.00 98.06 367 ARG A N 1
ATOM 2811 C CA . ARG A 1 367 ? 4.633 -1.339 19.122 1.00 98.06 367 ARG A CA 1
ATOM 2812 C C . ARG A 1 367 ? 5.334 -1.731 17.833 1.00 98.06 367 ARG A C 1
ATOM 2814 O O . ARG A 1 367 ? 6.184 -0.971 17.368 1.00 98.06 367 ARG A O 1
ATOM 2821 N N . ARG A 1 368 ? 5.069 -2.920 17.288 1.00 98.25 368 ARG A N 1
ATOM 2822 C CA . ARG A 1 368 ? 5.732 -3.394 16.069 1.00 98.25 368 ARG A CA 1
ATOM 2823 C C . ARG A 1 368 ? 4.768 -4.178 15.170 1.00 98.25 368 ARG A C 1
ATOM 2825 O O . ARG A 1 368 ? 3.905 -4.884 15.696 1.00 98.25 368 ARG A O 1
ATOM 2832 N N . PRO A 1 369 ? 4.941 -4.121 13.837 1.00 98.06 369 PRO A N 1
ATOM 2833 C CA . PRO A 1 369 ? 4.071 -4.823 12.886 1.00 98.06 369 PRO A CA 1
ATOM 2834 C C . PRO A 1 369 ? 4.154 -6.351 12.949 1.00 98.06 369 PRO A C 1
ATOM 2836 O O . PRO A 1 369 ? 3.202 -7.036 12.596 1.00 98.06 369 PRO A O 1
ATOM 2839 N N . GLN A 1 370 ? 5.287 -6.894 13.395 1.00 98.19 370 GLN A N 1
ATOM 2840 C CA . GLN A 1 370 ? 5.497 -8.337 13.532 1.00 98.19 370 GLN A CA 1
ATOM 2841 C C . GLN A 1 370 ? 4.964 -8.927 14.843 1.00 98.19 370 GLN A C 1
ATOM 2843 O O . GLN A 1 370 ? 4.995 -10.143 15.006 1.00 98.19 370 GLN A O 1
ATOM 2848 N N . ASP A 1 371 ? 4.489 -8.094 15.775 1.00 98.44 371 ASP A N 1
ATOM 2849 C CA . ASP A 1 371 ? 3.947 -8.543 17.062 1.00 98.44 371 ASP A CA 1
ATOM 2850 C C . ASP A 1 371 ? 2.499 -9.032 16.885 1.00 98.44 371 ASP A C 1
ATOM 2852 O O . ASP A 1 371 ? 1.571 -8.448 17.446 1.00 98.44 371 ASP A O 1
ATOM 2856 N N . ARG A 1 372 ? 2.292 -10.063 16.049 1.00 98.44 372 ARG A N 1
ATOM 2857 C CA . ARG A 1 372 ? 0.963 -10.632 15.788 1.00 98.44 372 ARG A CA 1
ATOM 2858 C C . ARG A 1 372 ? 0.409 -11.280 17.056 1.00 98.44 372 ARG A C 1
ATOM 2860 O O . ARG A 1 372 ? 1.111 -11.986 17.774 1.00 98.44 372 ARG A O 1
ATOM 2867 N N . LEU A 1 373 ? -0.874 -11.066 17.309 1.00 97.88 373 LEU A N 1
ATOM 2868 C CA . LEU A 1 373 ? -1.587 -11.615 18.451 1.00 97.88 373 LEU A CA 1
ATOM 2869 C C . LEU A 1 373 ? -3.071 -11.810 18.141 1.00 97.88 373 LEU A C 1
ATOM 2871 O O . LEU A 1 373 ? -3.667 -11.103 17.327 1.00 97.88 373 LEU A O 1
ATOM 2875 N N . GLU A 1 374 ? -3.665 -12.794 18.804 1.00 96.81 374 GLU A N 1
ATOM 2876 C CA . GLU A 1 374 ? -5.116 -12.984 18.820 1.00 96.81 374 GLU A CA 1
ATOM 2877 C C . GLU A 1 374 ? -5.785 -11.881 19.657 1.00 96.81 374 GLU A C 1
ATOM 2879 O O . GLU A 1 374 ? -5.161 -11.401 20.610 1.00 96.81 374 GLU A O 1
ATOM 2884 N N . PRO A 1 375 ? -7.046 -11.500 19.376 1.00 95.44 375 PRO A N 1
ATOM 2885 C CA . PRO A 1 375 ? -7.710 -10.423 20.113 1.00 95.44 375 PRO A CA 1
ATOM 2886 C C . PRO A 1 375 ? -7.741 -10.629 21.639 1.00 95.44 375 PRO A C 1
ATOM 2888 O O . PRO A 1 375 ? -7.520 -9.677 22.383 1.00 95.44 375 PRO A O 1
ATOM 2891 N N . ALA A 1 376 ? -7.881 -11.875 22.106 1.00 95.56 376 ALA A N 1
ATOM 2892 C CA . ALA A 1 376 ? -7.819 -12.245 23.525 1.00 95.56 376 ALA A CA 1
ATOM 2893 C C . ALA A 1 376 ? -6.503 -11.838 24.223 1.00 95.56 376 ALA A C 1
ATOM 2895 O O . ALA A 1 376 ? -6.445 -11.650 25.437 1.00 95.56 376 ALA A O 1
ATOM 2896 N N . ASN A 1 377 ? -5.419 -11.684 23.459 1.00 97.44 377 ASN A N 1
ATOM 2897 C CA . ASN A 1 377 ? -4.086 -11.377 23.970 1.00 97.44 377 ASN A CA 1
ATOM 2898 C C . ASN A 1 377 ? -3.736 -9.880 23.919 1.00 97.44 377 ASN A C 1
ATOM 2900 O O . ASN A 1 377 ? -2.616 -9.506 24.287 1.00 97.44 377 ASN A O 1
ATOM 2904 N N . VAL A 1 378 ? -4.672 -9.015 23.506 1.00 97.62 378 VAL A N 1
ATOM 2905 C CA . VAL A 1 378 ? -4.446 -7.566 23.392 1.00 97.62 378 VAL A CA 1
ATOM 2906 C C . VAL A 1 378 ? -4.169 -6.930 24.757 1.00 97.62 378 VAL A C 1
ATOM 2908 O O . VAL A 1 378 ? -3.142 -6.266 24.914 1.00 97.62 378 VAL A O 1
ATOM 2911 N N . GLN A 1 379 ? -5.013 -7.177 25.768 1.00 96.69 379 GLN A N 1
ATOM 2912 C CA . GLN A 1 379 ? -4.800 -6.643 27.120 1.00 96.69 379 GLN A CA 1
ATOM 2913 C C . GLN A 1 379 ? -3.452 -7.093 27.711 1.00 96.69 379 GLN A C 1
ATOM 2915 O O . GLN A 1 379 ? -2.664 -6.220 28.080 1.00 96.69 379 GLN A O 1
ATOM 2920 N N . PRO A 1 380 ? -3.112 -8.400 27.768 1.00 97.12 380 PRO A N 1
ATOM 2921 C CA . PRO A 1 380 ? -1.808 -8.831 28.268 1.00 97.12 380 PRO A CA 1
ATOM 2922 C C . PRO A 1 380 ? -0.622 -8.187 27.538 1.00 97.12 380 PRO A C 1
ATOM 2924 O O . PRO A 1 380 ? 0.389 -7.866 28.166 1.00 97.12 380 PRO A O 1
ATOM 2927 N N . ALA A 1 381 ? -0.715 -7.996 26.218 1.00 98.00 381 ALA A N 1
ATOM 2928 C CA . ALA A 1 381 ? 0.337 -7.340 25.446 1.00 98.00 381 ALA A CA 1
ATOM 2929 C C . ALA A 1 381 ? 0.475 -5.854 25.805 1.00 98.00 381 ALA A C 1
ATOM 2931 O O . ALA A 1 381 ? 1.598 -5.373 25.983 1.00 98.00 381 ALA A O 1
ATOM 2932 N N . LEU A 1 382 ? -0.648 -5.150 25.969 1.00 98.25 382 LEU A N 1
ATOM 2933 C CA . LEU A 1 382 ? -0.659 -3.748 26.370 1.00 98.25 382 LEU A CA 1
ATOM 2934 C C . LEU A 1 382 ? -0.133 -3.558 27.799 1.00 98.25 382 LEU A C 1
ATOM 2936 O O . LEU A 1 382 ? 0.703 -2.690 28.018 1.00 98.25 382 LEU A O 1
ATOM 2940 N N . GLU A 1 383 ? -0.536 -4.401 28.752 1.00 97.75 383 GLU A N 1
ATOM 2941 C CA . GLU A 1 383 ? -0.029 -4.363 30.133 1.00 97.75 383 GLU A CA 1
ATOM 2942 C C . GLU A 1 383 ? 1.493 -4.545 30.192 1.00 97.75 383 GLU A C 1
ATOM 2944 O O . GLU A 1 383 ? 2.186 -3.815 30.906 1.00 97.75 383 GLU A O 1
ATOM 2949 N N . ARG A 1 384 ? 2.039 -5.484 29.402 1.00 97.75 384 ARG A N 1
ATOM 2950 C CA . ARG A 1 384 ? 3.494 -5.677 29.284 1.00 97.75 384 ARG A CA 1
ATOM 2951 C C . ARG A 1 384 ? 4.188 -4.441 28.718 1.00 97.75 384 ARG A C 1
ATOM 2953 O O . ARG A 1 384 ? 5.240 -4.059 29.221 1.00 97.75 384 ARG A O 1
ATOM 2960 N N . ALA A 1 385 ? 3.618 -3.820 27.688 1.00 97.06 385 ALA A N 1
ATOM 2961 C CA . ALA A 1 385 ? 4.185 -2.624 27.071 1.00 97.06 385 ALA A CA 1
ATOM 2962 C C . ALA A 1 385 ? 4.108 -1.393 27.992 1.00 97.06 385 ALA A C 1
ATOM 2964 O O . ALA A 1 385 ? 5.048 -0.592 28.029 1.00 97.06 385 ALA A O 1
ATOM 2965 N N . ALA A 1 386 ? 3.014 -1.256 28.743 1.00 95.38 386 ALA A N 1
ATOM 2966 C CA . ALA A 1 386 ? 2.784 -0.177 29.699 1.00 95.38 386 ALA A CA 1
ATOM 2967 C C . ALA A 1 386 ? 3.554 -0.366 31.019 1.00 95.38 386 ALA A C 1
ATOM 2969 O O . ALA A 1 386 ? 3.767 0.600 31.746 1.00 95.38 386 ALA A O 1
ATOM 2970 N N . GLY A 1 387 ? 3.968 -1.596 31.343 1.00 96.56 387 GLY A N 1
ATOM 2971 C CA . GLY A 1 387 ? 4.642 -1.920 32.603 1.00 96.56 387 GLY A CA 1
ATOM 2972 C C . GLY A 1 387 ? 3.721 -1.859 33.827 1.00 96.56 387 GLY A C 1
ATOM 2973 O O . GLY A 1 387 ? 4.208 -1.770 34.952 1.00 96.56 387 GLY A O 1
ATOM 2974 N N . LYS A 1 388 ? 2.398 -1.895 33.625 1.00 95.50 388 LYS A N 1
ATOM 2975 C CA . LYS A 1 388 ? 1.384 -1.862 34.688 1.00 95.50 388 LYS A CA 1
ATOM 2976 C C . LYS A 1 388 ? 0.189 -2.743 34.332 1.00 95.50 388 LYS A C 1
ATOM 2978 O O . LYS A 1 388 ? -0.118 -2.938 33.158 1.00 95.50 388 LYS A O 1
ATOM 2983 N N . LYS A 1 389 ? -0.494 -3.262 35.355 1.00 95.44 389 LYS A N 1
ATOM 2984 C CA . LYS A 1 389 ? -1.808 -3.890 35.185 1.00 95.44 389 LYS A CA 1
ATOM 2985 C C . LYS A 1 389 ? -2.839 -2.828 34.834 1.00 95.44 389 LYS A C 1
ATOM 2987 O O . LYS A 1 389 ? -2.819 -1.741 35.408 1.00 95.44 389 LYS A O 1
ATOM 2992 N N . LEU A 1 390 ? -3.719 -3.154 33.896 1.00 94.25 390 LEU A N 1
ATOM 2993 C CA . LEU A 1 390 ? -4.761 -2.256 33.422 1.00 94.25 390 LEU A CA 1
ATOM 2994 C C . LEU A 1 390 ? -6.107 -2.854 33.799 1.00 94.25 390 LEU A C 1
ATOM 2996 O O . LEU A 1 390 ? -6.378 -4.024 33.540 1.00 94.25 390 LEU A O 1
ATOM 3000 N N . SER A 1 391 ? -6.955 -2.045 34.418 1.00 88.31 391 SER A N 1
ATOM 3001 C CA . SER A 1 391 ? -8.306 -2.449 34.781 1.00 88.31 391 SER A CA 1
ATOM 3002 C C . SER A 1 391 ? -9.293 -1.486 34.161 1.00 88.31 391 SER A C 1
ATOM 3004 O O . SER A 1 391 ? -9.166 -0.270 34.320 1.00 88.31 391 SER A O 1
ATOM 3006 N N . ARG A 1 392 ? -10.300 -2.035 33.492 1.00 80.69 392 ARG A N 1
ATOM 3007 C CA . ARG A 1 392 ? -11.353 -1.249 32.871 1.00 80.69 392 ARG A CA 1
ATOM 3008 C C . ARG A 1 392 ? -12.277 -0.686 33.954 1.00 80.69 392 ARG A C 1
ATOM 3010 O O . ARG A 1 392 ? -13.139 -1.390 34.469 1.00 80.69 392 ARG A O 1
ATOM 3017 N N . GLN A 1 393 ? -12.096 0.586 34.295 1.00 74.00 393 GLN A N 1
ATOM 3018 C CA . GLN A 1 393 ? -13.044 1.351 35.103 1.00 74.00 393 GLN A CA 1
ATOM 3019 C C . GLN A 1 393 ? -13.819 2.277 34.170 1.00 74.00 393 GLN A C 1
ATOM 3021 O O . GLN A 1 393 ? -13.264 3.236 33.642 1.00 74.00 393 GLN A O 1
ATOM 3026 N N . VAL A 1 394 ? -15.090 1.957 33.919 1.00 61.75 394 VAL A N 1
ATOM 3027 C CA . VAL A 1 394 ? -15.971 2.805 33.110 1.00 61.75 394 VAL A CA 1
ATOM 3028 C C . VAL A 1 394 ? -16.921 3.524 34.049 1.00 61.75 394 VAL A C 1
ATOM 3030 O O . VAL A 1 394 ? -17.820 2.907 34.618 1.00 61.75 394 VAL A O 1
ATOM 3033 N N . THR A 1 395 ? -16.734 4.830 34.194 1.00 61.78 395 THR A N 1
ATOM 3034 C CA . THR A 1 395 ? -17.804 5.723 34.645 1.00 61.78 395 THR A CA 1
ATOM 3035 C C . THR A 1 395 ? -18.356 6.459 33.426 1.00 61.78 395 THR A C 1
ATOM 3037 O O . THR A 1 395 ? -17.678 6.548 32.404 1.00 61.78 395 THR A O 1
ATOM 3040 N N . PHE A 1 396 ? -19.585 6.976 33.504 1.00 56.59 396 PHE A N 1
ATOM 3041 C CA . PHE A 1 396 ? -20.191 7.737 32.399 1.00 56.59 396 PHE A CA 1
ATOM 3042 C C . PHE A 1 396 ? -19.362 8.971 31.981 1.00 56.59 396 PHE A C 1
ATOM 3044 O O . PHE A 1 396 ? -19.552 9.473 30.877 1.00 56.59 396 PHE A O 1
ATOM 3051 N N . GLU A 1 397 ? -18.444 9.434 32.837 1.00 59.94 397 GLU A N 1
ATOM 3052 C CA . GLU A 1 397 ? -17.702 10.690 32.686 1.00 59.94 397 GLU A CA 1
ATOM 3053 C C . GLU A 1 397 ? -16.199 10.502 32.404 1.00 59.94 397 GLU A C 1
ATOM 3055 O O . GLU A 1 397 ? -15.528 11.470 32.056 1.00 59.94 397 GLU A O 1
ATOM 3060 N N . SER A 1 398 ? -15.644 9.287 32.528 1.00 81.94 398 SER A N 1
ATOM 3061 C CA . SER A 1 398 ? -14.190 9.064 32.461 1.00 81.94 398 SER A CA 1
ATOM 3062 C C . SER A 1 398 ? -13.762 8.140 31.320 1.00 81.94 398 SER A C 1
ATOM 3064 O O . SER A 1 398 ? -14.259 7.019 31.194 1.00 81.94 398 SER A O 1
ATOM 3066 N N . ILE A 1 399 ? -12.752 8.566 30.561 1.00 93.06 399 ILE A N 1
ATOM 3067 C CA . ILE A 1 399 ? -12.061 7.737 29.564 1.00 93.06 399 ILE A CA 1
ATOM 3068 C C . ILE A 1 399 ? -11.320 6.591 30.286 1.00 93.06 399 ILE A C 1
ATOM 3070 O O . ILE A 1 399 ? -10.541 6.868 31.201 1.00 93.06 399 ILE A O 1
ATOM 3074 N N . PRO A 1 400 ? -11.553 5.315 29.918 1.00 94.19 400 PRO A N 1
ATOM 3075 C CA . PRO A 1 400 ? -10.968 4.175 30.622 1.00 94.19 400 PRO A CA 1
ATOM 3076 C C . PRO A 1 400 ? -9.496 3.934 30.249 1.00 94.19 400 PRO A C 1
ATOM 3078 O O . PRO A 1 400 ? -9.013 4.371 29.206 1.00 94.19 400 PRO A O 1
ATOM 3081 N N . GLU A 1 401 ? -8.791 3.145 31.065 1.00 95.75 401 GLU A N 1
ATOM 3082 C CA . GLU A 1 401 ? -7.522 2.531 30.650 1.00 95.75 401 GLU A CA 1
ATOM 3083 C C . GLU A 1 401 ? -7.729 1.656 29.403 1.00 95.75 401 GLU A C 1
ATOM 3085 O O . GLU A 1 401 ? -8.758 0.996 29.247 1.00 95.75 401 GLU A O 1
ATOM 3090 N N . GLY A 1 402 ? -6.740 1.651 28.510 1.00 96.81 402 GLY A N 1
ATOM 3091 C CA . GLY A 1 402 ? -6.809 0.970 27.219 1.00 96.81 402 GLY A CA 1
ATOM 3092 C C . GLY A 1 402 ? -7.809 1.588 26.240 1.00 96.81 402 GLY A C 1
ATOM 3093 O O . GLY A 1 402 ? -8.210 0.908 25.296 1.00 96.81 402 GLY A O 1
ATOM 3094 N N . ALA A 1 403 ? -8.233 2.840 26.442 1.00 97.31 403 ALA A N 1
ATOM 3095 C CA . ALA A 1 403 ? -9.149 3.514 25.530 1.00 97.31 403 ALA A CA 1
ATOM 3096 C C . ALA A 1 403 ? -8.599 3.568 24.097 1.00 97.31 403 ALA A C 1
ATOM 3098 O O . ALA A 1 403 ? -7.423 3.862 23.864 1.00 97.31 403 ALA A O 1
ATOM 3099 N N . VAL A 1 404 ? -9.479 3.339 23.124 1.00 98.44 404 VAL A N 1
ATOM 3100 C CA . VAL A 1 404 ? -9.177 3.575 21.711 1.00 98.44 404 VAL A CA 1
ATOM 3101 C C . VAL A 1 404 ? -9.282 5.078 21.459 1.00 98.44 404 VAL A C 1
ATOM 3103 O O . VAL A 1 404 ? -10.375 5.619 21.323 1.00 98.44 404 VAL A O 1
ATOM 3106 N N . ALA A 1 405 ? -8.143 5.765 21.409 1.00 98.62 405 ALA A N 1
ATOM 3107 C CA . ALA A 1 405 ? -8.089 7.194 21.104 1.00 98.62 405 ALA A CA 1
ATOM 3108 C C . ALA A 1 405 ? -8.338 7.468 19.619 1.00 98.62 405 ALA A C 1
ATOM 3110 O O . ALA A 1 405 ? -9.005 8.436 19.268 1.00 98.62 405 ALA A O 1
ATOM 3111 N N . ILE A 1 406 ? -7.799 6.612 18.746 1.00 98.88 406 ILE A N 1
ATOM 3112 C CA . ILE A 1 406 ? -7.928 6.720 17.290 1.00 98.88 406 ILE A CA 1
ATOM 3113 C C . ILE A 1 406 ? -8.369 5.372 16.734 1.00 98.88 406 ILE A C 1
ATOM 3115 O O . ILE A 1 406 ? -7.728 4.360 17.008 1.00 98.88 406 ILE A O 1
ATOM 3119 N N . ALA A 1 407 ? -9.406 5.379 15.900 1.00 98.81 407 ALA A N 1
ATOM 3120 C CA . ALA A 1 407 ? -9.805 4.248 15.072 1.00 98.81 407 ALA A CA 1
ATOM 3121 C C . ALA A 1 407 ? -9.843 4.676 13.598 1.00 98.81 407 ALA A C 1
ATOM 3123 O O . ALA A 1 407 ? -10.744 5.402 13.179 1.00 98.81 407 ALA A O 1
ATOM 3124 N N . ALA A 1 408 ? -8.855 4.253 12.809 1.00 98.88 408 ALA A N 1
ATOM 3125 C CA . ALA A 1 408 ? -8.663 4.758 11.449 1.00 98.88 408 ALA A CA 1
ATOM 3126 C C . ALA A 1 408 ? -8.692 3.645 10.396 1.00 98.88 408 ALA A C 1
ATOM 3128 O O . ALA A 1 408 ? -7.784 2.813 10.334 1.00 98.88 408 ALA A O 1
ATOM 3129 N N . ILE A 1 409 ? -9.691 3.682 9.511 1.00 98.81 409 ILE A N 1
ATOM 3130 C CA . ILE A 1 409 ? -9.644 2.943 8.246 1.00 98.81 409 ILE A CA 1
ATOM 3131 C C . ILE A 1 409 ? -8.786 3.777 7.291 1.00 98.81 409 ILE A C 1
ATOM 3133 O O . ILE A 1 409 ? -9.231 4.789 6.758 1.00 98.81 409 ILE A O 1
ATOM 3137 N N . THR A 1 410 ? -7.527 3.394 7.133 1.00 98.25 410 THR A N 1
ATOM 3138 C CA . THR A 1 410 ? -6.484 4.149 6.423 1.00 98.25 410 THR A CA 1
ATOM 3139 C C . THR A 1 410 ? -5.518 3.192 5.716 1.00 98.25 410 THR A C 1
ATOM 3141 O O . THR A 1 410 ? -5.656 1.977 5.840 1.00 98.25 410 THR A O 1
ATOM 3144 N N . SER A 1 411 ? -4.506 3.746 5.043 1.00 96.69 411 SER A N 1
ATOM 3145 C CA . SER A 1 411 ? -3.447 3.051 4.300 1.00 96.69 411 SER A CA 1
ATOM 3146 C C . SER A 1 411 ? -3.877 2.360 3.013 1.00 96.69 411 SER A C 1
ATOM 3148 O O . SER A 1 411 ? -4.819 1.569 2.993 1.00 96.69 411 SER A O 1
ATOM 3150 N N . CYS A 1 412 ? -3.065 2.541 1.970 1.00 96.94 412 CYS A N 1
ATOM 3151 C CA . CYS A 1 412 ? -3.144 1.756 0.738 1.00 96.94 412 CYS A CA 1
ATOM 3152 C C . CYS A 1 412 ? -3.141 0.241 0.990 1.00 96.94 412 CYS A C 1
ATOM 3154 O O . CYS A 1 412 ? -3.794 -0.472 0.234 1.00 96.94 412 CYS A O 1
ATOM 3156 N N . THR A 1 413 ? -2.491 -0.239 2.063 1.00 96.50 413 THR A N 1
ATOM 3157 C CA . THR A 1 413 ? -2.414 -1.664 2.429 1.00 96.50 413 THR A CA 1
ATOM 3158 C C . THR A 1 413 ? -3.780 -2.335 2.406 1.00 96.50 413 THR A C 1
ATOM 3160 O O . THR A 1 413 ? -3.909 -3.414 1.849 1.00 96.50 413 THR A O 1
ATOM 3163 N N . ASN A 1 414 ? -4.796 -1.697 2.995 1.00 97.75 414 ASN A N 1
ATOM 3164 C CA . ASN A 1 414 ? -6.116 -2.302 3.173 1.00 97.75 414 ASN A CA 1
ATOM 3165 C C . ASN A 1 414 ? -7.229 -1.554 2.429 1.00 97.75 414 ASN A C 1
ATOM 3167 O O . ASN A 1 414 ? -8.263 -2.143 2.131 1.00 97.75 414 ASN A O 1
ATOM 3171 N N . THR A 1 415 ? -7.053 -0.265 2.120 1.00 97.88 415 THR A N 1
ATOM 3172 C CA . THR A 1 415 ? -8.117 0.548 1.503 1.00 97.88 415 THR A CA 1
ATOM 3173 C C . THR A 1 415 ? -8.099 0.547 -0.025 1.00 97.88 415 THR A C 1
ATOM 3175 O O . THR A 1 415 ? -8.939 1.206 -0.638 1.00 97.88 415 THR A O 1
ATOM 3178 N N . SER A 1 416 ? -7.181 -0.211 -0.632 1.00 94.81 416 SER A N 1
ATOM 3179 C CA . SER A 1 416 ? -7.159 -0.488 -2.078 1.00 94.81 416 SER A CA 1
ATOM 3180 C C . SER A 1 416 ? -7.955 -1.740 -2.457 1.00 94.81 416 SER A C 1
ATOM 3182 O O . SER A 1 416 ? -8.208 -1.971 -3.633 1.00 94.81 416 SER A O 1
ATOM 3184 N N . ASP A 1 417 ? -8.351 -2.567 -1.482 1.00 96.69 417 ASP A N 1
ATOM 3185 C CA . ASP A 1 417 ? -9.160 -3.764 -1.722 1.00 96.69 417 ASP A CA 1
ATOM 3186 C C . ASP A 1 417 ? -10.638 -3.480 -1.395 1.00 96.69 417 ASP A C 1
ATOM 3188 O O . ASP A 1 417 ? -10.992 -3.298 -0.220 1.00 96.69 417 ASP A O 1
ATOM 3192 N N . PRO A 1 418 ? -11.536 -3.475 -2.402 1.00 97.38 418 PRO A N 1
ATOM 3193 C CA . PRO A 1 418 ? -12.965 -3.291 -2.177 1.00 97.38 418 PRO A CA 1
ATOM 3194 C C . PRO A 1 418 ? -13.559 -4.287 -1.180 1.00 97.38 418 PRO A C 1
ATOM 3196 O O . PRO A 1 418 ? -14.483 -3.930 -0.453 1.00 97.38 418 PRO A O 1
ATOM 3199 N N . SER A 1 419 ? -13.040 -5.517 -1.111 1.00 97.19 419 SER A N 1
ATOM 3200 C CA . SER A 1 419 ? -13.550 -6.564 -0.220 1.00 97.19 419 SER A CA 1
ATOM 3201 C C . SER A 1 419 ? -13.407 -6.166 1.249 1.00 97.19 419 SER A C 1
ATOM 3203 O O . SER A 1 419 ? -14.336 -6.361 2.033 1.00 97.19 419 SER A O 1
ATOM 3205 N N . LEU A 1 420 ? -12.284 -5.540 1.615 1.00 98.38 420 LEU A N 1
ATOM 3206 C CA . LEU A 1 420 ? -12.022 -5.086 2.981 1.00 98.38 420 LEU A CA 1
ATOM 3207 C C . LEU A 1 420 ? -12.881 -3.872 3.359 1.00 98.38 420 LEU A C 1
ATOM 3209 O O . LEU A 1 420 ? -13.424 -3.823 4.466 1.00 98.38 420 LEU A O 1
ATOM 3213 N N . LEU A 1 421 ? -13.062 -2.916 2.439 1.00 98.62 421 LEU A N 1
ATOM 3214 C CA . LEU A 1 421 ? -13.930 -1.756 2.679 1.00 98.62 421 LEU A CA 1
ATOM 3215 C C . LEU A 1 421 ? -15.409 -2.147 2.750 1.00 98.62 421 LEU A C 1
ATOM 3217 O O . LEU A 1 421 ? -16.146 -1.638 3.594 1.00 98.62 421 LEU A O 1
ATOM 3221 N N . ILE A 1 422 ? -15.843 -3.086 1.909 1.00 98.56 422 ILE A N 1
ATOM 3222 C CA . ILE A 1 422 ? -17.200 -3.639 1.947 1.00 98.56 422 ILE A CA 1
ATOM 3223 C C . ILE A 1 422 ? -17.422 -4.419 3.244 1.00 98.56 422 ILE A C 1
ATOM 3225 O O . ILE A 1 422 ? -18.471 -4.254 3.861 1.00 98.56 422 ILE A O 1
ATOM 3229 N N . ALA A 1 423 ? -16.448 -5.208 3.707 1.00 98.44 423 ALA A N 1
ATOM 3230 C CA . ALA A 1 423 ? -16.534 -5.889 4.998 1.00 98.44 423 ALA A CA 1
ATOM 3231 C C . ALA A 1 423 ? -16.698 -4.893 6.162 1.00 98.44 423 ALA A C 1
ATOM 3233 O O . ALA A 1 423 ? -17.588 -5.065 6.997 1.00 98.44 423 ALA A O 1
ATOM 3234 N N . ALA A 1 424 ? -15.911 -3.810 6.184 1.00 98.75 424 ALA A N 1
ATOM 3235 C CA . ALA A 1 424 ? -16.069 -2.740 7.171 1.00 98.75 424 ALA A CA 1
ATOM 3236 C C . ALA A 1 424 ? -17.446 -2.066 7.085 1.00 98.75 424 ALA A C 1
ATOM 3238 O O . ALA A 1 424 ? -18.095 -1.845 8.108 1.00 98.75 424 ALA A O 1
ATOM 3239 N N . GLY A 1 425 ? -17.926 -1.792 5.870 1.00 98.69 425 GLY A N 1
ATOM 3240 C CA . GLY A 1 425 ? -19.249 -1.220 5.645 1.00 98.69 425 GLY A CA 1
ATOM 3241 C C . GLY A 1 425 ? -20.387 -2.126 6.115 1.00 98.69 425 GLY A C 1
ATOM 3242 O O . GLY A 1 425 ? -21.357 -1.645 6.696 1.00 98.69 425 GLY A O 1
ATOM 3243 N N . LEU A 1 426 ? -20.288 -3.439 5.893 1.00 98.69 426 LEU A N 1
ATOM 3244 C CA . LEU A 1 426 ? -21.298 -4.406 6.334 1.00 98.69 426 LEU A CA 1
ATOM 3245 C C . LEU A 1 426 ? -21.348 -4.516 7.856 1.00 98.69 426 LEU A C 1
ATOM 3247 O O . LEU A 1 426 ? -22.435 -4.551 8.435 1.00 98.69 426 LEU A O 1
ATOM 3251 N N . LEU A 1 427 ? -20.184 -4.498 8.505 1.00 98.69 427 LEU A N 1
ATOM 3252 C CA . LEU A 1 427 ? -20.100 -4.427 9.958 1.00 98.69 427 LEU A CA 1
ATOM 3253 C C . LEU A 1 427 ? -20.741 -3.127 10.470 1.00 98.69 427 LEU A C 1
ATOM 3255 O O . LEU A 1 427 ? -21.583 -3.165 11.368 1.00 98.69 427 LEU A O 1
ATOM 3259 N N . ALA A 1 428 ? -20.433 -1.988 9.842 1.00 98.75 428 ALA A N 1
ATOM 3260 C CA . ALA A 1 428 ? -21.038 -0.697 10.169 1.00 98.75 428 ALA A CA 1
ATOM 3261 C C . ALA A 1 428 ? -22.565 -0.691 9.991 1.00 98.75 428 ALA A C 1
ATOM 3263 O O . ALA A 1 428 ? -23.287 -0.150 10.831 1.00 98.75 428 ALA A O 1
ATOM 3264 N N . ARG A 1 429 ? -23.079 -1.346 8.943 1.00 98.69 429 ARG A N 1
ATOM 3265 C CA . ARG A 1 429 ? -24.518 -1.523 8.710 1.00 98.69 429 ARG A CA 1
ATOM 3266 C C . ARG A 1 429 ? -25.180 -2.287 9.850 1.00 98.69 429 ARG A C 1
ATOM 3268 O O . ARG A 1 429 ? -26.178 -1.809 10.388 1.00 98.69 429 ARG A O 1
ATOM 3275 N N . LYS A 1 430 ? -24.632 -3.446 10.228 1.00 98.56 430 LYS A N 1
ATOM 3276 C CA . LYS A 1 430 ? -25.156 -4.267 11.333 1.00 98.56 430 LYS A CA 1
ATOM 3277 C C . LYS A 1 430 ? -25.120 -3.486 12.650 1.00 98.56 430 LYS A C 1
ATOM 3279 O O . LYS A 1 430 ? -26.126 -3.406 13.349 1.00 98.56 430 LYS A O 1
ATOM 3284 N N . ALA A 1 431 ? -24.015 -2.791 12.920 1.00 98.50 431 ALA A N 1
ATOM 3285 C CA . ALA A 1 431 ? -23.877 -1.922 14.087 1.00 98.50 431 ALA A CA 1
ATOM 3286 C C . ALA A 1 431 ? -24.939 -0.810 14.109 1.00 98.50 431 ALA A C 1
ATOM 3288 O O . ALA A 1 431 ? -25.603 -0.597 15.122 1.00 98.50 431 ALA A O 1
ATOM 3289 N N . ARG A 1 432 ? -25.163 -0.133 12.976 1.00 97.75 432 ARG A N 1
ATOM 3290 C CA . ARG A 1 432 ? -26.187 0.910 12.841 1.00 97.75 432 ARG A CA 1
ATOM 3291 C C . ARG A 1 432 ? -27.600 0.369 13.052 1.00 97.75 432 ARG A C 1
ATOM 3293 O O . ARG A 1 432 ? -28.389 1.035 13.714 1.00 97.75 432 ARG A O 1
ATOM 3300 N N . GLN A 1 433 ? -27.924 -0.799 12.498 1.00 97.75 433 GLN A N 1
ATOM 3301 C CA . GLN A 1 433 ? -29.234 -1.444 12.667 1.00 97.75 433 GLN A CA 1
ATOM 3302 C C . GLN A 1 433 ? -29.519 -1.797 14.132 1.00 97.75 433 GLN A C 1
ATOM 3304 O O . GLN A 1 433 ? -30.663 -1.711 14.567 1.00 97.75 433 GLN A O 1
ATOM 3309 N N . LEU A 1 434 ? -28.474 -2.118 14.899 1.00 97.81 434 LEU A N 1
ATOM 3310 C CA . LEU A 1 434 ? -28.544 -2.378 16.339 1.00 97.81 434 LEU A CA 1
ATOM 3311 C C . LEU A 1 434 ? -28.433 -1.102 17.199 1.00 97.81 434 LEU A C 1
ATOM 3313 O O . LEU A 1 434 ? -28.456 -1.181 18.426 1.00 97.81 434 LEU A O 1
ATOM 3317 N N . GLY A 1 435 ? -28.331 0.079 16.579 1.00 97.00 435 GLY A N 1
ATOM 3318 C CA . GLY A 1 435 ? -28.255 1.369 17.269 1.00 97.00 435 GLY A CA 1
ATOM 3319 C C . GLY A 1 435 ? -26.900 1.677 17.912 1.00 97.00 435 GLY A C 1
ATOM 3320 O O . GLY A 1 435 ? -26.825 2.546 18.777 1.00 97.00 435 GLY A O 1
ATOM 3321 N N . LEU A 1 436 ? -25.830 0.992 17.504 1.00 97.62 436 LEU A N 1
ATOM 3322 C CA . LEU A 1 436 ? -24.498 1.179 18.074 1.00 97.62 436 LEU A CA 1
ATOM 3323 C C . LEU A 1 436 ? -23.793 2.424 17.521 1.00 97.62 436 LEU A C 1
ATOM 3325 O O . LEU A 1 436 ? -23.943 2.799 16.348 1.00 97.62 436 LEU A O 1
ATOM 3329 N N . ARG A 1 437 ? -22.970 3.041 18.373 1.00 95.81 437 ARG A N 1
ATOM 3330 C CA . ARG A 1 437 ? -22.061 4.145 18.045 1.00 95.81 437 ARG A CA 1
ATOM 3331 C C . ARG A 1 437 ? -20.760 4.003 18.836 1.00 95.81 437 ARG A C 1
ATOM 3333 O O . ARG A 1 437 ? -20.826 3.570 19.986 1.00 95.81 437 ARG A O 1
ATOM 3340 N N . PRO A 1 438 ? -19.607 4.388 18.259 1.00 96.12 438 PRO A N 1
ATOM 3341 C CA . PRO A 1 438 ? -18.386 4.560 19.033 1.00 96.12 438 PRO A CA 1
ATOM 3342 C C . PRO A 1 438 ? -18.605 5.549 20.187 1.00 96.12 438 PRO A C 1
ATOM 3344 O O . PRO A 1 438 ? -19.353 6.519 20.016 1.00 96.12 438 PRO A O 1
ATOM 3347 N N . PRO A 1 439 ? -17.962 5.345 21.346 1.00 94.31 439 PRO A N 1
ATOM 3348 C CA . PRO A 1 439 ? -17.949 6.345 22.406 1.00 94.31 439 PRO A CA 1
ATOM 3349 C C . PRO A 1 439 ? -17.366 7.686 21.942 1.00 94.31 439 PRO A C 1
ATOM 3351 O O . PRO A 1 439 ? -16.536 7.735 21.035 1.00 94.31 439 PRO A O 1
ATOM 3354 N N . HIS A 1 440 ? -17.769 8.778 22.599 1.00 92.81 440 HIS A N 1
ATOM 3355 C CA . HIS A 1 440 ? -17.438 10.148 22.179 1.00 92.81 440 HIS A CA 1
ATOM 3356 C C . HIS A 1 440 ? -15.929 10.440 22.108 1.00 92.81 440 HIS A C 1
ATOM 3358 O O . HIS A 1 440 ? -15.511 11.277 21.316 1.00 92.81 440 HIS A O 1
ATOM 3364 N N . TRP A 1 441 ? -15.114 9.731 22.893 1.00 94.50 441 TRP A N 1
ATOM 3365 C CA . TRP A 1 441 ? -13.663 9.913 22.932 1.00 94.50 441 TRP A CA 1
ATOM 3366 C C . TRP A 1 441 ? -12.911 9.262 21.762 1.00 94.50 441 TRP A C 1
ATOM 3368 O O . TRP A 1 441 ? -11.712 9.495 21.603 1.00 94.50 441 TRP A O 1
ATOM 3378 N N . VAL A 1 442 ? -13.575 8.423 20.959 1.00 97.50 442 VAL A N 1
ATOM 3379 C CA . VAL A 1 442 ? -12.934 7.706 19.853 1.00 97.50 442 VAL A CA 1
ATOM 3380 C C . VAL A 1 442 ? -12.877 8.601 18.616 1.00 97.50 442 VAL A C 1
ATOM 3382 O O . VAL A 1 442 ? -13.892 8.860 17.964 1.00 97.50 442 VAL A O 1
ATOM 3385 N N . LYS A 1 443 ? -11.671 9.013 18.217 1.00 98.38 443 LYS A N 1
ATOM 3386 C CA . LYS A 1 443 ? -11.447 9.701 16.941 1.00 98.38 443 LYS A CA 1
ATOM 3387 C C . LYS A 1 443 ? -11.530 8.707 15.781 1.00 98.38 443 LYS A C 1
ATOM 3389 O O . LYS A 1 443 ? -10.570 7.989 15.500 1.00 98.38 443 LYS A O 1
ATOM 3394 N N . THR A 1 444 ? -12.671 8.675 15.099 1.00 98.62 444 THR A N 1
ATOM 3395 C CA . THR A 1 444 ? -12.908 7.820 13.925 1.00 98.62 444 THR A CA 1
ATOM 3396 C C . THR A 1 444 ? -12.560 8.528 12.619 1.00 98.62 444 THR A C 1
ATOM 3398 O O . THR A 1 444 ? -12.872 9.705 12.435 1.00 98.62 444 THR A O 1
ATOM 3401 N N . SER A 1 445 ? -11.915 7.825 11.688 1.00 98.62 445 SER A N 1
ATOM 3402 C CA . SER A 1 445 ? -11.621 8.361 10.354 1.00 98.62 445 SER A CA 1
ATOM 3403 C C . SER A 1 445 ? -11.620 7.286 9.272 1.00 98.62 445 SER A C 1
ATOM 3405 O O . SER A 1 445 ? -11.230 6.140 9.505 1.00 98.62 445 SER A O 1
ATOM 3407 N N . PHE A 1 446 ? -12.043 7.673 8.067 1.00 98.69 446 PHE A N 1
ATOM 3408 C CA . PHE A 1 446 ? -11.971 6.837 6.874 1.00 98.69 446 PHE A CA 1
ATOM 3409 C C . PHE A 1 446 ? -11.236 7.574 5.748 1.00 98.69 446 PHE A C 1
ATOM 3411 O O . PHE A 1 446 ? -11.674 8.620 5.277 1.00 98.69 446 PHE A O 1
ATOM 3418 N N . ALA A 1 447 ? -10.096 7.035 5.332 1.00 98.19 447 ALA A N 1
ATOM 3419 C CA . ALA A 1 447 ? -9.268 7.545 4.248 1.00 98.19 447 ALA A CA 1
ATOM 3420 C C . ALA A 1 447 ? -9.112 6.457 3.171 1.00 98.19 447 ALA A C 1
ATOM 3422 O O . ALA A 1 447 ? -8.184 5.641 3.245 1.00 98.19 447 ALA A O 1
ATOM 3423 N N . PRO A 1 448 ? -10.043 6.376 2.203 1.00 97.19 448 PRO A N 1
ATOM 3424 C CA . PRO A 1 448 ? -9.920 5.439 1.096 1.00 97.19 448 PRO A CA 1
ATOM 3425 C C . PRO A 1 448 ? -8.680 5.745 0.248 1.00 97.19 448 PRO A C 1
ATOM 3427 O O . PRO A 1 448 ? -8.388 6.900 -0.059 1.00 97.19 448 PRO A O 1
ATOM 3430 N N . GLY A 1 449 ? -7.963 4.697 -0.159 1.00 95.19 449 GLY A N 1
ATOM 3431 C CA . GLY A 1 449 ? -6.792 4.819 -1.027 1.00 95.19 449 GLY A CA 1
ATOM 3432 C C . GLY A 1 449 ? -7.160 5.140 -2.472 1.00 95.19 449 GLY A C 1
ATOM 3433 O O . GLY A 1 449 ? -6.345 5.719 -3.190 1.00 95.19 449 GLY A O 1
ATOM 3434 N N . SER A 1 450 ? -8.391 4.795 -2.866 1.00 96.69 450 SER A N 1
ATOM 3435 C CA . SER A 1 450 ? -8.944 4.978 -4.205 1.00 96.69 450 SER A CA 1
ATOM 3436 C C . SER A 1 450 ? -10.138 5.941 -4.196 1.00 96.69 450 SER A C 1
ATOM 3438 O O . SER A 1 450 ? -11.073 5.734 -3.412 1.00 96.69 450 SER A O 1
ATOM 3440 N N . PRO A 1 451 ? -10.201 6.933 -5.105 1.00 96.81 451 PRO A N 1
ATOM 3441 C CA . PRO A 1 451 ? -11.414 7.721 -5.319 1.00 96.81 451 PRO A CA 1
ATOM 3442 C C . PRO A 1 451 ? -12.589 6.867 -5.828 1.00 96.81 451 PRO A C 1
ATOM 3444 O O . PRO A 1 451 ? -13.749 7.205 -5.587 1.00 96.81 451 PRO A O 1
ATOM 3447 N N . ALA A 1 452 ? -12.328 5.715 -6.463 1.00 97.75 452 ALA A N 1
ATOM 3448 C CA . ALA A 1 452 ? -13.378 4.796 -6.906 1.00 97.75 452 ALA A CA 1
ATOM 3449 C C . ALA A 1 452 ? -14.145 4.160 -5.732 1.00 97.75 452 ALA A C 1
ATOM 3451 O O . ALA A 1 452 ? -15.290 3.734 -5.909 1.00 97.75 452 ALA A O 1
ATOM 3452 N N . ALA A 1 453 ? -13.561 4.159 -4.524 1.00 97.88 453 ALA A N 1
ATOM 3453 C CA . ALA A 1 453 ? -14.197 3.632 -3.320 1.00 97.88 453 ALA A CA 1
ATOM 3454 C C . ALA A 1 453 ? -15.530 4.295 -2.993 1.00 97.88 453 ALA A C 1
ATOM 3456 O O . ALA A 1 453 ? -16.483 3.614 -2.611 1.00 97.88 453 ALA A O 1
ATOM 3457 N N . VAL A 1 454 ? -15.626 5.605 -3.221 1.00 97.69 454 VAL A N 1
ATOM 3458 C CA . VAL A 1 454 ? -16.867 6.359 -3.016 1.00 97.69 454 VAL A CA 1
ATOM 3459 C C . VAL A 1 454 ? -18.001 5.736 -3.824 1.00 97.69 454 VAL A C 1
ATOM 3461 O O . VAL A 1 454 ? -19.053 5.424 -3.278 1.00 97.69 454 VAL A O 1
ATOM 3464 N N . ARG A 1 455 ? -17.759 5.451 -5.106 1.00 98.06 455 ARG A N 1
ATOM 3465 C CA . ARG A 1 455 ? -18.793 5.006 -6.047 1.00 98.06 455 ARG A CA 1
ATOM 3466 C C . ARG A 1 455 ? -19.392 3.659 -5.659 1.00 98.06 455 ARG A C 1
ATOM 3468 O O . ARG A 1 455 ? -20.615 3.514 -5.640 1.00 98.06 455 ARG A O 1
ATOM 3475 N N . TYR A 1 456 ? -18.564 2.665 -5.334 1.00 98.12 456 TYR A N 1
ATOM 3476 C CA . TYR A 1 456 ? -19.085 1.345 -4.968 1.00 98.12 456 TYR A CA 1
ATOM 3477 C C . TYR A 1 456 ? -19.656 1.307 -3.540 1.00 98.12 456 TYR A C 1
ATOM 3479 O O . TYR A 1 456 ? -20.597 0.547 -3.280 1.00 98.12 456 TYR A O 1
ATOM 3487 N N . LEU A 1 457 ? -19.159 2.140 -2.615 1.00 98.56 457 LEU A N 1
ATOM 3488 C CA . LEU A 1 457 ? -19.724 2.261 -1.264 1.00 98.56 457 LEU A CA 1
ATOM 3489 C C . LEU A 1 457 ? -21.061 3.015 -1.268 1.00 98.56 457 LEU A C 1
ATOM 3491 O O . LEU A 1 457 ? -21.983 2.621 -0.555 1.00 98.56 457 LEU A O 1
ATOM 3495 N N . GLU A 1 458 ? -21.218 4.042 -2.101 1.00 98.06 458 GLU A N 1
ATOM 3496 C CA . GLU A 1 458 ? -22.499 4.724 -2.313 1.00 98.06 458 GLU A CA 1
ATOM 3497 C C . GLU A 1 458 ? -23.519 3.795 -2.966 1.00 98.06 458 GLU A C 1
ATOM 3499 O O . GLU A 1 458 ? -24.632 3.640 -2.461 1.00 98.06 458 GLU A O 1
ATOM 3504 N N . ARG A 1 459 ? -23.127 3.119 -4.053 1.00 97.94 459 ARG A N 1
ATOM 3505 C CA . ARG A 1 459 ? -23.994 2.195 -4.797 1.00 97.94 459 ARG A CA 1
ATOM 3506 C C . ARG A 1 459 ? -24.481 1.026 -3.940 1.00 97.94 459 ARG A C 1
ATOM 3508 O O . ARG A 1 459 ? -25.616 0.589 -4.089 1.00 97.94 459 ARG A O 1
ATOM 3515 N N . SER A 1 460 ? -23.639 0.525 -3.037 1.00 97.94 460 SER A N 1
ATOM 3516 C CA . SER A 1 460 ? -24.013 -0.525 -2.076 1.00 97.94 460 SER A CA 1
ATOM 3517 C C . SER A 1 460 ? -24.795 -0.003 -0.864 1.00 97.94 460 SER A C 1
ATOM 3519 O O . SER A 1 460 ? -25.301 -0.807 -0.077 1.00 97.94 460 SER A O 1
ATOM 3521 N N . GLY A 1 461 ? -24.890 1.320 -0.689 1.00 98.25 461 GLY A N 1
ATOM 3522 C CA . GLY A 1 461 ? -25.473 1.982 0.480 1.00 98.25 461 GLY A CA 1
ATOM 3523 C C . GLY A 1 461 ? -24.590 1.958 1.733 1.00 98.25 461 GLY A C 1
ATOM 3524 O O . GLY A 1 461 ? -24.992 2.502 2.757 1.00 98.25 461 GLY A O 1
ATOM 3525 N N . LEU A 1 462 ? -23.401 1.352 1.664 1.00 98.62 462 LEU A N 1
ATOM 3526 C CA . LEU A 1 462 ? -22.504 1.150 2.803 1.00 98.62 462 LEU A CA 1
ATOM 3527 C C . LEU A 1 462 ? -21.767 2.424 3.228 1.00 98.62 462 LEU A C 1
ATOM 3529 O O . LEU A 1 462 ? -21.398 2.533 4.395 1.00 98.62 462 LEU A O 1
ATOM 3533 N N . LEU A 1 463 ? -21.592 3.409 2.335 1.00 98.31 463 LEU A N 1
ATOM 3534 C CA . LEU A 1 463 ? -20.966 4.684 2.713 1.00 98.31 463 LEU A CA 1
ATOM 3535 C C . LEU A 1 463 ? -21.764 5.383 3.820 1.00 98.31 463 LEU A C 1
ATOM 3537 O O . LEU A 1 463 ? -21.204 5.765 4.841 1.00 98.31 463 LEU A O 1
ATOM 3541 N N . LYS A 1 464 ? -23.093 5.449 3.669 1.00 98.00 464 LYS A N 1
ATOM 3542 C CA . LYS A 1 464 ? -23.985 6.033 4.682 1.00 98.00 464 LYS A CA 1
ATOM 3543 C C . LYS A 1 464 ? -23.952 5.263 5.999 1.00 98.00 464 LYS A C 1
ATOM 3545 O O . LYS A 1 464 ? -24.197 5.846 7.050 1.00 98.00 464 LYS A O 1
ATOM 3550 N N . ASP A 1 465 ? -23.718 3.954 5.946 1.00 98.44 465 ASP A N 1
ATOM 3551 C CA . ASP A 1 465 ? -23.613 3.117 7.139 1.00 98.44 465 ASP A CA 1
ATOM 3552 C C . ASP A 1 465 ? -22.300 3.387 7.892 1.00 98.44 465 ASP A C 1
ATOM 3554 O O . ASP A 1 465 ? -22.338 3.542 9.111 1.00 98.44 465 ASP A O 1
ATOM 3558 N N . LEU A 1 466 ? -21.179 3.544 7.176 1.00 98.62 466 LEU A N 1
ATOM 3559 C CA . LEU A 1 466 ? -19.886 3.969 7.733 1.00 98.62 466 LEU A CA 1
ATOM 3560 C C . LEU A 1 466 ? -19.958 5.378 8.335 1.00 98.62 466 LEU A C 1
ATOM 3562 O O . LEU A 1 466 ? -19.592 5.580 9.493 1.00 98.62 466 LEU A O 1
ATOM 3566 N N . GLU A 1 467 ? -20.484 6.347 7.586 1.00 97.94 467 GLU A N 1
ATOM 3567 C CA . GLU A 1 467 ? -20.642 7.732 8.045 1.00 97.94 467 GLU A CA 1
ATOM 3568 C C . GLU A 1 467 ? -21.510 7.819 9.299 1.00 97.94 467 GLU A C 1
ATOM 3570 O O . GLU A 1 467 ? -21.180 8.544 10.237 1.00 97.94 467 GLU A O 1
ATOM 3575 N N . ALA A 1 468 ? -22.593 7.037 9.351 1.00 97.38 468 ALA A N 1
ATOM 3576 C CA . ALA A 1 468 ? -23.507 7.030 10.482 1.00 97.38 468 ALA A CA 1
ATOM 3577 C C . ALA A 1 468 ? -22.805 6.677 11.800 1.00 97.38 468 ALA A C 1
ATOM 3579 O O . ALA A 1 468 ? -23.201 7.201 12.836 1.00 97.38 468 ALA A O 1
ATOM 3580 N N . ILE A 1 469 ? -21.776 5.825 11.774 1.00 97.25 469 ILE A N 1
ATOM 3581 C CA . ILE A 1 469 ? -20.987 5.447 12.956 1.00 97.25 469 ILE A CA 1
ATOM 3582 C C . ILE A 1 469 ? -19.664 6.230 13.081 1.00 97.25 469 ILE A C 1
ATOM 3584 O O . ILE A 1 469 ? -18.785 5.811 13.825 1.00 97.25 469 ILE A O 1
ATOM 3588 N N . GLY A 1 470 ? -19.510 7.357 12.379 1.00 96.75 470 GLY A N 1
ATOM 3589 C CA . GLY A 1 470 ? -18.361 8.264 12.512 1.00 96.75 470 GLY A CA 1
ATOM 3590 C C . GLY A 1 470 ? -17.232 8.052 11.497 1.00 96.75 470 GLY A C 1
ATOM 3591 O O . GLY A 1 470 ? -16.332 8.883 11.394 1.00 96.75 470 GLY A O 1
ATOM 3592 N N . PHE A 1 471 ? -17.290 7.019 10.656 1.00 98.50 471 PHE A N 1
ATOM 3593 C CA . PHE A 1 471 ? -16.295 6.779 9.604 1.00 98.50 471 PHE A CA 1
ATOM 3594 C C . PHE A 1 471 ? -16.605 7.593 8.338 1.00 98.50 471 PHE A C 1
ATOM 3596 O O . PHE A 1 471 ? -16.795 7.051 7.251 1.00 98.50 471 PHE A O 1
ATOM 3603 N N . SER A 1 472 ? -16.666 8.918 8.493 1.00 97.50 472 SER A N 1
ATOM 3604 C CA . SER A 1 472 ? -16.771 9.855 7.367 1.00 97.50 472 SER A CA 1
ATOM 3605 C C . SER A 1 472 ? -15.449 9.949 6.608 1.00 97.50 472 SER A C 1
ATOM 3607 O O . SER A 1 472 ? -14.375 9.826 7.207 1.00 97.50 472 SER A O 1
ATOM 3609 N N . ILE A 1 473 ? -15.522 10.191 5.296 1.00 98.25 473 ILE A N 1
ATOM 3610 C CA . ILE A 1 473 ? -14.321 10.362 4.473 1.00 98.25 473 ILE A CA 1
ATOM 3611 C C . ILE A 1 473 ? -13.571 11.618 4.926 1.00 98.25 473 ILE A C 1
ATOM 3613 O O . ILE A 1 473 ? -14.131 12.714 4.951 1.00 98.25 473 ILE A O 1
ATOM 3617 N N . VAL A 1 474 ? -12.293 11.456 5.272 1.00 98.12 474 VAL A N 1
ATOM 3618 C CA . VAL A 1 474 ? -11.432 12.556 5.740 1.00 98.12 474 VAL A CA 1
ATOM 3619 C C . VAL A 1 474 ? -10.434 13.033 4.687 1.00 98.12 474 VAL A C 1
ATOM 3621 O O . VAL A 1 474 ? -9.896 14.127 4.830 1.00 98.12 474 VAL A O 1
ATOM 3624 N N . GLY A 1 475 ? -10.185 12.237 3.645 1.00 96.81 475 GLY A N 1
ATOM 3625 C CA . GLY A 1 475 ? -9.186 12.513 2.613 1.00 96.81 475 GLY A CA 1
ATOM 3626 C C . GLY A 1 475 ? -8.877 11.291 1.745 1.00 96.81 475 GLY A C 1
ATOM 3627 O O . GLY A 1 475 ? -9.136 10.164 2.161 1.00 96.81 475 GLY A O 1
ATOM 3628 N N . PHE A 1 476 ? -8.283 11.521 0.572 1.00 96.44 476 PHE A N 1
ATOM 3629 C CA . PHE A 1 476 ? -7.727 10.479 -0.305 1.00 96.44 476 PHE A CA 1
ATOM 3630 C C . PHE A 1 476 ? -6.197 10.555 -0.266 1.00 96.44 476 PHE A C 1
ATOM 3632 O O . PHE A 1 476 ? -5.566 11.085 -1.177 1.00 96.44 476 PHE A O 1
ATOM 3639 N N . GLY A 1 477 ? -5.611 10.099 0.841 1.00 95.81 477 GLY A N 1
ATOM 3640 C CA . GLY A 1 477 ? -4.173 10.177 1.093 1.00 95.81 477 GLY A CA 1
ATOM 3641 C C . GLY A 1 477 ? -3.747 9.340 2.300 1.00 95.81 477 GLY A C 1
ATOM 3642 O O . GLY A 1 477 ? -4.578 8.740 2.989 1.00 95.81 477 GLY A O 1
ATOM 3643 N N . CYS A 1 478 ? -2.445 9.310 2.580 1.00 96.44 478 CYS A N 1
ATOM 3644 C CA . CYS A 1 478 ? -1.851 8.475 3.623 1.00 96.44 478 CYS A CA 1
ATOM 3645 C C . CYS A 1 478 ? -2.397 8.779 5.026 1.00 96.44 478 CYS A C 1
ATOM 3647 O O . CYS A 1 478 ? -2.546 7.854 5.822 1.00 96.44 478 CYS A O 1
ATOM 3649 N N . THR A 1 479 ? -2.736 10.042 5.321 1.00 97.69 479 THR A N 1
ATOM 3650 C CA . THR A 1 479 ? -3.419 10.472 6.560 1.00 97.69 479 THR A CA 1
ATOM 3651 C C . THR A 1 479 ? -2.824 9.829 7.831 1.00 97.69 479 THR A C 1
ATOM 3653 O O . THR A 1 479 ? -1.623 9.922 8.086 1.00 97.69 479 THR A O 1
ATOM 3656 N N . THR A 1 480 ? -3.635 9.133 8.632 1.00 98.38 480 THR A N 1
ATOM 3657 C CA . THR A 1 480 ? -3.224 8.477 9.878 1.00 98.38 480 THR A CA 1
ATOM 3658 C C . THR A 1 480 ? -2.124 7.428 9.674 1.00 98.38 480 THR A C 1
ATOM 3660 O O . THR A 1 480 ? -1.304 7.249 10.571 1.00 98.38 480 THR A O 1
ATOM 3663 N N . CYS A 1 481 ? -2.035 6.769 8.511 1.00 98.00 481 CYS A N 1
ATOM 3664 C CA . CYS A 1 481 ? -1.010 5.750 8.244 1.00 98.00 481 CYS A CA 1
ATOM 3665 C C . CYS A 1 481 ? 0.424 6.306 8.304 1.00 98.00 481 CYS A C 1
ATOM 3667 O O . CYS A 1 481 ? 1.348 5.618 8.746 1.00 98.00 481 CYS A O 1
ATOM 3669 N N . ILE A 1 482 ? 0.624 7.550 7.857 1.00 96.94 482 ILE A N 1
ATOM 3670 C CA . ILE A 1 482 ? 1.938 8.209 7.893 1.00 96.94 482 ILE A CA 1
ATOM 3671 C C . ILE A 1 482 ? 2.155 9.028 9.177 1.00 96.94 482 ILE A C 1
ATOM 3673 O O . ILE A 1 482 ? 3.238 9.566 9.385 1.00 96.94 482 ILE A O 1
ATOM 3677 N N . GLY A 1 483 ? 1.152 9.090 10.056 1.00 97.56 483 GLY A N 1
ATOM 3678 C CA . GLY A 1 483 ? 1.181 9.907 11.269 1.00 97.56 483 GLY A CA 1
ATOM 3679 C C . GLY A 1 483 ? 0.511 11.274 11.131 1.00 97.56 483 GLY A C 1
ATOM 3680 O O . GLY A 1 483 ? 0.440 12.010 12.112 1.00 97.56 483 GLY A O 1
ATOM 3681 N N . ASN A 1 484 ? -0.071 11.602 9.970 1.00 97.81 484 ASN A N 1
ATOM 3682 C CA . ASN A 1 484 ? -0.877 12.816 9.775 1.00 97.81 484 ASN A CA 1
ATOM 3683 C C . ASN A 1 484 ? -2.289 12.649 10.361 1.00 97.81 484 ASN A C 1
ATOM 3685 O O . ASN A 1 484 ? -3.310 12.912 9.721 1.00 97.81 484 ASN A O 1
ATOM 3689 N N . SER A 1 485 ? -2.356 12.170 11.597 1.00 97.94 485 SER A N 1
ATOM 3690 C CA . SER A 1 485 ? -3.589 11.846 12.302 1.00 97.94 485 SER A CA 1
ATOM 3691 C C . SER A 1 485 ? -4.310 13.067 12.865 1.00 97.94 485 SER A C 1
ATOM 3693 O O . SER A 1 485 ? -5.443 12.910 13.306 1.00 97.94 485 SER A O 1
ATOM 3695 N N . GLY A 1 486 ? -3.711 14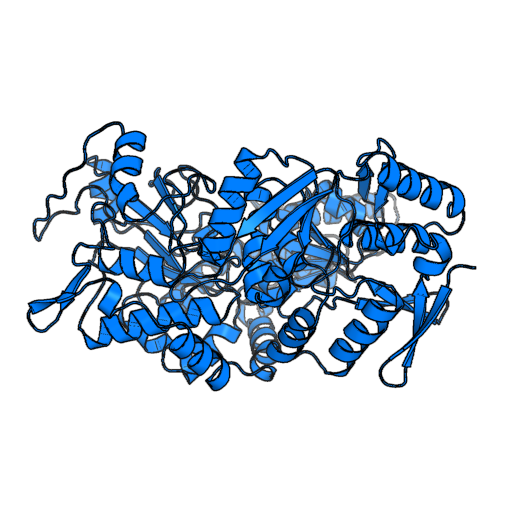.264 12.821 1.00 97.38 486 GLY A N 1
ATOM 3696 C CA . GLY A 1 486 ? -4.286 15.514 13.336 1.00 97.38 486 GLY A CA 1
ATOM 3697 C C . GLY A 1 486 ? -4.529 15.500 14.855 1.00 97.38 486 GLY A C 1
ATOM 3698 O O . GLY A 1 486 ? -4.207 14.518 15.516 1.00 97.38 486 GLY A O 1
ATOM 3699 N N . PRO A 1 487 ? -5.129 16.555 15.430 1.00 97.12 487 PRO A N 1
ATOM 3700 C CA . PRO A 1 487 ? -5.286 16.684 16.880 1.00 97.12 487 PRO A CA 1
ATOM 3701 C C . PRO A 1 487 ? -6.261 15.651 17.464 1.00 97.12 487 PRO A C 1
ATOM 3703 O O . PRO A 1 487 ? -7.273 15.317 16.839 1.00 97.12 487 PRO A O 1
ATOM 3706 N N . LEU A 1 488 ? -5.985 15.171 18.676 1.00 97.62 488 LEU A N 1
ATOM 3707 C CA . LEU A 1 488 ? -6.937 14.389 19.472 1.00 97.62 488 LEU A CA 1
ATOM 3708 C C . LEU A 1 488 ? -8.043 15.286 20.061 1.00 97.62 488 LEU A C 1
ATOM 3710 O O . LEU A 1 488 ? -7.825 16.491 20.219 1.00 97.62 488 LEU A O 1
ATOM 3714 N N . PRO A 1 489 ? -9.211 14.717 20.426 1.00 94.88 489 PRO A N 1
ATOM 3715 C CA . PRO A 1 489 ? -10.170 15.400 21.292 1.00 94.88 489 PRO A CA 1
ATOM 3716 C C . PRO A 1 489 ? -9.498 15.901 22.578 1.00 94.88 489 PRO A C 1
ATOM 3718 O O . PRO A 1 489 ? -8.606 15.236 23.116 1.00 94.88 489 PRO A O 1
ATOM 3721 N N . VAL A 1 490 ? -9.918 17.064 23.079 1.00 95.44 490 VAL A N 1
ATOM 3722 C CA . VAL A 1 490 ? -9.279 17.727 24.234 1.00 95.44 490 VAL A CA 1
ATOM 3723 C C . VAL A 1 490 ? -9.355 16.848 25.482 1.00 95.44 490 VAL A C 1
ATOM 3725 O O . VAL A 1 490 ? -8.375 16.717 26.214 1.00 95.44 490 VAL A O 1
ATOM 3728 N N . GLU A 1 491 ? -10.497 16.198 25.688 1.00 94.69 491 GLU A N 1
ATOM 3729 C CA . GLU A 1 491 ? -10.745 15.251 26.768 1.00 94.69 491 GLU A CA 1
ATOM 3730 C C . GLU A 1 491 ? -9.810 14.037 26.699 1.00 94.69 491 GLU A C 1
ATOM 3732 O O . GLU A 1 491 ? -9.294 13.602 27.726 1.00 94.69 491 GLU A O 1
ATOM 3737 N N . MET A 1 492 ? -9.513 13.541 25.494 1.00 96.69 492 MET A N 1
ATOM 3738 C CA . MET A 1 492 ? -8.579 12.433 25.294 1.00 96.69 492 MET A CA 1
ATOM 3739 C C . MET A 1 492 ? -7.143 12.864 25.574 1.00 96.69 492 MET A C 1
ATOM 3741 O O . MET A 1 492 ? -6.416 12.149 26.260 1.00 96.69 492 MET A O 1
ATOM 3745 N N . GLN A 1 493 ? -6.738 14.048 25.107 1.00 97.25 493 GLN A N 1
ATOM 3746 C CA . GLN A 1 493 ? -5.409 14.571 25.419 1.00 97.25 493 GLN A CA 1
ATOM 3747 C C . GLN A 1 493 ? -5.238 14.772 26.932 1.00 97.25 493 GLN A C 1
ATOM 3749 O O . GLN A 1 493 ? -4.249 14.317 27.496 1.00 97.25 493 GLN A O 1
ATOM 3754 N N . SER A 1 494 ? -6.242 15.343 27.604 1.00 96.38 494 SER A N 1
ATOM 3755 C CA . SER A 1 494 ? -6.228 15.529 29.062 1.00 96.38 494 SER A CA 1
ATOM 3756 C C . SER A 1 494 ? -6.183 14.200 29.825 1.00 96.38 494 SER A C 1
ATOM 3758 O O . SER A 1 494 ? -5.487 14.094 30.832 1.00 96.38 494 SER A O 1
ATOM 3760 N N . ALA A 1 495 ? -6.884 13.166 29.347 1.00 95.44 495 ALA A N 1
ATOM 3761 C CA . ALA A 1 495 ? -6.826 11.830 29.937 1.00 95.44 495 ALA A CA 1
ATOM 3762 C C . ALA A 1 495 ? -5.426 11.206 29.813 1.00 95.44 495 ALA A C 1
ATOM 3764 O O . ALA A 1 495 ? -4.908 10.658 30.788 1.00 95.44 495 ALA A O 1
ATOM 3765 N N . ILE A 1 496 ? -4.794 11.322 28.639 1.00 96.75 496 ILE A N 1
ATOM 3766 C CA . ILE A 1 496 ? -3.422 10.847 28.404 1.00 96.75 496 ILE A CA 1
ATOM 3767 C C . ILE A 1 496 ? -2.430 11.597 29.303 1.00 96.75 496 ILE A C 1
ATOM 3769 O O . ILE A 1 496 ? -1.600 10.961 29.954 1.00 96.75 496 ILE A O 1
ATOM 3773 N N . ASP A 1 497 ? -2.548 12.924 29.399 1.00 96.62 497 ASP A N 1
ATOM 3774 C CA . ASP A 1 497 ? -1.702 13.755 30.268 1.00 96.62 497 ASP A CA 1
ATOM 3775 C C . ASP A 1 497 ? -1.895 13.399 31.756 1.00 96.62 497 ASP A C 1
ATOM 3777 O O . ASP A 1 497 ? -0.949 13.443 32.543 1.00 96.62 497 ASP A O 1
ATOM 3781 N N . GLY A 1 498 ? -3.106 12.970 32.130 1.00 95.06 498 GLY A N 1
ATOM 3782 C CA . GLY A 1 498 ? -3.448 12.421 33.445 1.00 95.06 498 GLY A CA 1
ATOM 3783 C C . GLY A 1 498 ? -2.968 10.983 33.700 1.00 95.06 498 GLY A C 1
ATOM 3784 O O . GLY A 1 498 ? -3.169 10.467 34.799 1.00 95.06 498 GLY A O 1
ATOM 3785 N N . GLY A 1 499 ? -2.325 10.329 32.726 1.00 94.31 499 GLY A N 1
ATOM 3786 C CA . GLY A 1 499 ? -1.708 9.007 32.875 1.00 94.31 499 GLY A CA 1
ATOM 3787 C C . GLY A 1 499 ? -2.522 7.819 32.347 1.00 94.31 499 GLY A C 1
ATOM 3788 O O . GLY A 1 499 ? -2.107 6.669 32.556 1.00 94.31 499 GLY A O 1
ATOM 3789 N N . ILE A 1 500 ? -3.644 8.067 31.657 1.00 95.12 500 ILE A N 1
ATOM 3790 C CA . ILE A 1 500 ? -4.402 7.015 30.967 1.00 95.12 500 ILE A CA 1
ATOM 3791 C C . ILE A 1 500 ? -3.572 6.434 29.822 1.00 95.12 500 ILE A C 1
ATOM 3793 O O . ILE A 1 500 ? -3.006 7.146 28.992 1.00 95.12 500 ILE A O 1
ATOM 3797 N N . THR A 1 501 ? -3.544 5.107 29.752 1.00 97.00 501 THR A N 1
ATOM 3798 C CA . THR A 1 501 ? -2.964 4.368 28.632 1.00 97.00 501 THR A CA 1
ATOM 3799 C C . THR A 1 501 ? -3.986 4.313 27.506 1.00 97.00 501 THR A C 1
ATOM 3801 O O . THR A 1 501 ? -4.925 3.524 27.568 1.00 97.00 501 THR A O 1
ATOM 3804 N N . ALA A 1 502 ? -3.819 5.138 26.477 1.00 97.81 502 ALA A N 1
ATOM 3805 C CA . ALA A 1 502 ? -4.660 5.108 25.285 1.00 97.81 502 ALA A CA 1
ATOM 3806 C C . ALA A 1 502 ? -3.905 4.534 24.080 1.00 97.81 502 ALA A C 1
ATOM 3808 O O . ALA A 1 502 ? -2.675 4.607 24.007 1.00 97.81 502 ALA A O 1
ATOM 3809 N N . VAL A 1 503 ? -4.645 3.974 23.124 1.00 98.69 503 VAL A N 1
ATOM 3810 C CA . VAL A 1 503 ? -4.078 3.311 21.943 1.00 98.69 503 VAL A CA 1
ATOM 3811 C C . VAL A 1 503 ? -4.705 3.806 20.646 1.00 98.69 503 VAL A C 1
ATOM 3813 O O . VAL A 1 503 ? -5.832 4.304 20.623 1.00 98.69 503 VAL A O 1
ATOM 3816 N N . ALA A 1 504 ? -3.985 3.625 19.542 1.00 98.75 504 ALA A N 1
ATOM 3817 C CA . ALA A 1 504 ? -4.569 3.693 18.206 1.00 98.75 504 ALA A CA 1
ATOM 3818 C C . ALA A 1 504 ? -4.904 2.289 17.685 1.00 98.75 504 ALA A C 1
ATOM 3820 O O . ALA A 1 504 ? -4.136 1.354 17.887 1.00 98.75 504 ALA A O 1
ATOM 3821 N N . VAL A 1 505 ? -6.001 2.143 16.951 1.00 98.81 505 VAL A N 1
ATOM 3822 C CA . VAL A 1 505 ? -6.296 0.958 16.137 1.00 98.81 505 VAL A CA 1
ATOM 3823 C C . VAL A 1 505 ? -6.455 1.419 14.696 1.00 98.81 505 VAL A C 1
ATOM 3825 O O . VAL A 1 505 ? -7.245 2.316 14.407 1.00 98.81 505 VAL A O 1
ATOM 3828 N N . LEU A 1 506 ? -5.679 0.856 13.776 1.00 98.81 506 LEU A N 1
ATOM 3829 C CA . LEU A 1 506 ? -5.671 1.317 12.391 1.00 98.81 506 LEU A CA 1
ATOM 3830 C C . LEU A 1 506 ? -5.463 0.183 11.398 1.00 98.81 506 LEU A C 1
ATOM 3832 O O . LEU A 1 506 ? -4.708 -0.750 11.658 1.00 98.81 506 LEU A O 1
ATOM 3836 N N . SER A 1 507 ? -6.038 0.327 10.206 1.00 98.62 507 SER A N 1
ATOM 3837 C CA . SER A 1 507 ? -5.776 -0.569 9.073 1.00 98.62 507 SER A CA 1
ATOM 3838 C C . SER A 1 507 ? -4.494 -0.227 8.310 1.00 98.62 507 SER A C 1
ATOM 3840 O O . SER A 1 507 ? -4.424 -0.371 7.091 1.00 98.62 507 SER A O 1
ATOM 3842 N N . GLY A 1 508 ? -3.485 0.268 9.030 1.00 97.62 508 GLY A N 1
ATOM 3843 C CA . GLY A 1 508 ? -2.168 0.604 8.497 1.00 97.62 508 GLY A CA 1
ATOM 3844 C C . GLY A 1 508 ? -1.208 -0.583 8.446 1.00 97.62 508 GLY A C 1
ATOM 3845 O O . GLY A 1 508 ? -1.597 -1.731 8.638 1.00 97.62 508 GLY A O 1
ATOM 3846 N N . ASN A 1 509 ? 0.069 -0.274 8.229 1.00 96.88 509 ASN A N 1
ATOM 3847 C CA . ASN A 1 509 ? 1.176 -1.237 8.223 1.00 96.88 509 ASN A CA 1
ATOM 3848 C C . ASN A 1 509 ? 2.251 -0.945 9.291 1.00 96.88 509 ASN A C 1
ATOM 3850 O O . ASN A 1 509 ? 3.075 -1.807 9.574 1.00 96.88 509 ASN A O 1
ATOM 3854 N N . ARG A 1 510 ? 2.236 0.234 9.935 1.00 97.81 510 ARG A N 1
ATOM 3855 C CA . ARG A 1 510 ? 3.202 0.624 10.978 1.00 97.81 510 ARG A CA 1
ATOM 3856 C C . ARG A 1 510 ? 2.527 1.161 12.233 1.00 97.81 510 ARG A C 1
ATOM 3858 O O . ARG A 1 510 ? 1.664 2.029 12.163 1.00 97.81 510 ARG A O 1
ATOM 3865 N N . ASN A 1 511 ? 2.996 0.688 13.381 1.00 97.94 511 ASN A N 1
ATOM 3866 C CA . ASN A 1 511 ? 2.530 1.050 14.723 1.00 97.94 511 ASN A CA 1
ATOM 3867 C C . ASN A 1 511 ? 3.697 1.280 15.703 1.00 97.94 511 ASN A C 1
ATOM 3869 O O . ASN A 1 511 ? 3.571 1.030 16.898 1.00 97.94 511 ASN A O 1
ATOM 3873 N N . PHE A 1 512 ? 4.845 1.746 15.204 1.00 97.88 512 PHE A N 1
ATOM 3874 C CA . PHE A 1 512 ? 5.961 2.135 16.068 1.00 97.88 512 PHE A CA 1
ATOM 3875 C C . PHE A 1 512 ? 5.546 3.264 17.035 1.00 97.88 512 PHE A C 1
ATOM 3877 O O . PHE A 1 512 ? 4.708 4.093 16.668 1.00 97.88 512 PHE A O 1
ATOM 3884 N N . PRO A 1 513 ? 6.118 3.348 18.251 1.00 97.56 513 PRO A N 1
ATOM 3885 C CA . PRO A 1 513 ? 5.750 4.383 19.217 1.00 97.56 513 PRO A CA 1
ATOM 3886 C C . PRO A 1 513 ? 5.840 5.800 18.639 1.00 97.56 513 PRO A C 1
ATOM 3888 O O . PRO A 1 513 ? 6.849 6.161 18.035 1.00 97.56 513 PRO A O 1
ATOM 3891 N N . GLY A 1 514 ? 4.779 6.597 18.799 1.00 94.81 514 GLY A N 1
ATOM 3892 C CA . GLY A 1 514 ? 4.696 7.964 18.271 1.00 94.81 514 GLY A CA 1
ATOM 3893 C C . GLY A 1 514 ? 4.474 8.067 16.756 1.00 94.81 514 GLY A C 1
ATOM 3894 O O . GLY A 1 514 ? 4.232 9.163 16.258 1.00 94.81 514 GLY A O 1
ATOM 3895 N N . ARG A 1 515 ? 4.505 6.950 16.008 1.00 96.19 515 ARG A N 1
ATOM 3896 C CA . ARG A 1 515 ? 4.315 6.945 14.547 1.00 96.19 515 ARG A CA 1
ATOM 3897 C C . ARG A 1 515 ? 2.904 7.348 14.142 1.00 96.19 515 ARG A C 1
ATOM 3899 O O . ARG A 1 515 ? 2.744 8.064 13.163 1.00 96.19 515 ARG A O 1
ATOM 3906 N N . VAL A 1 516 ? 1.892 6.843 14.844 1.00 97.81 516 VAL A N 1
ATOM 3907 C CA . VAL A 1 516 ? 0.485 7.079 14.483 1.00 97.81 516 VAL A CA 1
ATOM 3908 C C . VAL A 1 516 ? 0.025 8.455 14.957 1.00 97.81 516 VAL A C 1
ATOM 3910 O O . VAL A 1 516 ? -0.636 9.175 14.213 1.00 97.81 516 VAL A O 1
ATOM 3913 N N . HIS A 1 517 ? 0.372 8.825 16.188 1.00 98.44 517 HIS A N 1
ATOM 3914 C CA . HIS A 1 517 ? 0.129 10.143 16.765 1.00 98.44 517 HIS A CA 1
ATOM 3915 C C . HIS A 1 517 ? 1.185 10.408 17.854 1.00 98.44 517 HIS A C 1
ATOM 3917 O O . HIS A 1 517 ? 1.479 9.481 18.613 1.00 98.44 517 HIS A O 1
ATOM 3923 N N . PRO A 1 518 ? 1.720 11.635 18.004 1.00 97.38 518 PRO A N 1
ATOM 3924 C CA . PRO A 1 518 ? 2.775 11.936 18.979 1.00 97.38 518 PRO A CA 1
ATOM 3925 C C . PRO A 1 518 ? 2.423 11.582 20.434 1.00 97.38 518 PRO A C 1
ATOM 3927 O O . PRO A 1 518 ? 3.274 11.098 21.176 1.00 97.38 518 PRO A O 1
ATOM 3930 N N . SER A 1 519 ? 1.161 11.772 20.832 1.00 97.81 519 SER A N 1
ATOM 3931 C CA . SER A 1 519 ? 0.670 11.441 22.183 1.00 97.81 519 SER A CA 1
ATOM 3932 C C . SER A 1 519 ? 0.410 9.944 22.416 1.00 97.81 519 SER A C 1
ATOM 3934 O O . SER A 1 519 ? 0.107 9.558 23.540 1.00 97.81 519 SER A O 1
ATOM 3936 N N . LEU A 1 520 ? 0.493 9.090 21.386 1.00 98.00 520 LEU A N 1
ATOM 3937 C CA . LEU A 1 520 ? 0.177 7.660 21.486 1.00 98.00 520 LEU A CA 1
ATOM 3938 C C . LEU A 1 520 ? 1.437 6.811 21.287 1.00 98.00 520 LEU A C 1
ATOM 3940 O O . LEU A 1 520 ? 2.039 6.778 20.212 1.00 98.00 520 LEU A O 1
ATOM 3944 N N . LYS A 1 521 ? 1.831 6.089 22.340 1.0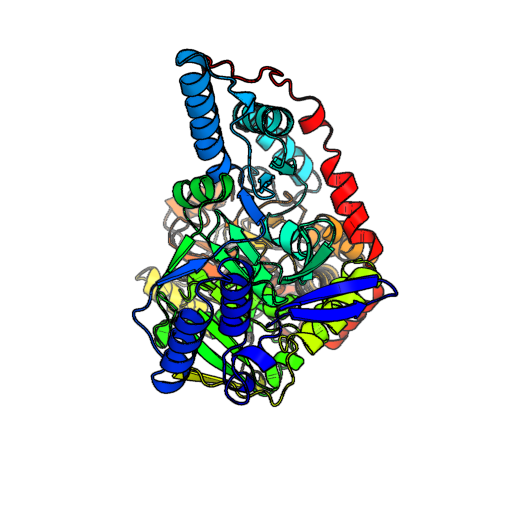0 96.56 521 LYS A N 1
ATOM 3945 C CA . LYS A 1 521 ? 3.002 5.192 22.321 1.00 96.56 521 LYS A CA 1
ATOM 3946 C C . LYS A 1 521 ? 2.677 3.785 21.829 1.00 96.56 521 LYS A C 1
ATOM 3948 O O . LYS A 1 521 ? 3.591 3.061 21.445 1.00 96.56 521 LYS A O 1
ATOM 3953 N N . ASP A 1 522 ? 1.403 3.417 21.865 1.00 98.19 522 ASP A N 1
ATOM 3954 C CA . ASP A 1 522 ? 0.919 2.062 21.656 1.00 98.19 522 ASP A CA 1
ATOM 3955 C C . ASP A 1 522 ? -0.209 2.071 20.609 1.00 98.19 522 ASP A C 1
ATOM 3957 O O . ASP A 1 522 ? -1.065 2.962 20.584 1.00 98.19 522 ASP A O 1
ATOM 3961 N N . GLY A 1 523 ? -0.213 1.085 19.717 1.00 98.31 523 GLY A N 1
ATOM 3962 C CA . GLY A 1 523 ? -1.239 0.932 18.699 1.00 98.31 523 GLY A CA 1
ATOM 3963 C C . GLY A 1 523 ? -1.256 -0.438 18.028 1.00 98.31 523 GLY A C 1
ATOM 3964 O O . GLY A 1 523 ? -0.260 -1.161 17.993 1.00 98.31 523 GLY A O 1
ATOM 3965 N N . PHE A 1 524 ? -2.408 -0.794 17.472 1.00 98.81 524 PHE A N 1
ATOM 3966 C CA . PHE A 1 524 ? -2.659 -2.099 16.880 1.00 98.81 524 PHE A CA 1
ATOM 3967 C C . PHE A 1 524 ? -3.038 -1.980 15.408 1.00 98.81 524 PHE A C 1
ATOM 3969 O O . PHE A 1 524 ? -3.949 -1.238 15.038 1.00 98.81 524 PHE A O 1
ATOM 3976 N N . LEU A 1 525 ? -2.338 -2.744 14.575 1.00 98.88 525 LEU A N 1
ATOM 3977 C CA . LEU A 1 525 ? -2.701 -2.957 13.182 1.00 98.88 525 LEU A CA 1
ATOM 3978 C C . LEU A 1 525 ? -3.818 -3.995 13.121 1.00 98.88 525 LEU A C 1
ATOM 3980 O O . LEU A 1 525 ? -3.720 -5.033 13.775 1.00 98.88 525 LEU A O 1
ATOM 3984 N N . ALA A 1 526 ? -4.869 -3.714 12.358 1.00 98.50 526 ALA A N 1
ATOM 3985 C CA . ALA A 1 526 ? -6.033 -4.586 12.249 1.00 98.50 526 ALA A CA 1
ATOM 3986 C C . ALA A 1 526 ? -6.703 -4.454 10.874 1.00 98.50 526 ALA A C 1
ATOM 3988 O O . ALA A 1 526 ? -6.488 -3.477 10.162 1.00 98.50 526 ALA A O 1
ATOM 3989 N N . SER A 1 527 ? -7.546 -5.411 10.487 1.00 98.56 527 SER A N 1
ATOM 3990 C CA . SER A 1 527 ? -8.364 -5.265 9.274 1.00 98.56 527 SER A CA 1
ATOM 3991 C C . SER A 1 527 ? -9.374 -4.114 9.416 1.00 98.56 527 SER A C 1
ATOM 3993 O O . SER A 1 527 ? -9.794 -3.814 10.538 1.00 98.56 527 SER A O 1
ATOM 3995 N N . PRO A 1 528 ? -9.832 -3.482 8.315 1.00 98.75 528 PRO A N 1
ATOM 3996 C CA . PRO A 1 528 ? -10.857 -2.439 8.377 1.00 98.75 528 PRO A CA 1
ATOM 3997 C C . PRO A 1 528 ? -12.100 -2.785 9.223 1.00 98.75 528 PRO A C 1
ATOM 3999 O O . PRO A 1 528 ? -12.456 -1.969 10.075 1.00 98.75 528 PRO A O 1
ATOM 4002 N N . PRO A 1 529 ? -12.750 -3.966 9.098 1.00 98.50 529 PRO A N 1
ATOM 4003 C CA . PRO A 1 529 ? -13.859 -4.318 9.990 1.00 98.50 529 PRO A CA 1
ATOM 4004 C C . PRO A 1 529 ? -13.424 -4.472 11.455 1.00 98.50 529 PRO A C 1
ATOM 4006 O O . PRO A 1 529 ? -14.140 -4.021 12.346 1.00 98.50 529 PRO A O 1
ATOM 4009 N N . MET A 1 530 ? -12.241 -5.027 11.735 1.00 98.38 530 MET A N 1
ATOM 4010 C CA . MET A 1 530 ? -11.734 -5.117 13.109 1.00 98.38 530 MET A CA 1
ATOM 4011 C C . MET A 1 530 ? -11.484 -3.725 13.715 1.00 98.38 530 MET A C 1
ATOM 4013 O O . MET A 1 530 ? -11.804 -3.493 14.879 1.00 98.38 530 MET A O 1
ATOM 4017 N N . THR A 1 531 ? -11.002 -2.759 12.925 1.00 98.75 531 THR A N 1
ATOM 4018 C CA . THR A 1 531 ? -10.899 -1.354 13.351 1.00 98.75 531 THR A CA 1
ATOM 4019 C C . THR A 1 531 ? -12.261 -0.777 13.737 1.00 98.75 531 THR A C 1
ATOM 4021 O O . THR A 1 531 ? -12.367 -0.110 14.765 1.00 98.75 531 THR A O 1
ATOM 4024 N N . VAL A 1 532 ? -13.317 -1.061 12.966 1.00 98.75 532 VAL A N 1
ATOM 4025 C CA . VAL A 1 532 ? -14.681 -0.636 13.321 1.00 98.75 532 VAL A CA 1
ATOM 4026 C C . VAL A 1 532 ? -15.156 -1.317 14.608 1.00 98.75 532 VAL A C 1
ATOM 4028 O O . VAL A 1 532 ? -15.724 -0.650 15.469 1.00 98.75 532 VAL A O 1
ATOM 4031 N N . ALA A 1 533 ? -14.896 -2.615 14.784 1.00 98.44 533 ALA A N 1
ATOM 4032 C CA . ALA A 1 533 ? -15.280 -3.343 15.993 1.00 98.44 533 ALA A CA 1
ATOM 4033 C C . ALA A 1 533 ? -14.642 -2.740 17.259 1.00 98.44 533 ALA A C 1
ATOM 4035 O O . ALA A 1 533 ? -15.348 -2.459 18.229 1.00 98.44 533 ALA A O 1
ATOM 4036 N N . PHE A 1 534 ? -13.336 -2.451 17.232 1.00 98.44 534 PHE A N 1
ATOM 4037 C CA . PHE A 1 534 ? -12.656 -1.788 18.351 1.00 98.44 534 PHE A CA 1
ATOM 4038 C C . PHE A 1 534 ? -13.092 -0.333 18.547 1.00 98.44 534 PHE A C 1
ATOM 4040 O O . PHE A 1 534 ? -13.144 0.129 19.685 1.00 98.44 534 PHE A O 1
ATOM 4047 N N . ALA A 1 535 ? -13.471 0.384 17.485 1.00 98.50 535 ALA A N 1
ATOM 4048 C CA . ALA A 1 535 ? -14.070 1.712 17.624 1.00 98.50 535 ALA A CA 1
ATOM 4049 C C . ALA A 1 535 ? -15.392 1.661 18.403 1.00 98.50 535 ALA A C 1
ATOM 4051 O O . ALA A 1 535 ? -15.619 2.480 19.289 1.00 98.50 535 ALA A O 1
ATOM 4052 N N . LEU A 1 536 ? -16.250 0.684 18.092 1.00 98.12 536 LEU A N 1
ATOM 4053 C CA . LEU A 1 536 ? -17.525 0.472 18.781 1.00 98.12 536 LEU A CA 1
ATOM 4054 C C . LEU A 1 536 ? -17.321 0.036 20.236 1.00 98.12 536 LEU A C 1
ATOM 4056 O O . LEU A 1 536 ? -18.046 0.500 21.113 1.00 98.12 536 LEU A O 1
ATOM 4060 N N . ALA A 1 537 ? -16.325 -0.817 20.499 1.00 96.75 537 ALA A N 1
ATOM 4061 C CA . ALA A 1 537 ? -15.959 -1.193 21.860 1.00 96.75 537 ALA A CA 1
ATOM 4062 C C . ALA A 1 537 ? -15.438 0.019 22.654 1.00 96.75 537 ALA A C 1
ATOM 4064 O O . ALA A 1 537 ? -15.821 0.209 23.807 1.00 96.75 537 ALA A O 1
ATOM 4065 N N . GLY A 1 538 ? -14.600 0.855 22.032 1.00 96.19 538 GLY A N 1
ATOM 4066 C CA . GLY A 1 538 ? -14.031 2.077 22.608 1.00 96.19 538 GLY A CA 1
ATOM 4067 C C . GLY A 1 538 ? -12.837 1.864 23.540 1.00 96.19 538 GLY A C 1
ATOM 4068 O O . GLY A 1 538 ? -12.242 2.840 23.999 1.00 96.19 538 GLY A O 1
ATOM 4069 N N . ASP A 1 539 ? -12.466 0.611 23.793 1.00 96.19 539 ASP A N 1
ATOM 4070 C CA . ASP A 1 539 ? -11.281 0.197 24.536 1.00 96.19 539 ASP A CA 1
ATOM 4071 C C . ASP A 1 539 ? -10.765 -1.147 24.001 1.00 96.19 539 ASP A C 1
ATOM 4073 O O . ASP A 1 539 ? -11.493 -1.875 23.323 1.00 96.19 539 ASP A O 1
ATOM 4077 N N . VAL A 1 540 ? -9.504 -1.459 24.293 1.00 97.00 540 VAL A N 1
ATOM 4078 C CA . VAL A 1 540 ? -8.846 -2.707 23.876 1.00 97.00 540 VAL A CA 1
ATOM 4079 C C . VAL A 1 540 ? -8.632 -3.697 25.022 1.00 97.00 540 VAL A C 1
ATOM 4081 O O . VAL A 1 540 ? -7.896 -4.669 24.866 1.00 97.00 540 VAL A O 1
ATOM 4084 N N . LEU A 1 541 ? -9.225 -3.446 26.195 1.00 95.31 541 LEU A N 1
ATOM 4085 C CA . LEU A 1 541 ? -9.037 -4.316 27.358 1.00 95.31 541 LEU A CA 1
ATOM 4086 C C . LEU A 1 541 ? -9.988 -5.515 27.372 1.00 95.31 541 LEU A C 1
ATOM 4088 O O . LEU A 1 541 ? -9.826 -6.403 28.199 1.00 95.31 541 LEU A O 1
ATOM 4092 N N . ARG A 1 542 ? -10.982 -5.536 26.486 1.00 90.69 542 ARG A N 1
ATOM 4093 C CA . ARG A 1 542 ? -11.919 -6.653 26.346 1.00 90.69 542 ARG A CA 1
ATOM 4094 C C . ARG A 1 542 ? -11.360 -7.716 25.424 1.00 90.69 542 ARG A C 1
ATOM 4096 O O . ARG A 1 542 ? -10.780 -7.391 24.384 1.00 90.69 542 ARG A O 1
ATOM 4103 N N . ASP A 1 543 ? -11.658 -8.969 25.737 1.00 93.25 543 ASP A N 1
ATOM 4104 C CA . ASP A 1 543 ? -11.579 -10.012 24.727 1.00 93.25 543 ASP A CA 1
ATOM 4105 C C . ASP A 1 543 ? -12.798 -9.874 23.818 1.00 93.25 543 ASP A C 1
ATOM 4107 O O . ASP A 1 543 ? -13.863 -10.424 24.076 1.00 93.25 543 ASP A O 1
ATOM 4111 N N . ILE A 1 544 ? -12.649 -9.119 22.730 1.00 92.44 544 ILE A N 1
ATOM 4112 C CA . ILE A 1 544 ? -13.750 -8.827 21.805 1.00 92.44 544 ILE A CA 1
ATOM 4113 C C . ILE A 1 544 ? -14.328 -10.088 21.127 1.00 92.44 544 ILE A C 1
ATOM 4115 O O . ILE A 1 544 ? -15.352 -10.002 20.452 1.00 92.44 544 ILE A O 1
ATOM 4119 N N . THR A 1 545 ? -13.691 -11.257 21.280 1.00 91.25 545 THR A N 1
ATOM 4120 C CA . THR A 1 545 ? -14.212 -12.532 20.764 1.00 91.25 545 THR A CA 1
ATOM 4121 C C . THR A 1 545 ? -15.245 -13.180 21.685 1.00 91.25 545 THR A C 1
ATOM 4123 O O . THR A 1 545 ? -16.088 -13.934 21.198 1.00 91.25 545 THR A O 1
ATOM 4126 N N . THR A 1 546 ? -15.223 -12.868 22.983 1.00 94.69 546 THR A N 1
ATOM 4127 C CA . THR A 1 546 ? -16.120 -13.452 23.996 1.00 94.69 546 THR A CA 1
ATOM 4128 C C . THR A 1 546 ? -16.920 -12.410 24.765 1.00 94.69 546 THR A C 1
ATOM 4130 O O . THR A 1 546 ? -18.035 -12.692 25.194 1.00 94.69 546 THR A O 1
ATOM 4133 N N . ASP A 1 547 ? -16.371 -11.212 24.938 1.00 95.12 547 ASP A N 1
ATOM 4134 C CA . ASP A 1 547 ? -16.995 -10.111 25.656 1.00 95.12 547 ASP A CA 1
ATOM 4135 C C . ASP A 1 547 ? -17.917 -9.304 24.731 1.00 95.12 547 ASP A C 1
ATOM 4137 O O . ASP A 1 547 ? -17.653 -9.163 23.530 1.00 95.12 547 ASP A O 1
ATOM 4141 N N . PRO A 1 548 ? -18.984 -8.693 25.273 1.00 96.19 548 PRO A N 1
ATOM 4142 C CA . PRO A 1 548 ? -19.841 -7.823 24.487 1.00 96.19 548 PRO A CA 1
ATOM 4143 C C . PRO A 1 548 ? -19.104 -6.552 24.029 1.00 96.19 548 PRO A C 1
ATOM 4145 O O . PRO A 1 548 ? -18.453 -5.841 24.809 1.00 96.19 548 PRO A O 1
ATOM 4148 N N . ILE A 1 549 ? -19.281 -6.214 22.750 1.00 95.31 549 ILE A N 1
ATOM 4149 C CA . ILE A 1 549 ? -18.774 -4.979 22.134 1.00 95.31 549 ILE A CA 1
ATOM 4150 C C . ILE A 1 549 ? -19.502 -3.777 22.722 1.00 95.31 549 ILE A C 1
ATOM 4152 O O . ILE A 1 549 ? -18.884 -2.793 23.129 1.00 95.31 549 ILE A O 1
ATOM 4156 N N . ALA A 1 550 ? -20.827 -3.854 22.780 1.00 94.12 550 ALA A N 1
ATOM 4157 C CA . ALA A 1 550 ? -21.681 -2.783 23.261 1.00 94.12 550 ALA A CA 1
ATOM 4158 C C . ALA A 1 550 ? -23.062 -3.333 23.638 1.00 94.12 550 ALA A C 1
ATOM 4160 O O . ALA A 1 550 ? -23.356 -4.513 23.437 1.00 94.12 550 ALA A O 1
ATOM 4161 N N . LYS A 1 551 ? -23.918 -2.460 24.173 1.00 94.19 551 LYS A N 1
ATOM 4162 C CA . LYS A 1 551 ? -25.349 -2.737 24.310 1.00 94.19 551 LYS A CA 1
ATOM 4163 C C . LYS A 1 551 ? -26.103 -2.101 23.148 1.00 94.19 551 LYS A C 1
ATOM 4165 O O . LYS A 1 551 ? -25.872 -0.932 22.842 1.00 94.19 551 LYS A O 1
ATOM 4170 N N . GLY A 1 552 ? -26.977 -2.875 22.514 1.00 93.69 552 GLY A N 1
ATOM 4171 C CA . GLY A 1 552 ? -27.871 -2.409 21.460 1.00 93.69 552 GLY A CA 1
ATOM 4172 C C . GLY A 1 552 ? -28.936 -1.446 21.982 1.00 93.69 552 GLY A C 1
ATOM 4173 O O . GLY A 1 552 ? -29.128 -1.292 23.190 1.00 93.69 552 GLY A O 1
ATOM 4174 N N . ALA A 1 553 ? -29.676 -0.825 21.063 1.00 93.19 553 ALA A N 1
ATOM 4175 C CA . ALA A 1 553 ? -30.787 0.071 21.402 1.00 93.19 553 ALA A CA 1
ATOM 4176 C C . ALA A 1 553 ? -31.912 -0.617 22.204 1.00 93.19 553 ALA A C 1
ATOM 4178 O O . ALA A 1 553 ? -32.657 0.051 22.915 1.00 93.19 553 ALA A O 1
ATOM 4179 N N . ASP A 1 554 ? -32.025 -1.945 22.113 1.00 93.25 554 ASP A N 1
ATOM 4180 C CA . ASP A 1 554 ? -32.957 -2.767 22.893 1.00 93.25 554 ASP A CA 1
ATOM 4181 C C . ASP A 1 554 ? -32.392 -3.205 24.261 1.00 93.25 554 ASP A C 1
ATOM 4183 O O . ASP A 1 554 ? -33.037 -3.961 24.988 1.00 93.25 554 ASP A O 1
ATOM 4187 N N . GLY A 1 555 ? -31.190 -2.741 24.618 1.00 93.31 555 GLY A N 1
ATOM 4188 C CA . GLY A 1 555 ? -30.497 -3.061 25.863 1.00 93.31 555 GLY A CA 1
ATOM 4189 C C . GLY A 1 555 ? -29.774 -4.411 25.869 1.00 93.31 555 GLY A C 1
ATOM 4190 O O . GLY A 1 555 ? -29.110 -4.713 26.866 1.00 93.31 555 GLY A O 1
ATOM 4191 N N . LYS A 1 556 ? -29.864 -5.210 24.795 1.00 96.06 556 LYS A N 1
ATOM 4192 C CA . LYS A 1 556 ? -29.172 -6.501 24.704 1.00 96.06 556 LYS A CA 1
ATOM 4193 C C . LYS A 1 556 ? -27.687 -6.323 24.450 1.00 96.06 556 LYS A C 1
ATOM 4195 O O . LYS A 1 556 ? -27.252 -5.370 23.806 1.00 96.06 556 LYS A O 1
ATOM 4200 N N . GLU A 1 557 ? -26.914 -7.268 24.957 1.00 97.19 557 GLU A N 1
ATOM 4201 C CA . GLU A 1 557 ? -25.493 -7.378 24.660 1.00 97.19 557 GLU A CA 1
ATOM 4202 C C . GLU A 1 557 ? -25.295 -7.772 23.194 1.00 97.19 557 GLU A C 1
ATOM 4204 O O . GLU A 1 557 ? -25.973 -8.667 22.693 1.00 97.19 557 GLU A O 1
ATOM 4209 N N . VAL A 1 558 ? -24.394 -7.063 22.513 1.00 97.94 558 VAL A N 1
ATOM 4210 C CA . VAL A 1 558 ? -24.016 -7.319 21.121 1.00 97.94 558 VAL A CA 1
ATOM 4211 C C . VAL A 1 558 ? -22.573 -7.803 21.095 1.00 97.94 558 VAL A C 1
ATOM 4213 O O . VAL A 1 558 ? -21.678 -7.119 21.601 1.00 97.94 558 VAL A O 1
ATOM 4216 N N . TYR A 1 559 ? -22.345 -8.955 20.480 1.00 98.00 559 TYR A N 1
ATOM 4217 C CA . TYR A 1 559 ? -21.041 -9.598 20.350 1.00 98.00 559 TYR A CA 1
ATOM 4218 C C . TYR A 1 559 ? -20.458 -9.383 18.953 1.00 98.00 559 TYR A C 1
ATOM 4220 O O . TYR A 1 559 ? -21.156 -9.019 18.005 1.00 98.00 559 TYR A O 1
ATOM 4228 N N . LEU A 1 560 ? -19.159 -9.655 18.791 1.00 96.75 560 LEU A N 1
ATOM 4229 C CA . LEU A 1 560 ? -18.504 -9.574 17.483 1.00 96.75 560 LEU A CA 1
ATOM 4230 C C . LEU A 1 560 ? -19.185 -10.457 16.434 1.00 96.75 560 LEU A C 1
ATOM 4232 O O . LEU A 1 560 ? -19.337 -10.028 15.294 1.00 96.75 560 LEU A O 1
ATOM 4236 N N . ALA A 1 561 ? -19.643 -11.650 16.821 1.00 95.88 561 ALA A N 1
ATOM 4237 C CA . ALA A 1 561 ? -20.334 -12.579 15.929 1.00 95.88 561 ALA A CA 1
ATOM 4238 C C . ALA A 1 561 ? -21.635 -12.004 15.334 1.00 95.88 561 ALA A C 1
ATOM 4240 O O . ALA A 1 561 ? -21.981 -12.341 14.204 1.00 95.88 561 ALA A O 1
ATOM 4241 N N . ASP A 1 562 ? -22.312 -11.095 16.044 1.00 96.81 562 ASP A N 1
ATOM 4242 C CA . ASP A 1 562 ? -23.531 -10.433 15.557 1.00 96.81 562 ASP A CA 1
ATOM 4243 C C . ASP A 1 562 ? -23.226 -9.383 14.475 1.00 96.81 562 ASP A C 1
ATOM 4245 O O . ASP A 1 562 ? -24.084 -9.030 13.662 1.00 96.81 562 ASP A O 1
ATOM 4249 N N . LEU A 1 563 ? -21.994 -8.865 14.464 1.00 97.50 563 LEU A N 1
ATOM 4250 C CA . LEU A 1 563 ? -21.552 -7.783 13.586 1.00 97.50 563 LEU A CA 1
ATOM 4251 C C . LEU A 1 563 ? -20.660 -8.267 12.439 1.00 97.50 563 LEU A C 1
ATOM 4253 O O . LEU A 1 563 ? -20.614 -7.627 11.387 1.00 97.50 563 LEU A O 1
ATOM 4257 N N . TRP A 1 564 ? -19.930 -9.368 12.620 1.00 97.19 564 TRP A N 1
ATOM 4258 C CA . TRP A 1 564 ? -18.926 -9.804 11.657 1.00 97.19 564 TRP A CA 1
ATOM 4259 C C . TRP A 1 564 ? -19.581 -10.204 10.324 1.00 97.19 564 TRP A C 1
ATOM 4261 O O . TRP A 1 564 ? -20.599 -10.906 10.306 1.00 97.19 564 TRP A O 1
ATOM 4271 N N . PRO A 1 565 ? -19.073 -9.721 9.179 1.00 94.12 565 PRO A N 1
ATOM 4272 C CA . PRO A 1 565 ? -19.620 -10.084 7.881 1.00 94.12 565 PRO A CA 1
ATOM 4273 C C . PRO A 1 565 ? -19.211 -11.505 7.488 1.00 94.12 565 PRO A C 1
ATOM 4275 O O . PRO A 1 565 ? -18.080 -11.933 7.721 1.00 94.12 565 PRO A O 1
ATOM 4278 N N . ASP A 1 566 ? -20.129 -12.218 6.840 1.00 91.19 566 ASP A N 1
ATOM 4279 C CA . ASP A 1 566 ? -19.801 -13.496 6.213 1.00 91.19 566 ASP A CA 1
ATOM 4280 C C . ASP A 1 566 ? -19.064 -13.274 4.880 1.00 91.19 566 ASP A C 1
ATOM 4282 O O . ASP A 1 566 ? -19.303 -12.300 4.160 1.00 91.19 566 ASP A O 1
ATOM 4286 N N . GLN A 1 567 ? -18.179 -14.195 4.501 1.00 90.25 567 GLN A N 1
ATOM 4287 C CA . GLN A 1 567 ? -17.389 -14.057 3.277 1.00 90.25 567 GLN A CA 1
ATOM 4288 C C . GLN A 1 567 ? -18.262 -14.105 2.012 1.00 90.25 567 GLN A C 1
ATOM 4290 O O . GLN A 1 567 ? -17.997 -13.379 1.048 1.00 90.25 567 GLN A O 1
ATOM 4295 N N . ALA A 1 568 ? -19.330 -14.913 1.999 1.00 93.06 568 ALA A N 1
ATOM 4296 C CA . ALA A 1 568 ? -20.256 -14.944 0.872 1.00 93.06 568 ALA A CA 1
ATOM 4297 C C . ALA A 1 568 ? -21.082 -13.650 0.795 1.00 93.06 568 ALA A C 1
ATOM 4299 O O . ALA A 1 568 ? -21.367 -13.172 -0.310 1.00 93.06 568 ALA A O 1
ATOM 4300 N N . GLU A 1 569 ? -21.411 -13.049 1.945 1.00 95.31 569 GLU A N 1
ATOM 4301 C CA . GLU A 1 569 ? -22.048 -11.730 2.037 1.00 95.31 569 GLU A CA 1
ATOM 4302 C C . GLU A 1 569 ? -21.160 -10.637 1.418 1.00 95.31 569 GLU A C 1
ATOM 4304 O O . GLU A 1 569 ? -21.635 -9.879 0.563 1.00 95.31 569 GLU A O 1
ATOM 4309 N N . VAL A 1 570 ? -19.869 -10.594 1.772 1.00 96.81 570 VAL A N 1
ATOM 4310 C CA . VAL A 1 570 ? -18.887 -9.654 1.195 1.00 96.81 570 VAL A CA 1
ATOM 4311 C C . VAL A 1 570 ? -18.766 -9.862 -0.314 1.00 96.81 570 VAL A C 1
ATOM 4313 O O . VAL A 1 570 ? -18.957 -8.923 -1.088 1.00 96.81 570 VAL A O 1
ATOM 4316 N N . ALA A 1 571 ? -18.531 -11.100 -0.758 1.00 94.69 571 ALA A N 1
ATOM 4317 C CA . ALA A 1 571 ? -18.337 -11.413 -2.172 1.00 94.69 571 ALA A CA 1
ATOM 4318 C C . ALA A 1 571 ? -19.574 -11.078 -3.027 1.00 94.69 571 ALA A C 1
ATOM 4320 O O . ALA A 1 571 ? -19.446 -10.652 -4.177 1.00 94.69 571 ALA A O 1
ATOM 4321 N N . LYS A 1 572 ? -20.784 -11.247 -2.476 1.00 96.44 572 LYS A N 1
ATOM 4322 C CA . LYS A 1 572 ? -22.033 -10.840 -3.134 1.00 96.44 572 LYS A CA 1
ATOM 4323 C C . LYS A 1 572 ? -22.094 -9.325 -3.336 1.00 96.44 572 LYS A C 1
ATOM 4325 O O . LYS A 1 572 ? -22.472 -8.893 -4.422 1.00 96.44 572 LYS A O 1
ATOM 4330 N N . HIS A 1 573 ? -21.721 -8.537 -2.328 1.00 97.44 573 HIS A N 1
ATOM 4331 C CA . HIS A 1 573 ? -21.699 -7.078 -2.442 1.00 97.44 573 HIS A CA 1
ATOM 4332 C C . HIS A 1 573 ? -20.639 -6.615 -3.441 1.00 97.44 573 HIS A C 1
ATOM 4334 O O . HIS A 1 573 ? -20.982 -5.848 -4.333 1.00 97.44 573 HIS A O 1
ATOM 4340 N N . VAL A 1 574 ? -19.415 -7.157 -3.378 1.00 96.94 574 VAL A N 1
ATOM 4341 C CA . VAL A 1 574 ? -18.340 -6.856 -4.343 1.00 96.94 574 VAL A CA 1
ATOM 4342 C C . VAL A 1 574 ? -18.833 -7.052 -5.780 1.00 96.94 574 VAL A C 1
ATOM 4344 O O . VAL A 1 574 ? -18.769 -6.123 -6.580 1.00 96.94 574 VAL A O 1
ATOM 4347 N N . ARG A 1 575 ? -19.412 -8.221 -6.098 1.00 96.00 575 ARG A N 1
ATOM 4348 C CA . ARG A 1 575 ? -19.956 -8.506 -7.441 1.00 96.00 575 ARG A CA 1
ATOM 4349 C C . ARG A 1 575 ? -21.100 -7.577 -7.852 1.00 96.00 575 ARG A C 1
ATOM 4351 O O . ARG A 1 575 ? -21.301 -7.359 -9.040 1.00 96.00 575 ARG A O 1
ATOM 4358 N N . GLY A 1 576 ? -21.880 -7.090 -6.889 1.00 96.38 576 GLY A N 1
ATOM 4359 C CA . GLY A 1 576 ? -23.045 -6.248 -7.146 1.00 96.38 576 GLY A CA 1
ATOM 4360 C C . GLY A 1 576 ? -22.728 -4.761 -7.295 1.00 96.38 576 GLY A C 1
ATOM 4361 O O . GLY A 1 576 ? -23.501 -4.055 -7.942 1.00 96.38 576 GLY A O 1
ATOM 4362 N N . CYS A 1 577 ? -21.635 -4.268 -6.697 1.00 97.19 577 CYS A N 1
ATOM 4363 C CA . CYS A 1 577 ? -21.355 -2.832 -6.655 1.00 97.19 577 CYS A CA 1
ATOM 4364 C C . CYS A 1 577 ? -20.037 -2.378 -7.287 1.00 97.19 577 CYS A C 1
ATOM 4366 O O . CYS A 1 577 ? -19.938 -1.199 -7.633 1.00 97.19 577 CYS A O 1
ATOM 4368 N N . VAL A 1 578 ? -19.056 -3.264 -7.469 1.00 97.12 578 VAL A N 1
ATOM 4369 C CA . VAL A 1 578 ? -17.781 -2.911 -8.104 1.00 97.12 578 VAL A CA 1
ATOM 4370 C C . VAL A 1 578 ? -17.934 -2.975 -9.620 1.00 97.12 578 VAL A C 1
ATOM 4372 O O . VAL A 1 578 ? -18.245 -4.023 -10.182 1.00 97.12 578 VAL A O 1
ATOM 4375 N N . VAL A 1 579 ? -17.708 -1.843 -10.288 1.00 97.62 579 VAL A N 1
ATOM 4376 C CA . VAL A 1 579 ? -17.819 -1.713 -11.745 1.00 97.62 579 VAL A CA 1
ATOM 4377 C C . VAL A 1 579 ? -16.513 -1.178 -12.308 1.00 97.62 579 VAL A C 1
ATOM 4379 O O . VAL A 1 579 ? -16.085 -0.091 -11.941 1.00 97.62 579 VAL A O 1
ATOM 4382 N N . GLY A 1 580 ? -15.901 -1.908 -13.244 1.00 96.94 580 GLY A N 1
ATOM 4383 C CA . GLY A 1 580 ? -14.579 -1.554 -13.773 1.00 96.94 580 GLY A CA 1
ATOM 4384 C C . GLY A 1 580 ? -14.498 -0.151 -14.370 1.00 96.94 580 GLY A C 1
ATOM 4385 O O . GLY A 1 580 ? -13.532 0.559 -14.117 1.00 96.94 580 GLY A O 1
ATOM 4386 N N . ALA A 1 581 ? -15.537 0.301 -15.076 1.00 96.69 581 ALA A N 1
ATOM 4387 C CA . ALA A 1 581 ? -15.576 1.641 -15.667 1.00 96.69 581 ALA A CA 1
ATOM 4388 C C . ALA A 1 581 ? -15.548 2.788 -14.633 1.00 96.69 581 ALA A C 1
ATOM 4390 O O . ALA A 1 581 ? -15.190 3.912 -14.987 1.00 96.69 581 ALA A O 1
ATOM 4391 N N . ASP A 1 582 ? -15.894 2.523 -13.368 1.00 97.56 582 ASP A N 1
ATOM 4392 C CA . ASP A 1 582 ? -15.871 3.538 -12.311 1.00 97.56 582 ASP A CA 1
ATOM 4393 C C . ASP A 1 582 ? -14.444 3.956 -11.947 1.00 97.56 582 ASP A C 1
ATOM 4395 O O . ASP A 1 582 ? -14.240 5.111 -11.582 1.00 97.56 582 ASP A O 1
ATOM 4399 N N . TYR A 1 583 ? -13.467 3.049 -12.066 1.00 97.94 583 TYR A N 1
ATOM 4400 C CA . TYR A 1 583 ? -12.074 3.304 -11.697 1.00 97.94 583 TYR A CA 1
ATOM 4401 C C . TYR A 1 583 ? -11.457 4.431 -12.537 1.00 97.94 583 TYR A C 1
ATOM 4403 O O . TYR A 1 583 ? -11.243 5.510 -11.985 1.00 97.94 583 TYR A O 1
ATOM 4411 N N . PRO A 1 584 ? -11.230 4.272 -13.860 1.00 96.88 584 PRO A N 1
ATOM 4412 C CA . PRO A 1 584 ? -10.607 5.326 -14.664 1.00 96.88 584 PRO A CA 1
ATOM 4413 C C . PRO A 1 584 ? -11.399 6.638 -14.620 1.00 96.88 584 PRO A C 1
ATOM 4415 O O . PRO A 1 584 ? -10.806 7.715 -14.614 1.00 96.88 584 PRO A O 1
ATOM 4418 N N . LYS A 1 585 ? -12.734 6.566 -14.516 1.00 97.31 585 LYS A N 1
ATOM 4419 C CA . LYS A 1 585 ? -13.581 7.751 -14.366 1.00 97.31 585 LYS A CA 1
ATOM 4420 C C . LYS A 1 585 ? -13.303 8.499 -13.058 1.00 97.31 585 LYS A C 1
ATOM 4422 O O . LYS A 1 585 ? -13.122 9.711 -13.092 1.00 97.31 585 LYS A O 1
ATOM 4427 N N . ALA A 1 586 ? -13.248 7.796 -11.926 1.00 97.38 586 ALA A N 1
ATOM 4428 C CA . ALA A 1 586 ? -12.994 8.409 -10.624 1.00 97.38 586 ALA A CA 1
ATOM 4429 C C . ALA A 1 586 ? -11.608 9.067 -10.552 1.00 97.38 586 ALA A C 1
ATOM 4431 O O . ALA A 1 586 ? -11.496 10.181 -10.049 1.00 97.38 586 ALA A O 1
ATOM 4432 N N . PHE A 1 587 ? -10.568 8.421 -11.091 1.00 96.94 587 PHE A N 1
ATOM 4433 C CA . PHE A 1 587 ? -9.231 9.023 -11.138 1.00 96.94 587 PHE A CA 1
ATOM 4434 C C . PHE A 1 587 ? -9.168 10.228 -12.082 1.00 96.94 587 PHE A C 1
ATOM 4436 O O . PHE A 1 587 ? -8.556 11.233 -11.729 1.00 96.94 587 PHE A O 1
ATOM 4443 N N . SER A 1 588 ? -9.827 10.166 -13.246 1.00 96.06 588 SER A N 1
ATOM 4444 C CA . SER A 1 588 ? -9.896 11.302 -14.175 1.00 96.06 588 SER A CA 1
ATOM 4445 C C . SER A 1 588 ? -10.561 12.519 -13.532 1.00 96.06 588 SER A C 1
ATOM 4447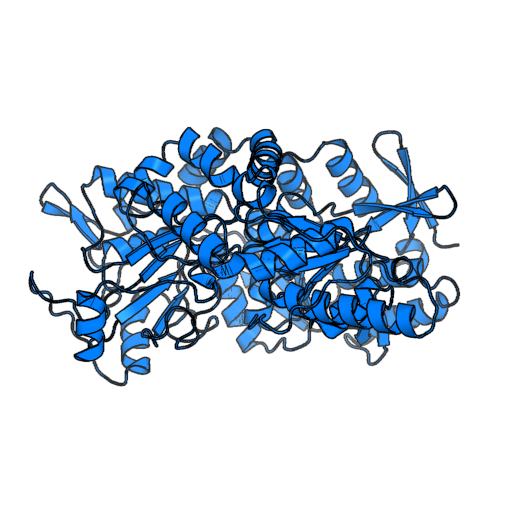 O O . SER A 1 588 ? -10.026 13.617 -13.617 1.00 96.06 588 SER A O 1
ATOM 4449 N N . GLU A 1 589 ? -11.695 12.333 -12.853 1.00 96.25 589 GLU A N 1
ATOM 4450 C CA . GLU A 1 589 ? -12.388 13.420 -12.150 1.00 96.25 589 GLU A CA 1
ATOM 4451 C C . GLU A 1 589 ? -11.554 13.970 -10.982 1.00 96.25 589 GLU A C 1
ATOM 4453 O O . GLU A 1 589 ? -11.493 15.180 -10.777 1.00 96.25 589 GLU A O 1
ATOM 4458 N N . ALA A 1 590 ? -10.866 13.104 -10.231 1.00 94.88 590 ALA A N 1
ATOM 4459 C CA . ALA A 1 590 ? -9.999 13.539 -9.139 1.00 94.88 590 ALA A CA 1
ATOM 4460 C C . ALA A 1 590 ? -8.770 14.331 -9.635 1.00 94.88 590 ALA A C 1
ATOM 4462 O O . ALA A 1 590 ? -8.300 15.242 -8.950 1.00 94.88 590 ALA A O 1
ATOM 4463 N N . ALA A 1 591 ? -8.272 14.031 -10.841 1.00 93.56 591 ALA A N 1
ATOM 4464 C CA . ALA A 1 591 ? -7.181 14.771 -11.475 1.00 93.56 591 ALA A CA 1
ATOM 4465 C C . ALA A 1 591 ? -7.586 16.198 -11.900 1.00 93.56 591 ALA A C 1
ATOM 4467 O O . ALA A 1 591 ? -6.730 17.076 -12.030 1.00 93.56 591 ALA A O 1
ATOM 4468 N N . GLU A 1 592 ? -8.883 16.476 -12.050 1.00 93.31 592 GLU A N 1
ATOM 4469 C CA . GLU A 1 592 ? -9.427 17.802 -12.376 1.00 93.31 592 GLU A CA 1
ATOM 4470 C C . GLU A 1 592 ? -9.575 18.715 -11.141 1.00 93.31 592 GLU A C 1
ATOM 4472 O O . GLU A 1 592 ? -10.412 19.616 -11.120 1.00 93.31 592 GLU A O 1
ATOM 4477 N N . ASN A 1 593 ? -8.749 18.520 -10.103 1.00 88.94 593 ASN A N 1
ATOM 4478 C CA . ASN A 1 593 ? -8.806 19.281 -8.853 1.00 88.94 593 ASN A CA 1
ATOM 4479 C C . ASN A 1 593 ? -8.764 20.812 -9.107 1.00 88.94 593 ASN A C 1
ATOM 4481 O O . ASN A 1 593 ? -7.705 21.354 -9.453 1.00 88.94 593 ASN A O 1
ATOM 4485 N N . PRO A 1 594 ? -9.868 21.555 -8.869 1.00 89.81 594 PRO A N 1
ATOM 4486 C CA . PRO A 1 594 ? -9.939 22.978 -9.203 1.00 89.81 594 PRO A CA 1
ATOM 4487 C C . PRO A 1 594 ? -8.975 23.843 -8.394 1.00 89.81 594 PRO A C 1
ATOM 4489 O O . PRO A 1 594 ? -8.549 24.899 -8.860 1.00 89.81 594 PRO A O 1
ATOM 4492 N N . LEU A 1 595 ? -8.644 23.426 -7.172 1.00 87.25 595 LEU A N 1
ATOM 4493 C CA . LEU A 1 595 ? -7.729 24.159 -6.308 1.00 87.25 595 LEU A CA 1
ATOM 4494 C C . LEU A 1 595 ? -6.289 24.000 -6.800 1.00 87.25 595 LEU A C 1
ATOM 4496 O O . LEU A 1 595 ? -5.576 24.994 -6.891 1.00 87.25 595 LEU A O 1
ATOM 4500 N N . TRP A 1 596 ? -5.902 22.794 -7.227 1.00 90.06 596 TRP A N 1
ATOM 4501 C CA . TRP A 1 596 ? -4.625 22.566 -7.906 1.00 90.06 596 TRP A CA 1
ATOM 4502 C C . TRP A 1 596 ? -4.516 23.373 -9.203 1.00 90.06 596 TRP A C 1
ATOM 4504 O O . TRP A 1 596 ? -3.504 24.031 -9.450 1.00 90.06 596 TRP A O 1
ATOM 4514 N N . GLN A 1 597 ? -5.572 23.384 -10.025 1.00 90.69 597 GLN A N 1
ATOM 4515 C CA . GLN A 1 597 ? -5.580 24.122 -11.292 1.00 90.69 597 GLN A CA 1
ATOM 4516 C C . GLN A 1 597 ? -5.409 25.635 -11.094 1.00 90.69 597 GLN A C 1
ATOM 4518 O O . GLN A 1 597 ? -4.692 26.263 -11.872 1.00 90.69 597 GLN A O 1
ATOM 4523 N N . LYS A 1 598 ? -5.966 26.196 -10.014 1.00 91.75 598 LYS A N 1
ATOM 4524 C CA . LYS A 1 598 ? -5.847 27.620 -9.657 1.00 91.75 598 LYS A CA 1
ATOM 4525 C C . LYS A 1 598 ? -4.488 28.039 -9.088 1.00 91.75 598 LYS A C 1
ATOM 4527 O O . LYS A 1 598 ? -4.252 29.235 -8.991 1.00 91.75 598 LYS A O 1
ATOM 4532 N N . LEU A 1 599 ? -3.616 27.107 -8.691 1.00 90.56 599 LEU A N 1
ATOM 4533 C CA . LEU A 1 599 ? -2.293 27.465 -8.163 1.00 90.56 599 LEU A CA 1
ATOM 4534 C C . LEU A 1 599 ? -1.436 28.136 -9.240 1.00 90.56 599 LEU A C 1
ATOM 4536 O O . LEU A 1 599 ? -1.176 27.534 -10.286 1.00 90.56 599 LEU A O 1
ATOM 4540 N N . ASP A 1 600 ? -0.948 29.340 -8.964 1.00 91.75 600 ASP A N 1
ATOM 4541 C CA . ASP A 1 600 ? 0.029 30.007 -9.821 1.00 91.75 600 ASP A CA 1
ATOM 4542 C C . ASP A 1 600 ? 1.378 29.287 -9.758 1.00 91.75 600 ASP A C 1
ATOM 4544 O O . ASP A 1 600 ? 1.849 28.890 -8.689 1.00 91.75 600 ASP A O 1
ATOM 4548 N N . PHE A 1 601 ? 2.025 29.135 -10.912 1.00 93.31 601 PHE A N 1
ATOM 4549 C CA . PHE A 1 601 ? 3.321 28.477 -11.017 1.00 93.31 601 PHE A CA 1
ATOM 4550 C C . PHE A 1 601 ? 4.185 29.122 -12.107 1.00 93.31 601 PHE A C 1
ATOM 4552 O O . PHE A 1 601 ? 3.657 29.632 -13.099 1.00 93.31 601 PHE A O 1
ATOM 4559 N N . PRO A 1 602 ? 5.517 29.127 -11.935 1.00 91.88 602 PRO A N 1
ATOM 4560 C CA . PRO A 1 602 ? 6.423 29.667 -12.936 1.00 91.88 602 PRO A CA 1
ATOM 4561 C C . PRO A 1 602 ? 6.463 28.783 -14.188 1.00 91.88 602 PRO A C 1
ATOM 4563 O O . PRO A 1 602 ? 6.324 27.565 -14.111 1.00 91.88 602 PRO A O 1
ATOM 4566 N N . GLN A 1 603 ? 6.688 29.399 -15.350 1.00 91.06 603 GLN A N 1
ATOM 4567 C CA . GLN A 1 603 ? 6.764 28.704 -16.646 1.00 91.06 603 GLN A CA 1
ATOM 4568 C C . GLN A 1 603 ? 8.186 28.667 -17.238 1.00 91.06 603 GLN A C 1
ATOM 4570 O O . GLN A 1 603 ? 8.378 28.236 -18.374 1.00 91.06 603 GLN A O 1
ATOM 4575 N N . SER A 1 604 ? 9.185 29.128 -16.483 1.00 92.94 604 SER A N 1
ATOM 4576 C CA . SER A 1 604 ? 10.590 29.196 -16.890 1.00 92.94 604 SER A CA 1
ATOM 4577 C C . SER A 1 604 ? 11.295 27.835 -16.836 1.00 92.94 604 SER A C 1
ATOM 4579 O O . SER A 1 604 ? 10.914 26.951 -16.071 1.00 92.94 604 SER A O 1
ATOM 4581 N N . ALA A 1 605 ? 12.364 27.676 -17.627 1.00 91.56 605 ALA A N 1
ATOM 4582 C CA . ALA A 1 605 ? 13.194 26.465 -17.616 1.00 91.56 605 ALA A CA 1
ATOM 4583 C C . ALA A 1 605 ? 13.968 26.280 -16.296 1.00 91.56 605 ALA A C 1
ATOM 4585 O O . ALA A 1 605 ? 14.137 25.148 -15.840 1.00 91.56 605 ALA A O 1
ATOM 4586 N N . ARG A 1 606 ? 14.387 27.397 -15.686 1.00 95.00 606 ARG A N 1
ATOM 4587 C CA . ARG A 1 606 ? 14.962 27.487 -14.336 1.00 95.00 606 ARG A CA 1
ATOM 4588 C C . ARG A 1 606 ? 13.877 27.817 -13.320 1.00 95.00 606 ARG A C 1
ATOM 4590 O O . ARG A 1 606 ? 12.943 28.555 -13.655 1.00 95.00 606 ARG A O 1
ATOM 4597 N N . PHE A 1 607 ? 13.990 27.295 -12.107 1.00 96.25 607 PHE A N 1
ATOM 4598 C CA . PHE A 1 607 ? 13.056 27.640 -11.042 1.00 96.25 607 PHE A CA 1
ATOM 4599 C C . PHE A 1 607 ? 13.423 29.018 -10.460 1.00 96.25 607 PHE A C 1
ATOM 4601 O O . PHE A 1 607 ? 14.590 29.259 -10.163 1.00 96.25 607 PHE A O 1
ATOM 4608 N N . PRO A 1 608 ? 12.476 29.962 -10.326 1.00 94.81 608 PRO A N 1
ATOM 4609 C CA . PRO A 1 608 ? 12.763 31.263 -9.737 1.00 94.81 608 PRO A CA 1
ATOM 4610 C C . PRO A 1 608 ? 12.801 31.151 -8.209 1.00 94.81 608 PRO A C 1
ATOM 4612 O O . PRO A 1 608 ? 11.759 31.248 -7.556 1.00 94.81 608 PRO A O 1
ATOM 4615 N N . TRP A 1 609 ? 13.996 30.938 -7.655 1.00 95.19 609 TRP A N 1
ATOM 4616 C CA . TRP A 1 609 ? 14.226 30.902 -6.210 1.00 95.19 609 TRP A CA 1
ATOM 4617 C C . TRP A 1 609 ? 13.749 32.184 -5.518 1.00 95.19 609 TRP A C 1
ATOM 4619 O O . TRP A 1 609 ? 13.816 33.278 -6.083 1.00 95.19 609 TRP A O 1
ATOM 4629 N N . SER A 1 610 ? 13.255 32.036 -4.288 1.00 94.12 610 SER A N 1
ATOM 4630 C CA . SER A 1 610 ? 12.780 33.139 -3.456 1.00 94.12 610 SER A CA 1
ATOM 4631 C C . SER A 1 610 ? 13.575 33.195 -2.159 1.00 94.12 610 SER A C 1
ATOM 4633 O O . SER A 1 610 ? 13.515 32.259 -1.366 1.00 94.12 610 SER A O 1
ATOM 4635 N N . ASP A 1 611 ? 14.234 34.326 -1.903 1.00 94.94 611 ASP A N 1
ATOM 4636 C CA . ASP A 1 611 ? 14.995 34.564 -0.665 1.00 94.94 611 ASP A CA 1
ATOM 4637 C C . ASP A 1 611 ? 14.110 34.608 0.594 1.00 94.94 611 ASP A C 1
ATOM 4639 O O . ASP A 1 611 ? 14.609 34.600 1.717 1.00 94.94 611 ASP A O 1
ATOM 4643 N N . THR A 1 612 ? 12.786 34.680 0.418 1.00 95.19 612 THR A N 1
ATOM 4644 C CA . THR A 1 612 ? 11.801 34.677 1.506 1.00 95.19 612 THR A CA 1
ATOM 4645 C C . THR A 1 612 ? 11.149 33.314 1.734 1.00 95.19 612 THR A C 1
ATOM 4647 O O . THR A 1 612 ? 10.369 33.193 2.678 1.00 95.19 612 THR A O 1
ATOM 4650 N N . SER A 1 613 ? 11.423 32.312 0.886 1.00 94.69 613 SER A N 1
ATOM 4651 C CA . SER A 1 613 ? 10.919 30.949 1.100 1.00 94.69 613 SER A CA 1
ATOM 4652 C C . SER A 1 613 ? 11.509 30.373 2.383 1.00 94.69 613 SER A C 1
ATOM 4654 O O . SER A 1 613 ? 12.712 30.467 2.627 1.00 94.69 613 SER A O 1
ATOM 4656 N N . THR A 1 614 ? 10.660 29.735 3.185 1.00 93.94 614 THR A N 1
ATOM 4657 C CA . THR A 1 614 ? 11.074 28.904 4.327 1.00 93.94 614 THR A CA 1
ATOM 4658 C C . THR A 1 614 ? 10.756 27.422 4.116 1.00 93.94 614 THR A C 1
ATOM 4660 O O . THR A 1 614 ? 10.882 26.641 5.060 1.00 93.94 614 THR A O 1
ATOM 4663 N N . TYR A 1 615 ? 10.273 27.062 2.923 1.00 89.94 615 TYR A N 1
ATOM 4664 C CA . TYR A 1 615 ? 9.958 25.697 2.504 1.00 89.94 615 TYR A CA 1
ATOM 4665 C C . TYR A 1 615 ? 11.115 25.019 1.784 1.00 89.94 615 TYR A C 1
ATOM 4667 O O . TYR A 1 615 ? 11.912 25.742 1.139 1.00 89.94 615 TYR A O 1
#

Secondary structure (DSSP, 8-state):
--EEEEEETTEEEEEE-HHHHHGGGGGGS-HHHHHHHHHHHHH-GGGHHHHHHHHHHHHHHS----EEEE--SEEEEEHHHHHHHHHHHHHHHHHHHHTTS-GGG---SSEEEEE--SS---SS-SSTTHHHHHHHHHHHHHHHHHHHHHHHHHHSTTEEEE-TTS--HHHHIIIII--SEEEEEETTEEEEEE-EEEESSTTGGGGGGGT-EEEE--HHHHHHHHTTPPEEEEPPPEEEEEEES-PPTT--HHHHHHHHHHHHHHHT-TT-EEEEESTTGGGS-HHHHHHHHHTHHHHT-SEEE--B-HHHHHHHHHTT--HHHHHHHHHHHHHHT-B--TT--PPPSEEEEEEGGG----EE-SS-TT-EE-GGGHHHHHHHHHTS------BTTBPPTTEEEEEEE--HHHHT-HHHHHHHHHHHHHHHHTT----TT-EEEE--S-THHHHHHHHTTHHHHHHHTT--B--SS-GGGGT---PPPHHHHHHHHTT--EEEEESSS---TTTS-TT--EEEE--HHHHHHHHHH-BSSS-TTTS-SEE-TTS-EE-HHHHPPPHHHHHHHHHHH--TTHHHHHHHHHHT-HHHHH-----SSS----TT---

Radius of gyration: 24.55 Å; chains: 1; bounding box: 61×62×70 Å

Sequence (615 aa):
MIRMQVESHGRQLTAIDMRKALGSKFERLPFVLRVLLENNLRHQPDETERLLEIFSQWLRLGESQAEIPFHPGRLLMHDTTCVPALVDIAAMRDAIAEAGGDPALLAPRVSVDVSVDHSIGVDRFGTADALRFNVAKELERNAERYRLMKWATKALPGLRVHPPGTGIMHTINLEQLATVVAVEQRDNVDWAVPDTLIGTDSHTPMINGIGVLAWGVGGLEAESVMFGMPVMLRIPEVIGVRLVGRLQGGTLSTDLALAVTERLRSFGVAGKFVEFFGPGVSTLSGGDRAVVANMAPEYGATTGFFPVDANTLAYLRQTGRRDELAARVEDVAKAQGLWFEADANPRYTDELTIDLSTLRPSLAGPRRPQDRLEPANVQPALERAAGKKLSRQVTFESIPEGAVAIAAITSCTNTSDPSLLIAAGLLARKARQLGLRPPHWVKTSFAPGSPAAVRYLERSGLLKDLEAIGFSIVGFGCTTCIGNSGPLPVEMQSAIDGGITAVAVLSGNRNFPGRVHPSLKDGFLASPPMTVAFALAGDVLRDITTDPIAKGADGKEVYLADLWPDQAEVAKHVRGCVVGADYPKAFSEAAENPLWQKLDFPQSARFPWSDTSTY

Foldseek 3Di:
DQWDWFDFPNDIAIAGNVCVLQPPLVLQAFLLVLQVLRQQCVVCVVCSVVSSVQSVVCQVQLFDQDKTFGQAQAEEEELVQVLVLLVVLLVVLVVCVVVVHHSLVPAFPHAYEYEHFVQFFQQDFLDQCQQVVRVVVSCVPCLVSLQSLVLCCQLHPRYDYQDFFLFARLLCCLQPVDLQWDWDQDPNGTHTHGREYEYQDQLNLLNLLLPHHYGHDHSVQSSCSRRPGTDIDRPFAEEEEEEDAEADKLDALLLVLLVCLQVLLVVPQAAHHYEYAAQHSVRDASLSSSLNQSLCVQSHHRTYHYFHEPSSLVSCVLQQHDVSSSRSSVRNCVSSVSYDDNPRNHDGSYYDYDYNHPTHFWKAKFAGSNRIDALLCQQVRLCVVLVHHADFDDDVPAQGAQFAQEQEAFDPSALSDLLLVLQQLQLLQLCVVLVFEFPPNYRAEYAHRALLSVQLCVVLVSQVSCSVRTHHHNGNHRHLQQQSHHDTDPNNLVNLVVPGQYEHEYCHRGNHACRRHVSHGTYMHGGSNVSVLSRRLRGSNDSLQPAFSDAGPVRDGHGPVSRGDTSVRSVVSSVVRRDNVSRVVSSVVSSVPVSSVPSDHDNDSRHDDDPPDPD